Protein AF-0000000081252419 (afdb_homodimer)

Organism: NCBI:txid444605

Sequence (612 aa):
MVSAMDLFEKLEKVGEGTYGKVYRAREKATGKIVALKKTRLHEDDEGVPPTTLREVSILRMLSRDPHIVRLLDVKQGQNKEGKTVLYLVFEYMDTDLKKFIRSFRQTGENIPIKTVKSLMYQLCKGVAFCHGHGVLHRDLKPHNLLMDRKTMMLKIADLGLARAFTLPIKKYTHEILTLWYRSPEVLLGATHYSTAVDVWSVGCIFAELATKQALFPGDSELQQLLHIFRLLGTPNEEMWPGVSNLMNWHEYPQWKPQSLSSAVTNLDKDGLDLLSQMLQYDPSKRISAKKAMEHPYFDDLEKDHLMVSAMDLFEKLEKVGEGTYGKVYRAREKATGKIVALKKTRLHEDDEGVPPTTLREVSILRMLSRDPHIVRLLDVKQGQNKEGKTVLYLVFEYMDTDLKKFIRSFRQTGENIPIKTVKSLMYQLCKGVAFCHGHGVLHRDLKPHNLLMDRKTMMLKIADLGLARAFTLPIKKYTHEILTLWYRSPEVLLGATHYSTAVDVWSVGCIFAELATKQALFPGDSELQQLLHIFRLLGTPNEEMWPGVSNLMNWHEYPQWKPQSLSSAVTNLDKDGLDLLSQMLQYDPSKRISAKKAMEHPYFDDLEKDHL

InterPro domains:
  IPR000719 Protein kinase domain [PF00069] (8-298)
  IPR000719 Protein kinase domain [PS50011] (8-298)
  IPR000719 Protein kinase domain [SM00220] (8-298)
  IPR008271 Serine/threonine-protein kinase, active site [PS00108] (135-147)
  IPR011009 Protein kinase-like domain superfamily [SSF56112] (4-301)
  IPR017441 Protein kinase, ATP binding site [PS00107] (14-37)
  IPR050108 Cyclin-dependent kinase [PTHR24056] (6-298)

Structure (mmCIF, N/CA/C/O backbone):
data_AF-0000000081252419-model_v1
#
loop_
_entity.id
_entity.type
_entity.pdbx_description
1 polymer 'Cyclin-dependent kinase B2-1'
#
loop_
_atom_site.group_PDB
_atom_site.id
_atom_site.type_symbol
_atom_site.label_atom_id
_atom_site.label_alt_id
_atom_site.label_comp_id
_atom_site.label_asym_id
_atom_site.label_entity_id
_atom_site.label_seq_id
_atom_site.pdbx_PDB_ins_code
_atom_site.Cartn_x
_atom_site.Cartn_y
_atom_site.Cartn_z
_atom_site.occupancy
_atom_site.B_iso_or_equiv
_atom_site.auth_seq_id
_atom_site.auth_comp_id
_atom_site.auth_asym_id
_atom_site.auth_atom_id
_atom_site.pdbx_PDB_model_num
ATOM 1 N N . MET A 1 1 ? 10.867 -20.328 19.797 1 34 1 MET A N 1
ATOM 2 C CA . MET A 1 1 ? 10.461 -19.188 19 1 34 1 MET A CA 1
ATOM 3 C C . MET A 1 1 ? 10.57 -17.891 19.812 1 34 1 MET A C 1
ATOM 5 O O . MET A 1 1 ? 9.898 -17.734 20.828 1 34 1 MET A O 1
ATOM 9 N N . VAL A 1 2 ? 11.672 -17.359 19.875 1 44.25 2 VAL A N 1
ATOM 10 C CA . VAL A 1 2 ? 11.922 -16.188 20.703 1 44.25 2 VAL A CA 1
ATOM 11 C C . VAL A 1 2 ? 10.812 -15.164 20.484 1 44.25 2 VAL A C 1
ATOM 13 O O . VAL A 1 2 ? 10.555 -14.758 19.344 1 44.25 2 VAL A O 1
ATOM 16 N N . SER A 1 3 ? 9.859 -15.078 21.406 1 59.47 3 SER A N 1
ATOM 17 C CA . SER A 1 3 ? 8.773 -14.109 21.375 1 59.47 3 SER A CA 1
ATOM 18 C C . SER A 1 3 ? 9.305 -12.695 21.172 1 59.47 3 SER A C 1
ATOM 20 O O . SER A 1 3 ? 10.445 -12.398 21.531 1 59.47 3 SER A O 1
ATOM 22 N N . ALA A 1 4 ? 8.805 -11.984 20.172 1 62.78 4 ALA A N 1
ATOM 23 C CA . ALA A 1 4 ? 9.18 -10.586 19.984 1 62.78 4 ALA A CA 1
ATOM 24 C C . ALA A 1 4 ? 9.539 -9.93 21.312 1 62.78 4 ALA A C 1
ATOM 26 O O . ALA A 1 4 ? 10.484 -9.141 21.391 1 62.78 4 ALA A O 1
ATOM 27 N N . MET A 1 5 ? 8.93 -10.469 22.328 1 64.81 5 MET A N 1
ATOM 28 C CA . MET A 1 5 ? 9.133 -9.859 23.641 1 64.81 5 MET A CA 1
ATOM 29 C C . MET A 1 5 ? 10.492 -10.25 24.219 1 64.81 5 MET A C 1
ATOM 31 O O . MET A 1 5 ? 11.031 -9.547 25.078 1 64.81 5 MET A O 1
ATOM 35 N N . ASP A 1 6 ? 10.977 -11.281 23.609 1 75.19 6 ASP A N 1
ATOM 36 C CA . ASP A 1 6 ? 12.266 -11.711 24.125 1 75.19 6 ASP A CA 1
ATOM 37 C C . ASP A 1 6 ? 13.406 -10.906 23.5 1 75.19 6 ASP A C 1
ATOM 39 O O . ASP A 1 6 ? 14.516 -10.867 24.062 1 75.19 6 ASP A O 1
ATOM 43 N N . LEU A 1 7 ? 13.062 -10.289 22.531 1 82.94 7 LEU A N 1
ATOM 44 C CA . LEU A 1 7 ? 14.125 -9.594 21.797 1 82.94 7 LEU A CA 1
ATOM 45 C C . LEU A 1 7 ? 14.281 -8.164 22.297 1 82.94 7 LEU A C 1
ATOM 47 O O . LEU A 1 7 ? 15.305 -7.527 22.047 1 82.94 7 LEU A O 1
ATOM 51 N N . PHE A 1 8 ? 13.297 -7.703 23.047 1 85.38 8 PHE A N 1
ATOM 52 C CA . PHE A 1 8 ? 13.305 -6.312 23.484 1 85.38 8 PHE A CA 1
ATOM 53 C C . PHE A 1 8 ? 13.047 -6.211 24.984 1 85.38 8 PHE A C 1
ATOM 55 O O . PHE A 1 8 ? 12.32 -7.039 25.547 1 85.38 8 PHE A O 1
ATOM 62 N N . GLU A 1 9 ? 13.742 -5.273 25.625 1 86.19 9 GLU A N 1
ATOM 63 C CA . GLU A 1 9 ? 13.453 -4.891 27 1 86.19 9 GLU A CA 1
ATOM 64 C C . GLU A 1 9 ? 12.625 -3.611 27.062 1 86.19 9 GLU A C 1
ATOM 66 O O . GLU A 1 9 ? 13.109 -2.539 26.688 1 86.19 9 GLU A O 1
ATOM 71 N N . LYS A 1 10 ? 11.422 -3.811 27.5 1 83.12 10 LYS A N 1
ATOM 72 C CA . LYS A 1 10 ? 10.57 -2.635 27.625 1 83.12 10 LYS A CA 1
ATOM 73 C C . LYS A 1 10 ? 11.023 -1.743 28.781 1 83.12 10 LYS A C 1
ATOM 75 O O . LYS A 1 10 ? 11.219 -2.219 29.891 1 83.12 10 LYS A O 1
ATOM 80 N N . LEU A 1 11 ? 11.266 -0.521 28.484 1 81.19 11 LEU A N 1
ATOM 81 C CA . LEU A 1 11 ? 11.766 0.414 29.5 1 81.19 11 LEU A CA 1
ATOM 82 C C . LEU A 1 11 ? 10.625 1.276 30.031 1 81.19 11 LEU A C 1
ATOM 84 O O . LEU A 1 11 ? 10.445 1.374 31.25 1 81.19 11 LEU A O 1
ATOM 88 N N . GLU A 1 12 ? 9.898 2.012 29.141 1 81.75 12 GLU A N 1
ATOM 89 C CA . GLU A 1 12 ? 8.836 2.916 29.578 1 81.75 12 GLU A CA 1
ATOM 90 C C . GLU A 1 12 ? 7.746 3.037 28.516 1 81.75 12 GLU A C 1
ATOM 92 O O . GLU A 1 12 ? 8.023 2.936 27.312 1 81.75 12 GLU A O 1
ATOM 97 N N . LYS A 1 13 ? 6.582 3.189 29.062 1 80 13 LYS A N 1
ATOM 98 C CA . LYS A 1 13 ? 5.484 3.514 28.156 1 80 13 LYS A CA 1
ATOM 99 C C . LYS A 1 13 ? 5.543 4.977 27.719 1 80 13 LYS A C 1
ATOM 101 O O . LYS A 1 13 ? 5.637 5.875 28.562 1 80 13 LYS A O 1
ATOM 106 N N . VAL A 1 14 ? 5.59 5.199 26.406 1 75.88 14 VAL A N 1
ATOM 107 C CA . VAL A 1 14 ? 5.766 6.562 25.922 1 75.88 14 VAL A CA 1
ATOM 108 C C . VAL A 1 14 ? 4.434 7.098 25.391 1 75.88 14 VAL A C 1
ATOM 110 O O . VAL A 1 14 ? 4.227 8.312 25.328 1 75.88 14 VAL A O 1
ATOM 113 N N . GLY A 1 15 ? 3.52 6.305 24.953 1 69.31 15 GLY A N 1
ATOM 114 C CA . GLY A 1 15 ? 2.26 6.816 24.438 1 69.31 15 GLY A CA 1
ATOM 115 C C . GLY A 1 15 ? 1.274 5.727 24.078 1 69.31 15 GLY A C 1
ATOM 116 O O . GLY A 1 15 ? 1.593 4.539 24.172 1 69.31 15 GLY A O 1
ATOM 117 N N . GLU A 1 16 ? -0.016 6.188 24.031 1 62.28 16 GLU A N 1
ATOM 118 C CA . GLU A 1 16 ? -1.066 5.273 23.594 1 62.28 16 GLU A CA 1
ATOM 119 C C . GLU A 1 16 ? -1.853 5.855 22.422 1 62.28 16 GLU A C 1
ATOM 121 O O . GLU A 1 16 ? -2.205 7.039 22.438 1 62.28 16 GLU A O 1
ATOM 126 N N . GLY A 1 17 ? -1.638 5.293 21.312 1 55.5 17 GLY A N 1
ATOM 127 C CA . GLY A 1 17 ? -2.506 5.711 20.234 1 55.5 17 GLY A CA 1
ATOM 128 C C . GLY A 1 17 ? -3.592 4.703 19.906 1 55.5 17 GLY A C 1
ATOM 129 O O . GLY A 1 17 ? -3.812 3.758 20.672 1 55.5 17 GLY A O 1
ATOM 130 N N . THR A 1 18 ? -4.531 5.078 19.047 1 50.78 18 THR A N 1
ATOM 131 C CA . THR A 1 18 ? -5.676 4.289 18.609 1 50.78 18 THR A CA 1
ATOM 132 C C . THR A 1 18 ? -5.27 2.838 18.375 1 50.78 18 THR A C 1
ATOM 134 O O . THR A 1 18 ? -6.035 1.918 18.672 1 50.78 18 THR A O 1
ATOM 137 N N . TYR A 1 19 ? -4.094 2.711 17.906 1 53.41 19 TYR A N 1
ATOM 138 C CA . TYR A 1 19 ? -3.803 1.353 17.469 1 53.41 19 TYR A CA 1
ATOM 139 C C . TYR A 1 19 ? -2.832 0.663 18.422 1 53.41 19 TYR A C 1
ATOM 141 O O . TYR A 1 19 ? -2.336 -0.428 18.12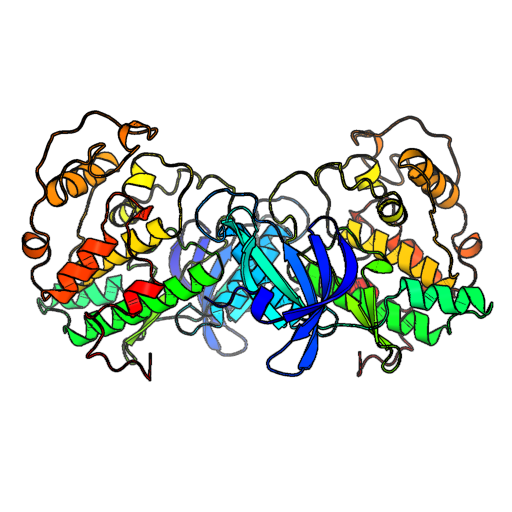5 1 53.41 19 TYR A O 1
ATOM 149 N N . GLY A 1 20 ? -2.561 1.309 19.531 1 61.44 20 GLY A N 1
ATOM 150 C CA . GLY A 1 20 ? -1.794 0.504 20.469 1 61.44 20 GLY A CA 1
ATOM 151 C C . GLY A 1 20 ? -0.854 1.326 21.344 1 61.44 20 GLY A C 1
ATOM 152 O O . GLY A 1 20 ? -0.842 2.555 21.2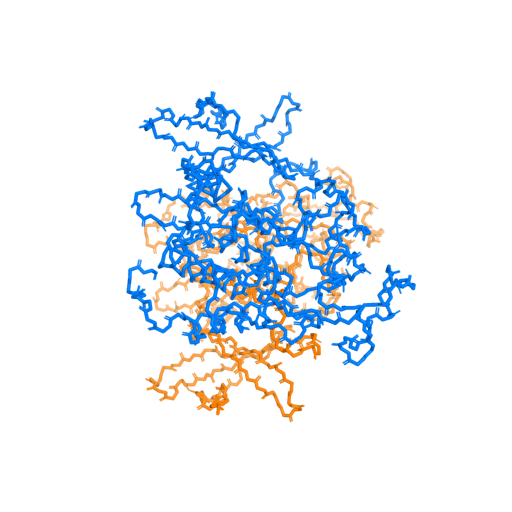5 1 61.44 20 GLY A O 1
ATOM 153 N N . LYS A 1 21 ? -0.29 0.664 22.25 1 75.44 21 LYS A N 1
ATOM 154 C CA . LYS A 1 21 ? 0.651 1.245 23.203 1 75.44 21 LYS A CA 1
ATOM 155 C C . LYS A 1 21 ? 2.057 1.32 22.609 1 75.44 21 LYS A C 1
ATOM 157 O O . LYS A 1 21 ? 2.484 0.412 21.891 1 75.44 21 LYS A O 1
ATOM 162 N N . VAL A 1 22 ? 2.648 2.463 22.797 1 84.75 22 VAL A N 1
ATOM 163 C CA . VAL A 1 22 ? 4.023 2.637 22.344 1 84.75 22 VAL A CA 1
ATOM 164 C C . VAL A 1 22 ? 4.965 2.637 23.547 1 84.75 22 VAL A C 1
ATOM 166 O O . VAL A 1 22 ? 4.715 3.322 24.531 1 84.75 22 VAL A O 1
ATOM 169 N N . TYR A 1 23 ? 6.047 1.759 23.469 1 87.69 23 TYR A N 1
ATOM 170 C CA . TYR A 1 23 ? 7.031 1.643 24.531 1 87.69 23 TYR A CA 1
ATOM 171 C C . TYR A 1 23 ? 8.414 2.051 24.047 1 87.69 23 TYR A C 1
ATOM 173 O O . TYR A 1 23 ? 8.805 1.737 22.922 1 87.69 23 TYR A O 1
ATOM 181 N N . ARG A 1 24 ? 9.062 2.799 24.938 1 91.75 24 ARG A N 1
ATOM 182 C CA . ARG A 1 24 ? 10.508 2.881 24.781 1 91.75 24 ARG A CA 1
ATOM 183 C C . ARG A 1 24 ? 11.18 1.569 25.188 1 91.75 24 ARG A C 1
ATOM 185 O O . ARG A 1 24 ? 10.914 1.03 26.25 1 91.75 24 ARG A O 1
ATOM 192 N N . ALA A 1 25 ? 11.969 1.038 24.281 1 92.25 25 ALA A N 1
ATOM 193 C CA . ALA A 1 25 ? 12.562 -0.272 24.547 1 92.25 25 ALA A CA 1
ATOM 194 C C . ALA A 1 25 ? 14.016 -0.317 24.078 1 92.25 25 ALA A C 1
ATOM 196 O O . ALA A 1 25 ? 14.461 0.553 23.312 1 92.25 25 ALA A O 1
ATOM 197 N N . ARG A 1 26 ? 14.727 -1.229 24.688 1 93.56 26 ARG A N 1
ATOM 198 C CA . ARG A 1 26 ? 16.109 -1.487 24.297 1 93.56 26 ARG A CA 1
ATOM 199 C C . ARG A 1 26 ? 16.234 -2.836 23.594 1 93.56 26 ARG A C 1
ATOM 201 O O . ARG A 1 26 ? 15.766 -3.854 24.109 1 93.56 26 ARG A O 1
ATOM 208 N N . GLU A 1 27 ? 16.734 -2.795 22.391 1 90.69 27 GLU A N 1
ATOM 209 C CA . GLU A 1 27 ? 17.031 -4.051 21.719 1 90.69 27 GLU A CA 1
ATOM 210 C C . GLU A 1 27 ? 18.172 -4.793 22.422 1 90.69 27 GLU A C 1
ATOM 212 O O . GLU A 1 27 ? 19.281 -4.281 22.516 1 90.69 27 GLU A O 1
ATOM 217 N N . LYS A 1 28 ? 17.938 -6.023 22.766 1 90.12 28 LYS A N 1
ATOM 218 C CA . LYS A 1 28 ? 18.891 -6.766 23.578 1 90.12 28 LYS A CA 1
ATOM 219 C C . LYS A 1 28 ? 20.172 -7.066 22.797 1 90.12 28 LYS A C 1
ATOM 221 O O . LYS A 1 28 ? 21.266 -6.977 23.344 1 90.12 28 LYS A O 1
ATOM 226 N N . ALA A 1 29 ? 19.984 -7.406 21.609 1 88 29 ALA A N 1
ATOM 227 C CA . ALA A 1 29 ? 21.109 -7.828 20.797 1 88 29 ALA A CA 1
ATOM 228 C C . ALA A 1 29 ? 22.062 -6.664 20.531 1 88 29 ALA A C 1
ATOM 230 O O . ALA A 1 29 ? 23.281 -6.844 20.531 1 88 29 ALA A O 1
ATOM 231 N N . THR A 1 30 ? 21.625 -5.477 20.391 1 90.31 30 THR A N 1
ATOM 232 C CA . THR A 1 30 ? 22.453 -4.359 19.938 1 90.31 30 THR A CA 1
ATOM 233 C C . THR A 1 30 ? 22.531 -3.289 21.031 1 90.31 30 THR A C 1
ATOM 235 O O . THR A 1 30 ? 23.438 -2.438 21 1 90.31 30 THR A O 1
ATOM 238 N N . GLY A 1 31 ? 21.609 -3.203 21.922 1 91.69 31 GLY A N 1
ATOM 239 C CA . GLY A 1 31 ? 21.547 -2.166 22.938 1 91.69 31 GLY A CA 1
ATOM 240 C C . GLY A 1 31 ? 20.906 -0.882 22.438 1 91.69 31 GLY A C 1
ATOM 241 O O . GLY A 1 31 ? 20.766 0.076 23.203 1 91.69 31 GLY A O 1
ATOM 242 N N . LYS A 1 32 ? 20.484 -0.896 21.297 1 93.69 32 LYS A N 1
ATOM 243 C CA . LYS A 1 32 ? 19.891 0.295 20.688 1 93.69 32 LYS A CA 1
ATOM 244 C C . LYS A 1 32 ? 18.5 0.564 21.266 1 93.69 32 LYS A C 1
ATOM 246 O O . LYS A 1 32 ? 17.719 -0.365 21.469 1 93.69 32 LYS A O 1
ATOM 251 N N . ILE A 1 33 ? 18.25 1.914 21.5 1 94.12 33 ILE A N 1
ATOM 252 C CA . ILE A 1 33 ? 16.938 2.307 22 1 94.12 33 ILE A CA 1
ATOM 253 C C . ILE A 1 33 ? 15.961 2.461 20.844 1 94.12 33 ILE A C 1
ATOM 255 O O . ILE A 1 33 ? 16.281 3.104 19.828 1 94.12 33 ILE A O 1
ATOM 259 N N . VAL A 1 34 ? 14.805 1.782 21.031 1 94.62 34 VAL A N 1
ATOM 260 C CA . VAL A 1 34 ? 13.789 1.809 19.969 1 94.62 34 VAL A CA 1
ATOM 261 C C . VAL A 1 34 ? 12.414 2.078 20.578 1 94.62 34 VAL A C 1
ATOM 263 O O . VAL A 1 34 ? 12.258 2.07 21.797 1 94.62 34 VAL A O 1
ATOM 266 N N . ALA A 1 35 ? 11.508 2.514 19.75 1 92.81 35 ALA A N 1
ATOM 267 C CA . ALA A 1 35 ? 10.102 2.609 20.125 1 92.81 35 ALA A CA 1
ATOM 268 C C . ALA A 1 35 ? 9.32 1.397 19.641 1 92.81 35 ALA A C 1
ATOM 270 O O . ALA A 1 35 ? 9.328 1.084 18.438 1 92.81 35 ALA A O 1
ATOM 271 N N . LEU A 1 36 ? 8.633 0.74 20.578 1 89.94 36 LEU A N 1
ATOM 272 C CA . LEU A 1 36 ? 7.875 -0.466 20.266 1 89.94 36 LEU A CA 1
ATOM 273 C C . LEU A 1 36 ? 6.375 -0.195 20.312 1 89.94 36 LEU A C 1
ATOM 275 O O . LEU A 1 36 ? 5.855 0.255 21.328 1 89.94 36 LEU A O 1
ATOM 279 N N . LYS A 1 37 ? 5.711 -0.401 19.141 1 87.06 37 LYS A N 1
ATOM 280 C CA . LYS A 1 37 ? 4.258 -0.275 19.078 1 87.06 37 LYS A CA 1
ATOM 281 C C . LYS A 1 37 ? 3.596 -1.64 18.906 1 87.06 37 LYS A C 1
ATOM 283 O O . LYS A 1 37 ? 3.879 -2.359 17.953 1 87.06 37 LYS A O 1
ATOM 288 N N . LYS A 1 38 ? 2.805 -1.904 19.891 1 84 38 LYS A N 1
ATOM 289 C CA . LYS A 1 38 ? 2.049 -3.152 19.828 1 84 38 LYS A CA 1
ATOM 290 C C . LYS A 1 38 ? 0.73 -2.965 19.094 1 84 38 LYS A C 1
ATOM 292 O O . LYS A 1 38 ? -0.053 -2.07 19.422 1 84 38 LYS A O 1
ATOM 297 N N . THR A 1 39 ? 0.511 -3.852 18.016 1 78.06 39 THR A N 1
ATOM 298 C CA . THR A 1 39 ? -0.705 -3.758 17.219 1 78.06 39 THR A CA 1
ATOM 299 C C . THR A 1 39 ? -1.48 -5.07 17.266 1 78.06 39 THR A C 1
ATOM 301 O O . THR A 1 39 ? -0.938 -6.129 16.938 1 78.06 39 THR A O 1
ATOM 304 N N . ARG A 1 40 ? -2.705 -4.945 17.703 1 73.75 40 ARG A N 1
ATOM 305 C CA . ARG A 1 40 ? -3.545 -6.141 17.734 1 73.75 40 ARG A CA 1
ATOM 306 C C . ARG A 1 40 ? -4.188 -6.406 16.391 1 73.75 40 ARG A C 1
ATOM 308 O O . ARG A 1 40 ? -4.605 -5.473 15.695 1 73.75 40 ARG A O 1
ATOM 315 N N . LEU A 1 41 ? -4.105 -7.688 16 1 70.62 41 LEU A N 1
ATOM 316 C CA . LEU A 1 41 ? -4.723 -8.086 14.734 1 70.62 41 LEU A CA 1
ATOM 317 C C . LEU A 1 41 ? -6.16 -8.547 14.961 1 70.62 41 LEU A C 1
ATOM 319 O O . LEU A 1 41 ? -6.465 -9.164 15.984 1 70.62 41 LEU A O 1
ATOM 323 N N . HIS A 1 42 ? -7.172 -7.867 14.398 1 60.16 42 HIS A N 1
ATOM 324 C CA . HIS A 1 42 ? -8.586 -8.164 14.609 1 60.16 42 HIS A CA 1
ATOM 325 C C . HIS A 1 42 ? -8.914 -9.594 14.195 1 60.16 42 HIS A C 1
ATOM 327 O O . HIS A 1 42 ? -9.852 -10.203 14.711 1 60.16 42 HIS A O 1
ATOM 333 N N . GLU A 1 43 ? -8.461 -9.938 12.969 1 57.09 43 GLU A N 1
ATOM 334 C CA . GLU A 1 43 ? -9.023 -11.188 12.453 1 57.09 43 GLU A CA 1
ATOM 335 C C . GLU A 1 43 ? -8.367 -12.398 13.102 1 57.09 43 GLU A C 1
ATOM 337 O O . GLU A 1 43 ? -7.164 -12.391 13.375 1 57.09 43 GLU A O 1
ATOM 342 N N . ASP A 1 44 ? -9.211 -13.148 13.805 1 51.44 44 ASP A N 1
ATOM 343 C CA . ASP A 1 44 ? -9.023 -14.391 14.555 1 51.44 44 ASP A CA 1
ATOM 344 C C . ASP A 1 44 ? -8.242 -15.414 13.727 1 51.44 44 ASP A C 1
ATOM 346 O O . ASP A 1 44 ? -8.008 -16.531 14.18 1 51.44 44 ASP A O 1
ATOM 350 N N . ASP A 1 45 ? -8.086 -15.094 12.445 1 55.56 45 ASP A N 1
ATOM 351 C CA . ASP A 1 45 ? -7.527 -16.25 11.734 1 55.56 45 ASP A CA 1
ATOM 352 C C . ASP A 1 45 ? -6.023 -16.359 11.984 1 55.56 45 ASP A C 1
ATOM 354 O O . ASP A 1 45 ? -5.383 -15.406 12.43 1 55.56 45 ASP A O 1
ATOM 358 N N . GLU A 1 46 ? -5.578 -17.562 11.867 1 58.94 46 GLU A N 1
ATOM 359 C CA . GLU A 1 46 ? -4.195 -18.016 11.992 1 58.94 46 GLU A CA 1
ATOM 360 C C . GLU A 1 46 ? -3.268 -17.188 11.094 1 58.94 46 GLU A C 1
ATOM 362 O O . GLU A 1 46 ? -3.475 -17.125 9.883 1 58.94 46 GLU A O 1
ATOM 367 N N . GLY A 1 47 ? -2.553 -16.172 11.711 1 69.94 47 GLY A N 1
ATOM 368 C CA . GLY A 1 47 ? -1.493 -15.461 11.008 1 69.94 47 GLY A CA 1
ATOM 369 C C . GLY A 1 47 ? -1.788 -13.984 10.82 1 69.94 47 GLY A C 1
ATOM 370 O O . GLY A 1 47 ? -2.676 -13.438 11.477 1 69.94 47 GLY A O 1
ATOM 371 N N . VAL A 1 48 ? -1.034 -13.344 10.078 1 75.38 48 VAL A N 1
ATOM 372 C CA . VAL A 1 48 ? -1.182 -11.922 9.812 1 75.38 48 VAL A CA 1
ATOM 373 C C . VAL A 1 48 ? -2.055 -11.711 8.57 1 75.38 48 VAL A C 1
ATOM 375 O O . VAL A 1 48 ? -1.751 -12.227 7.496 1 75.38 48 VAL A O 1
ATOM 378 N N . PRO A 1 49 ? -3.17 -11.094 8.797 1 76.25 49 PRO A N 1
ATOM 379 C CA . PRO A 1 49 ? -4.023 -10.836 7.633 1 76.25 49 PRO A CA 1
ATOM 380 C C . PRO A 1 49 ? -3.291 -10.094 6.516 1 76.25 49 PRO A C 1
ATOM 382 O O . PRO A 1 49 ? -2.459 -9.227 6.789 1 76.25 49 PRO A O 1
ATOM 385 N N . PRO A 1 50 ? -3.592 -10.391 5.238 1 75.94 50 PRO A N 1
ATOM 386 C CA . PRO A 1 50 ? -2.953 -9.719 4.105 1 75.94 50 PRO A CA 1
ATOM 387 C C . PRO A 1 50 ? -3.105 -8.203 4.152 1 75.94 50 PRO A C 1
ATOM 389 O O . PRO A 1 50 ? -2.191 -7.473 3.756 1 75.94 50 PRO A O 1
ATOM 392 N N . THR A 1 51 ? -4.262 -7.758 4.688 1 76.12 51 THR A N 1
ATOM 393 C CA . THR A 1 51 ? -4.496 -6.32 4.777 1 76.12 51 THR A CA 1
ATOM 394 C C . THR A 1 51 ? -3.488 -5.668 5.723 1 76.12 51 THR A C 1
ATOM 396 O O . THR A 1 51 ? -3.002 -4.566 5.453 1 76.12 51 THR A O 1
ATOM 399 N N . THR A 1 52 ? -3.234 -6.406 6.75 1 80.06 52 THR A N 1
ATOM 400 C CA . THR A 1 52 ? -2.248 -5.906 7.703 1 80.06 52 THR A CA 1
ATOM 401 C C . THR A 1 52 ? -0.857 -5.879 7.074 1 80.06 52 THR A C 1
ATOM 403 O O . THR A 1 52 ? -0.12 -4.902 7.227 1 80.06 52 THR A O 1
ATOM 406 N N . LEU A 1 53 ? -0.533 -6.926 6.402 1 82 53 LEU A N 1
ATOM 407 C CA . LEU A 1 53 ? 0.763 -6.996 5.738 1 82 53 LEU A CA 1
ATOM 408 C C . LEU A 1 53 ? 0.914 -5.875 4.719 1 82 53 LEU A C 1
ATOM 410 O O . LEU A 1 53 ? 1.993 -5.293 4.582 1 82 53 LEU A O 1
ATOM 414 N N . ARG A 1 54 ? -0.112 -5.617 4.086 1 82.56 54 ARG A N 1
ATOM 415 C CA . ARG A 1 54 ? -0.107 -4.547 3.096 1 82.56 54 ARG A CA 1
ATOM 416 C C . ARG A 1 54 ? 0.174 -3.199 3.75 1 82.56 54 ARG A C 1
ATOM 418 O O . ARG A 1 54 ? 0.969 -2.408 3.236 1 82.56 54 ARG A O 1
ATOM 425 N N . GLU A 1 55 ? -0.469 -2.973 4.793 1 82.44 55 GLU A N 1
ATOM 426 C CA . GLU A 1 55 ? -0.271 -1.717 5.512 1 82.44 55 GLU A CA 1
ATOM 427 C C . GLU A 1 55 ? 1.161 -1.593 6.023 1 82.44 55 GLU A C 1
ATOM 429 O O . GLU A 1 55 ? 1.748 -0.509 5.98 1 82.44 55 GLU A O 1
ATOM 434 N N . VAL A 1 56 ? 1.614 -2.674 6.504 1 85.31 56 VAL A N 1
ATOM 435 C CA . VAL A 1 56 ? 2.992 -2.689 6.984 1 85.31 56 VAL A CA 1
ATOM 436 C C . VAL A 1 56 ? 3.945 -2.373 5.836 1 85.31 56 VAL A C 1
ATOM 438 O O . VAL A 1 56 ? 4.914 -1.631 6.012 1 85.31 56 VAL A O 1
ATOM 441 N N . SER A 1 57 ? 3.654 -2.91 4.723 1 87.06 57 SER A N 1
ATOM 442 C CA . SER A 1 57 ? 4.496 -2.678 3.553 1 87.06 57 SER A CA 1
ATOM 443 C C . SER A 1 57 ? 4.484 -1.206 3.148 1 87.06 57 SER A C 1
ATOM 445 O O . SER A 1 57 ? 5.523 -0.647 2.793 1 87.06 57 SER A O 1
ATOM 447 N N . ILE A 1 58 ? 3.361 -0.648 3.188 1 87 58 ILE A N 1
ATOM 448 C CA . ILE A 1 58 ? 3.225 0.768 2.865 1 87 58 ILE A CA 1
ATOM 449 C C . ILE A 1 58 ? 4.012 1.605 3.871 1 87 58 ILE A C 1
ATOM 451 O O . ILE A 1 58 ? 4.727 2.533 3.49 1 87 58 ILE A O 1
ATOM 455 N N . LEU A 1 59 ? 3.824 1.252 5.094 1 89.5 59 LEU A N 1
ATOM 456 C CA . LEU A 1 59 ? 4.547 1.96 6.145 1 89.5 59 LEU A CA 1
ATOM 457 C C . LEU A 1 59 ? 6.051 1.855 5.934 1 89.5 59 LEU A C 1
ATOM 459 O O . LEU A 1 59 ? 6.777 2.84 6.102 1 89.5 59 LEU A O 1
ATOM 463 N N . ARG A 1 60 ? 6.508 0.712 5.582 1 89.75 60 ARG A N 1
ATOM 464 C CA . ARG A 1 60 ? 7.93 0.498 5.32 1 89.75 60 ARG A CA 1
ATOM 465 C C . ARG A 1 60 ? 8.414 1.38 4.176 1 89.75 60 ARG A C 1
ATOM 467 O O . ARG A 1 60 ? 9.5 1.961 4.25 1 89.75 60 ARG A O 1
ATOM 474 N N . MET A 1 61 ? 7.652 1.415 3.203 1 89.19 61 MET A N 1
ATOM 475 C CA . MET A 1 61 ? 8.008 2.236 2.049 1 89.19 61 MET A CA 1
ATOM 476 C C . MET A 1 61 ? 8.055 3.713 2.426 1 89.19 61 MET A C 1
ATOM 478 O O . MET A 1 61 ? 9.016 4.41 2.096 1 89.19 61 MET A O 1
ATOM 482 N N . LEU A 1 62 ? 7.078 4.195 3.121 1 92.31 62 LEU A N 1
ATOM 483 C CA . LEU A 1 62 ? 7.012 5.602 3.508 1 92.31 62 LEU A CA 1
ATOM 484 C C . LEU A 1 62 ? 8.164 5.961 4.441 1 92.31 62 LEU A C 1
ATOM 486 O O . LEU A 1 62 ? 8.695 7.074 4.379 1 92.31 62 LEU A O 1
ATOM 490 N N . SER A 1 63 ? 8.547 5.051 5.215 1 92.5 63 SER A N 1
ATOM 491 C CA . SER A 1 63 ? 9.539 5.312 6.25 1 92.5 63 SER A CA 1
ATOM 492 C C . SER A 1 63 ? 10.93 5.516 5.645 1 92.5 63 SER A C 1
ATOM 494 O O . SER A 1 63 ? 11.875 5.867 6.352 1 92.5 63 SER A O 1
ATOM 496 N N . ARG A 1 64 ? 11.039 5.348 4.406 1 90.75 64 ARG A N 1
ATOM 497 C CA . ARG A 1 64 ? 12.305 5.621 3.73 1 90.75 64 ARG A CA 1
ATOM 498 C C . ARG A 1 64 ? 12.555 7.121 3.621 1 90.75 64 ARG A C 1
ATOM 500 O O . ARG A 1 64 ? 13.695 7.555 3.441 1 90.75 64 ARG A O 1
ATOM 507 N N . ASP A 1 65 ? 11.508 7.848 3.637 1 94.62 65 ASP A N 1
ATOM 508 C CA . ASP A 1 65 ? 11.641 9.305 3.611 1 94.62 65 ASP A CA 1
ATOM 509 C C . ASP A 1 65 ? 12.156 9.828 4.953 1 94.62 65 ASP A C 1
ATOM 511 O O . ASP A 1 65 ? 11.719 9.375 6.012 1 94.62 65 ASP A O 1
ATOM 515 N N . PRO A 1 66 ? 13.078 10.766 4.887 1 95.81 66 PRO A N 1
ATOM 516 C CA . PRO A 1 66 ? 13.68 11.266 6.129 1 95.81 66 PRO A CA 1
ATOM 517 C C . PRO A 1 66 ? 12.672 11.992 7.016 1 95.81 66 PRO A C 1
ATOM 519 O O . PRO A 1 66 ? 12.938 12.227 8.195 1 95.81 66 PRO A O 1
ATOM 522 N N . HIS A 1 67 ? 11.547 12.398 6.523 1 97.31 67 HIS A N 1
ATOM 523 C CA . HIS A 1 67 ? 10.586 13.164 7.309 1 97.31 67 HIS A CA 1
ATOM 524 C C . HIS A 1 67 ? 9.516 12.258 7.898 1 97.31 67 HIS A C 1
ATOM 526 O O . HIS A 1 67 ? 8.523 12.742 8.445 1 97.31 67 HIS A O 1
ATOM 532 N N . ILE A 1 68 ? 9.656 10.992 7.727 1 96.56 68 ILE A N 1
ATOM 533 C CA . ILE A 1 68 ? 8.781 9.992 8.328 1 96.56 68 ILE A CA 1
ATOM 534 C C . ILE A 1 68 ? 9.578 9.125 9.305 1 96.56 68 ILE A C 1
ATOM 536 O O . ILE A 1 68 ? 10.703 8.719 9 1 96.56 68 ILE A O 1
ATOM 540 N N . VAL A 1 69 ? 9.023 8.914 10.477 1 95.88 69 VAL A N 1
ATOM 541 C CA . VAL A 1 69 ? 9.695 8.07 11.461 1 95.88 69 VAL A CA 1
ATOM 542 C C . VAL A 1 69 ? 10.039 6.723 10.828 1 95.88 69 VAL A C 1
ATOM 544 O O . VAL A 1 69 ? 9.203 6.121 10.148 1 95.88 69 VAL A O 1
ATOM 547 N N . ARG A 1 70 ? 11.211 6.258 11.062 1 95.75 70 ARG A N 1
ATOM 548 C CA . ARG A 1 70 ? 11.703 5.055 10.391 1 95.75 70 ARG A CA 1
ATOM 549 C C . ARG A 1 70 ? 11.156 3.797 11.062 1 95.75 70 ARG A C 1
ATOM 551 O O . ARG A 1 70 ? 11.211 3.662 12.281 1 95.75 70 ARG A O 1
ATOM 558 N N . LEU A 1 71 ? 10.555 2.941 10.297 1 93.38 71 LEU A N 1
ATOM 559 C CA . LEU A 1 71 ? 10.242 1.584 10.734 1 93.38 71 LEU A CA 1
ATOM 560 C C . LEU A 1 71 ? 11.469 0.681 10.617 1 93.38 71 LEU A C 1
ATOM 562 O O . LEU A 1 71 ? 11.898 0.363 9.508 1 93.38 71 LEU A O 1
ATOM 566 N N . LEU A 1 72 ? 11.945 0.221 11.734 1 93.56 72 LEU A N 1
ATOM 567 C CA . LEU A 1 72 ? 13.195 -0.522 11.75 1 93.56 72 LEU A CA 1
ATOM 568 C C . LEU A 1 72 ? 12.953 -2.012 11.531 1 93.56 72 LEU A C 1
ATOM 570 O O . LEU A 1 72 ? 13.75 -2.689 10.883 1 93.56 72 LEU A O 1
ATOM 574 N N . ASP A 1 73 ? 11.836 -2.453 12.094 1 91.25 73 ASP A N 1
ATOM 575 C CA . ASP A 1 73 ? 11.562 -3.885 12.023 1 91.25 73 ASP A CA 1
ATOM 576 C C . ASP A 1 73 ? 10.102 -4.176 12.359 1 91.25 73 ASP A C 1
ATOM 578 O O . ASP A 1 73 ? 9.375 -3.299 12.836 1 91.25 73 ASP A O 1
ATOM 582 N N . VAL A 1 74 ? 9.68 -5.277 11.93 1 89.06 74 VAL A N 1
ATOM 583 C CA . VAL A 1 74 ? 8.367 -5.809 12.281 1 89.06 74 VAL A CA 1
ATOM 584 C C . VAL A 1 74 ? 8.523 -7.207 12.875 1 89.06 74 VAL A C 1
ATOM 586 O O . VAL A 1 74 ? 9.18 -8.07 12.281 1 89.06 74 VAL A O 1
ATOM 589 N N . LYS A 1 75 ? 7.984 -7.41 14.023 1 87.94 75 LYS A N 1
ATOM 590 C CA . LYS A 1 75 ? 8.078 -8.703 14.695 1 87.94 75 LYS A CA 1
ATOM 591 C C . LYS A 1 75 ? 6.691 -9.258 15.016 1 87.94 75 LYS A C 1
ATOM 593 O O . LYS A 1 75 ? 5.777 -8.492 15.344 1 87.94 75 LYS A O 1
ATOM 598 N N . GLN A 1 76 ? 6.645 -10.523 14.75 1 83.62 76 GLN A N 1
ATOM 599 C CA . GLN A 1 76 ? 5.41 -11.203 15.117 1 83.62 76 GLN A CA 1
ATOM 600 C C . GLN A 1 76 ? 5.566 -11.945 16.438 1 83.62 76 GLN A C 1
ATOM 602 O O . GLN A 1 76 ? 6.625 -12.508 16.734 1 83.62 76 GLN A O 1
ATOM 607 N N . GLY A 1 77 ? 4.539 -11.859 17.281 1 80.38 77 GLY A N 1
ATOM 608 C CA . GLY A 1 77 ? 4.488 -12.594 18.531 1 80.38 77 GLY A CA 1
ATOM 609 C C . GLY A 1 77 ? 3.092 -13.047 18.906 1 80.38 77 GLY A C 1
ATOM 610 O O . GLY A 1 77 ? 2.18 -13.008 18.062 1 80.38 77 GLY A O 1
ATOM 611 N N . GLN A 1 78 ? 3.02 -13.695 20 1 80.12 78 GLN A N 1
ATOM 612 C CA . GLN A 1 78 ? 1.731 -14.109 20.547 1 80.12 78 GLN A CA 1
ATOM 613 C C . GLN A 1 78 ? 1.463 -13.43 21.891 1 80.12 78 GLN A C 1
ATOM 615 O O . GLN A 1 78 ? 2.379 -13.25 22.703 1 80.12 78 GLN A O 1
ATOM 620 N N . ASN A 1 79 ? 0.259 -12.938 21.969 1 75.5 79 ASN A N 1
ATOM 621 C CA . ASN A 1 79 ? -0.088 -12.383 23.266 1 75.5 79 ASN A CA 1
ATOM 622 C C . ASN A 1 79 ? -0.382 -13.484 24.281 1 75.5 79 ASN A C 1
ATOM 624 O O . ASN A 1 79 ? -0.185 -14.672 24 1 75.5 79 ASN A O 1
ATOM 628 N N . LYS A 1 80 ? -0.812 -13.062 25.562 1 75.44 80 LYS A N 1
ATOM 629 C CA . LYS A 1 80 ? -1.062 -13.984 26.672 1 75.44 80 LYS A CA 1
ATOM 630 C C . LYS A 1 80 ? -2.172 -14.969 26.312 1 75.44 80 LYS A C 1
ATOM 632 O O . LYS A 1 80 ? -2.182 -16.109 26.812 1 75.44 80 LYS A O 1
ATOM 637 N N . GLU A 1 81 ? -3.039 -14.602 25.422 1 77.69 81 GLU A N 1
ATOM 638 C CA . GLU A 1 81 ? -4.18 -15.422 25.031 1 77.69 81 GLU A CA 1
ATOM 639 C C . GLU A 1 81 ? -3.836 -16.312 23.844 1 77.69 81 GLU A C 1
ATOM 641 O O . GLU A 1 81 ? -4.703 -17.016 23.312 1 77.69 81 GLU A O 1
ATOM 646 N N . GLY A 1 82 ? -2.598 -16.25 23.375 1 75.56 82 GLY A N 1
ATOM 647 C CA . GLY A 1 82 ? -2.158 -17.078 22.266 1 75.56 82 GLY A CA 1
ATOM 648 C C . GLY A 1 82 ? -2.494 -16.484 20.906 1 75.56 82 GLY A C 1
ATOM 649 O O . GLY A 1 82 ? -2.379 -17.156 19.891 1 75.56 82 GLY A O 1
ATOM 650 N N . LYS A 1 83 ? -2.996 -15.266 20.938 1 77 83 LYS A N 1
ATOM 651 C CA . LYS A 1 83 ? -3.35 -14.609 19.688 1 77 83 LYS A CA 1
ATOM 652 C C . LYS A 1 83 ? -2.137 -13.922 19.062 1 77 83 LYS A C 1
ATOM 654 O O . LYS A 1 83 ? -1.268 -13.422 19.781 1 77 83 LYS A O 1
ATOM 659 N N . THR A 1 84 ? -2.137 -13.914 17.719 1 78.44 84 THR A N 1
ATOM 660 C CA . THR A 1 84 ? -1.026 -13.305 17 1 78.44 84 THR A CA 1
ATOM 661 C C . THR A 1 84 ? -1.025 -11.789 17.172 1 78.44 84 THR A C 1
ATOM 663 O O . THR A 1 84 ? -2.07 -11.148 17.078 1 78.44 84 THR A O 1
ATOM 666 N N . VAL A 1 85 ? 0.091 -11.289 17.641 1 80.5 85 VAL A N 1
ATOM 667 C CA . VAL A 1 85 ? 0.272 -9.852 17.781 1 80.5 85 VAL A CA 1
ATOM 668 C C . VAL A 1 85 ? 1.479 -9.398 16.953 1 80.5 85 VAL A C 1
ATOM 670 O O . VAL A 1 85 ? 2.453 -10.141 16.812 1 80.5 85 VAL A O 1
ATOM 673 N N . LEU A 1 86 ? 1.292 -8.211 16.422 1 83.69 86 LEU A N 1
ATOM 674 C CA . LEU A 1 86 ? 2.383 -7.617 15.656 1 83.69 86 LEU A CA 1
ATOM 675 C C . LEU A 1 86 ? 3.051 -6.492 16.438 1 83.69 86 LEU A C 1
ATOM 677 O O . LEU A 1 86 ? 2.369 -5.676 17.062 1 83.69 86 LEU A O 1
ATOM 681 N N . TYR A 1 87 ? 4.375 -6.539 16.469 1 86.25 87 TYR A N 1
ATOM 682 C CA . TYR A 1 87 ? 5.16 -5.461 17.062 1 86.25 87 TYR A CA 1
ATOM 683 C C . TYR A 1 87 ? 5.906 -4.672 15.992 1 86.25 87 TYR A C 1
ATOM 685 O O . TYR A 1 87 ? 6.719 -5.23 15.258 1 86.25 87 TYR A O 1
ATOM 693 N N . LEU A 1 88 ? 5.543 -3.42 15.945 1 89.75 88 LEU A N 1
ATOM 694 C CA . LEU A 1 88 ? 6.27 -2.52 15.062 1 89.75 88 LEU A CA 1
ATOM 695 C C . LEU A 1 88 ? 7.414 -1.835 15.797 1 89.75 88 LEU A C 1
ATOM 697 O O . LEU A 1 88 ? 7.203 -1.214 16.844 1 89.75 88 LEU A O 1
ATOM 701 N N . VAL A 1 89 ? 8.617 -1.979 15.273 1 92.19 89 VAL A N 1
ATOM 702 C CA . VAL A 1 89 ? 9.805 -1.399 15.891 1 92.19 89 VAL A CA 1
ATOM 703 C C . VAL A 1 89 ? 10.211 -0.134 15.133 1 92.19 89 VAL A C 1
ATOM 705 O O . VAL A 1 89 ? 10.664 -0.204 13.992 1 92.19 89 VAL A O 1
ATOM 708 N N . PHE A 1 90 ? 10.078 1.026 15.828 1 93.44 90 PHE A N 1
ATOM 709 C CA . PHE A 1 90 ? 10.414 2.307 15.219 1 93.44 90 PHE A CA 1
ATOM 710 C C . PHE A 1 90 ? 11.688 2.877 15.836 1 93.44 90 PHE A C 1
ATOM 712 O O . PHE A 1 90 ? 12.07 2.5 16.938 1 93.44 90 PHE A O 1
ATOM 719 N N . GLU A 1 91 ? 12.32 3.717 15.047 1 94.88 91 GLU A N 1
ATOM 720 C CA . GLU A 1 91 ? 13.375 4.52 15.664 1 94.88 91 GLU A CA 1
ATOM 721 C C . GLU A 1 91 ? 12.82 5.363 16.812 1 94.88 91 GLU A C 1
ATOM 723 O O . GLU A 1 91 ? 11.688 5.844 16.75 1 94.88 91 GLU A O 1
ATOM 728 N N . TYR A 1 92 ? 13.609 5.488 17.812 1 92.75 92 TYR A N 1
ATOM 729 C CA . TYR A 1 92 ? 13.188 6.277 18.969 1 92.75 92 TYR A CA 1
ATOM 730 C C . TYR A 1 92 ? 13.641 7.727 18.828 1 92.75 92 TYR A C 1
ATOM 732 O O . TYR A 1 92 ? 14.773 7.992 18.438 1 92.75 92 TYR A O 1
ATOM 740 N N . MET A 1 93 ? 12.711 8.633 19.062 1 91.62 93 MET A N 1
ATOM 741 C CA . MET A 1 93 ? 13.016 10.055 19.125 1 91.62 93 MET A CA 1
ATOM 742 C C . MET A 1 93 ? 12.719 10.625 20.5 1 91.62 93 MET A C 1
ATOM 744 O O . MET A 1 93 ? 11.703 10.297 21.109 1 91.62 93 MET A O 1
ATOM 748 N N . ASP A 1 94 ? 13.523 11.492 20.969 1 84.81 94 ASP A N 1
ATOM 749 C CA . ASP A 1 94 ? 13.492 11.93 22.359 1 84.81 94 ASP A CA 1
ATOM 750 C C . ASP A 1 94 ? 12.367 12.93 22.594 1 84.81 94 ASP A C 1
ATOM 752 O O . ASP A 1 94 ? 11.875 13.062 23.719 1 84.81 94 ASP A O 1
ATOM 756 N N . THR A 1 95 ? 12.031 13.695 21.594 1 92.75 95 THR A N 1
ATOM 757 C CA . THR A 1 95 ? 11.07 14.766 21.828 1 92.75 95 THR A CA 1
ATOM 758 C C . THR A 1 95 ? 10.047 14.828 20.688 1 92.75 95 THR A C 1
ATOM 760 O O . THR A 1 95 ? 10.258 14.25 19.625 1 92.75 95 THR A O 1
ATOM 763 N N . ASP A 1 96 ? 8.891 15.352 21.031 1 94.44 96 ASP A N 1
ATOM 764 C CA . ASP A 1 96 ? 7.871 15.68 20.031 1 94.44 96 ASP A CA 1
ATOM 765 C C . ASP A 1 96 ? 7.633 17.188 19.969 1 94.44 96 ASP A C 1
ATOM 767 O O . ASP A 1 96 ? 8.188 17.953 20.766 1 94.44 96 ASP A O 1
ATOM 771 N N . LEU A 1 97 ? 6.914 17.594 18.984 1 96.75 97 LEU A N 1
ATOM 772 C CA . LEU A 1 97 ? 6.699 19.016 18.734 1 96.75 97 LEU A CA 1
ATOM 773 C C . LEU A 1 97 ? 5.91 19.656 19.875 1 96.75 97 LEU A C 1
ATOM 775 O O . LEU A 1 97 ? 6.109 20.828 20.188 1 96.75 97 LEU A O 1
ATOM 779 N N . LYS A 1 98 ? 5.016 18.875 20.516 1 95.38 98 LYS A N 1
ATOM 780 C CA . LYS A 1 98 ? 4.266 19.391 21.641 1 95.38 98 LYS A CA 1
ATOM 781 C C . LYS A 1 98 ? 5.203 19.828 22.781 1 95.38 98 LYS A C 1
ATOM 783 O O . LYS A 1 98 ? 5.094 20.938 23.297 1 95.38 98 LYS A O 1
ATOM 788 N N . LYS A 1 99 ? 6.102 18.969 23.094 1 94.25 99 LYS A N 1
ATOM 789 C CA . LYS A 1 99 ? 7.082 19.281 24.125 1 94.25 99 LYS A CA 1
ATOM 790 C C . LYS A 1 99 ? 7.969 20.453 23.719 1 94.25 99 LYS A C 1
ATOM 792 O O . LYS A 1 99 ? 8.312 21.297 24.547 1 94.25 99 LYS A O 1
ATOM 797 N N . PHE A 1 100 ? 8.328 20.5 22.547 1 96.5 100 PHE A N 1
ATOM 798 C CA . PHE A 1 100 ? 9.148 21.578 22.016 1 96.5 100 PHE A CA 1
ATOM 799 C C . PHE A 1 100 ? 8.445 22.922 22.188 1 96.5 100 PHE A C 1
ATOM 801 O O . PHE A 1 100 ? 9.023 23.875 22.734 1 96.5 100 PHE A O 1
ATOM 808 N N . ILE A 1 101 ? 7.18 23 21.797 1 96.81 101 ILE A N 1
ATOM 809 C CA . ILE A 1 101 ? 6.402 24.219 21.922 1 96.81 101 ILE A CA 1
ATOM 810 C C . ILE A 1 101 ? 6.234 24.594 23.391 1 96.81 101 ILE A C 1
ATOM 812 O O . ILE A 1 101 ? 6.371 25.766 23.766 1 96.81 101 ILE A O 1
ATOM 816 N N . ARG A 1 102 ? 5.996 23.625 24.156 1 95.56 102 ARG A N 1
ATOM 817 C CA . ARG A 1 102 ? 5.797 23.828 25.594 1 95.56 102 ARG A CA 1
ATOM 818 C C . ARG A 1 102 ? 7.027 24.469 26.234 1 95.56 102 ARG A C 1
ATOM 820 O O . ARG A 1 102 ? 6.906 25.297 27.125 1 95.56 102 ARG A O 1
ATOM 827 N N . SER A 1 103 ? 8.172 24.062 25.812 1 95.44 103 SER A N 1
ATOM 828 C CA . SER A 1 103 ? 9.406 24.594 26.375 1 95.44 103 SER A CA 1
ATOM 829 C C . SER A 1 103 ? 9.5 26.094 26.172 1 95.44 103 SER A C 1
ATOM 831 O O . SER A 1 103 ? 10.008 26.812 27.031 1 95.44 103 SER A O 1
ATOM 833 N N . PHE A 1 104 ? 9.031 26.578 25.125 1 95.44 104 PHE A N 1
ATOM 834 C CA . PHE A 1 104 ? 9.039 28.016 24.859 1 95.44 104 PHE A CA 1
ATOM 835 C C . PHE A 1 104 ? 7.93 28.719 25.641 1 95.44 104 PHE A C 1
ATOM 837 O O . PHE A 1 104 ? 8.102 29.844 26.094 1 95.44 104 PHE A O 1
ATOM 844 N N . ARG A 1 105 ? 6.848 28.031 25.797 1 93.94 105 ARG A N 1
ATOM 845 C CA . ARG A 1 105 ? 5.766 28.578 26.609 1 93.94 105 ARG A CA 1
ATOM 846 C C . ARG A 1 105 ? 6.223 28.797 28.047 1 93.94 105 ARG A C 1
ATOM 848 O O . ARG A 1 105 ? 5.91 29.828 28.656 1 93.94 105 ARG A O 1
ATOM 855 N N . GLN A 1 106 ? 6.973 27.953 28.5 1 94.44 106 GLN A N 1
ATOM 856 C CA . GLN A 1 106 ? 7.441 28 29.891 1 94.44 106 GLN A CA 1
ATOM 8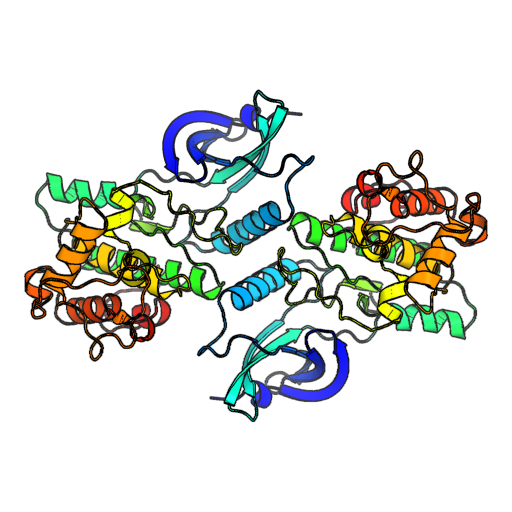57 C C . GLN A 1 106 ? 8.43 29.141 30.078 1 94.44 106 GLN A C 1
ATOM 859 O O . GLN A 1 106 ? 8.422 29.797 31.125 1 94.44 106 GLN A O 1
ATOM 864 N N . THR A 1 107 ? 9.219 29.422 29.109 1 93.88 107 THR A N 1
ATOM 865 C CA . THR A 1 107 ? 10.219 30.484 29.219 1 93.88 107 THR A CA 1
ATOM 866 C C . THR A 1 107 ? 9.625 31.828 28.797 1 93.88 107 THR A C 1
ATOM 868 O O . THR A 1 107 ? 10.203 32.875 29.094 1 93.88 107 THR A O 1
ATOM 871 N N . GLY A 1 108 ? 8.539 31.797 28.078 1 91.88 108 GLY A N 1
ATOM 872 C CA . GLY A 1 108 ? 7.91 33.031 27.609 1 91.88 108 GLY A CA 1
ATOM 873 C C . GLY A 1 108 ? 8.508 33.531 26.312 1 91.88 108 GLY A C 1
ATOM 874 O O . GLY A 1 108 ? 8.102 34.594 25.812 1 91.88 108 GLY A O 1
ATOM 875 N N . GLU A 1 109 ? 9.438 32.844 25.844 1 94.12 109 GLU A N 1
ATOM 876 C CA . GLU A 1 109 ? 10.086 33.219 24.594 1 94.12 109 GLU A CA 1
ATOM 877 C C . GLU A 1 109 ? 9.305 32.719 23.391 1 94.12 109 GLU A C 1
ATOM 879 O O . GLU A 1 109 ? 8.594 31.703 23.469 1 94.12 109 GLU A O 1
ATOM 884 N N . ASN A 1 110 ? 9.438 33.5 22.359 1 94.12 110 ASN A N 1
ATOM 885 C CA . ASN A 1 110 ? 8.852 33.031 21.094 1 94.12 110 ASN A CA 1
ATOM 886 C C . ASN A 1 110 ? 9.797 32.094 20.344 1 94.12 110 ASN A C 1
ATOM 888 O O . ASN A 1 110 ? 11.016 32.219 20.484 1 94.12 110 ASN A O 1
ATOM 892 N N . ILE A 1 111 ? 9.219 31.203 19.609 1 96.06 111 ILE A N 1
ATOM 893 C CA . ILE A 1 111 ? 10.023 30.375 18.719 1 96.06 111 ILE A CA 1
ATOM 894 C C . ILE A 1 111 ? 10.586 31.234 17.578 1 96.06 111 ILE A C 1
ATOM 896 O O . ILE A 1 111 ? 9.859 31.984 16.953 1 96.06 111 ILE A O 1
ATOM 900 N N . PRO A 1 112 ? 11.891 31.109 17.359 1 95.69 112 PRO A N 1
ATOM 901 C CA . PRO A 1 112 ? 12.477 31.922 16.281 1 95.69 112 PRO A CA 1
ATOM 902 C C . PRO A 1 112 ? 11.789 31.688 14.945 1 95.69 112 PRO A C 1
ATOM 904 O O . PRO A 1 112 ? 11.445 30.562 14.602 1 95.69 112 PRO A O 1
ATOM 907 N N . ILE A 1 113 ? 11.641 32.75 14.211 1 95.5 113 ILE A N 1
ATOM 908 C CA . ILE A 1 113 ? 10.906 32.75 12.953 1 95.5 113 ILE A CA 1
ATOM 909 C C . ILE A 1 113 ? 11.531 31.734 11.984 1 95.5 113 ILE A C 1
ATOM 911 O O . ILE A 1 113 ? 10.828 31 11.289 1 95.5 113 ILE A O 1
ATOM 915 N N . LYS A 1 114 ? 12.805 31.703 11.953 1 95.31 114 LYS A N 1
ATOM 916 C CA . LYS A 1 114 ? 13.508 30.797 11.055 1 95.31 114 LYS A CA 1
ATOM 917 C C . LYS A 1 114 ? 13.219 29.344 11.406 1 95.31 114 LYS A C 1
ATOM 919 O O . LYS A 1 114 ? 13.117 28.484 10.523 1 95.31 114 LYS A O 1
ATOM 924 N N . THR A 1 115 ? 13.125 29.094 12.688 1 96.12 115 THR A N 1
ATOM 925 C CA . THR A 1 115 ? 12.797 27.75 13.148 1 96.12 115 THR A CA 1
ATOM 926 C C . THR A 1 115 ? 11.383 27.359 12.734 1 96.12 115 THR A C 1
ATOM 928 O O . THR A 1 115 ? 11.156 26.25 12.25 1 96.12 115 THR A O 1
ATOM 931 N N . VAL A 1 116 ? 10.445 28.281 12.891 1 97.5 116 VAL A N 1
ATOM 932 C CA . VAL A 1 116 ? 9.07 28.031 12.484 1 97.5 116 VAL A CA 1
ATOM 933 C C . VAL A 1 116 ? 9.016 27.703 11 1 97.5 116 VAL A C 1
ATOM 935 O O . VAL A 1 116 ? 8.383 26.719 10.594 1 97.5 116 VAL A O 1
ATOM 938 N N . LYS A 1 117 ? 9.719 28.5 10.203 1 97.69 117 LYS A N 1
ATOM 939 C CA . LYS A 1 117 ? 9.758 28.297 8.758 1 97.69 117 LYS A CA 1
ATOM 940 C C . LYS A 1 117 ? 10.32 26.922 8.414 1 97.69 117 LYS A C 1
ATOM 942 O O . LYS A 1 117 ? 9.758 26.203 7.59 1 97.69 117 LYS A O 1
ATOM 947 N N . SER A 1 118 ? 11.383 26.594 9.039 1 97.56 118 SER A N 1
ATOM 948 C CA . SER A 1 118 ? 12.062 25.328 8.766 1 97.56 118 SER A CA 1
ATOM 949 C C . SER A 1 118 ? 11.188 24.141 9.133 1 97.56 118 SER A C 1
ATOM 951 O O . SER A 1 118 ? 11.031 23.203 8.344 1 97.56 118 SER A O 1
ATOM 953 N N . LEU A 1 119 ? 10.625 24.172 10.312 1 97.75 119 LEU A N 1
ATOM 954 C CA . LEU A 1 119 ? 9.773 23.078 10.773 1 97.75 119 LEU A CA 1
ATOM 955 C C . LEU A 1 119 ? 8.547 22.938 9.883 1 97.75 119 LEU A C 1
ATOM 957 O O . LEU A 1 119 ? 8.164 21.828 9.523 1 97.75 119 LEU A O 1
ATOM 961 N N . MET A 1 120 ? 7.984 24.078 9.5 1 98.44 120 MET A N 1
ATOM 962 C CA . MET A 1 120 ? 6.793 24.047 8.656 1 98.44 120 MET A CA 1
ATOM 963 C C . MET A 1 120 ? 7.121 23.5 7.27 1 98.44 120 MET A C 1
ATOM 965 O O . MET A 1 120 ? 6.332 22.75 6.695 1 98.44 120 MET A O 1
ATOM 969 N N . TYR A 1 121 ? 8.227 23.906 6.758 1 98.56 121 TYR A N 1
ATOM 970 C CA . TYR A 1 121 ? 8.633 23.391 5.457 1 98.56 121 TYR A CA 1
ATOM 971 C C . TYR A 1 121 ? 8.789 21.875 5.496 1 98.56 121 TYR A C 1
ATOM 973 O O . TYR A 1 121 ? 8.297 21.172 4.609 1 98.56 121 TYR A O 1
ATOM 981 N N . GLN A 1 122 ? 9.469 21.375 6.516 1 98.25 122 GLN A N 1
ATOM 982 C CA . GLN A 1 122 ? 9.672 19.938 6.68 1 98.25 122 GLN A CA 1
ATOM 983 C C . GLN A 1 122 ? 8.344 19.203 6.836 1 98.25 122 GLN A C 1
ATOM 985 O O . GLN A 1 122 ? 8.156 18.125 6.277 1 98.25 122 GLN A O 1
ATOM 990 N N . LEU A 1 123 ? 7.445 19.797 7.605 1 98.62 123 LEU A N 1
ATOM 991 C CA . LEU A 1 123 ? 6.125 19.203 7.785 1 98.62 123 LEU A CA 1
ATOM 992 C C . LEU A 1 123 ? 5.391 19.094 6.453 1 98.62 123 LEU A C 1
ATOM 994 O O . LEU A 1 123 ? 4.859 18.047 6.113 1 98.62 123 LEU A O 1
ATOM 998 N N . CYS A 1 124 ? 5.383 20.203 5.68 1 98.69 124 CYS A N 1
ATOM 999 C CA . CYS A 1 124 ? 4.746 20.188 4.367 1 98.69 124 CYS A CA 1
ATOM 1000 C C . CYS A 1 124 ? 5.387 19.141 3.463 1 98.69 124 CYS A C 1
ATOM 1002 O O . CYS A 1 124 ? 4.688 18.422 2.742 1 98.69 124 CYS A O 1
ATOM 1004 N N . LYS A 1 125 ? 6.645 19.047 3.547 1 98.25 125 LYS A N 1
ATOM 1005 C CA . LYS A 1 125 ? 7.379 18.109 2.717 1 98.25 125 LYS A CA 1
ATOM 1006 C C . LYS A 1 125 ? 7.004 16.672 3.061 1 98.25 125 LYS A C 1
ATOM 1008 O O . LYS A 1 125 ? 6.73 15.859 2.17 1 98.25 125 LYS A O 1
ATOM 1013 N N . GLY A 1 126 ? 7.012 16.328 4.324 1 97.81 126 GLY A N 1
ATOM 1014 C CA . GLY A 1 126 ? 6.594 15 4.754 1 97.81 126 GLY A CA 1
ATOM 1015 C C . GLY A 1 126 ? 5.164 14.672 4.375 1 97.81 126 GLY A C 1
ATOM 1016 O O . GLY A 1 126 ? 4.879 13.57 3.893 1 97.81 126 GLY A O 1
ATOM 1017 N N . VAL A 1 127 ? 4.262 15.625 4.586 1 97.19 127 VAL A N 1
ATOM 1018 C CA . VAL A 1 127 ? 2.852 15.43 4.273 1 97.19 127 VAL A CA 1
ATOM 1019 C C . VAL A 1 127 ? 2.678 15.258 2.766 1 97.19 127 VAL A C 1
ATOM 1021 O O . VAL A 1 127 ? 1.923 14.391 2.314 1 97.19 127 VAL A O 1
ATOM 1024 N N . ALA A 1 128 ? 3.369 16.062 1.996 1 96.88 128 ALA A N 1
ATOM 1025 C CA . ALA A 1 128 ? 3.311 15.953 0.541 1 96.88 128 ALA A CA 1
ATOM 1026 C C . ALA A 1 128 ? 3.773 14.57 0.084 1 96.88 128 ALA A C 1
ATOM 1028 O O . ALA A 1 128 ? 3.191 13.984 -0.832 1 96.88 128 ALA A O 1
ATOM 1029 N N . PHE A 1 129 ? 4.836 14.078 0.696 1 95.69 129 PHE A N 1
ATOM 1030 C CA . PHE A 1 129 ? 5.344 12.75 0.371 1 95.69 129 PHE A CA 1
ATOM 1031 C C . PHE A 1 129 ? 4.289 11.688 0.644 1 95.69 129 PHE A C 1
ATOM 1033 O O . PHE A 1 129 ? 4.039 10.82 -0.198 1 95.69 129 PHE A O 1
ATOM 1040 N N . CYS A 1 130 ? 3.672 11.742 1.796 1 93.44 130 CYS A N 1
ATOM 1041 C CA . CYS A 1 130 ? 2.607 10.797 2.127 1 93.44 130 CYS A CA 1
ATOM 1042 C C . CYS A 1 130 ? 1.47 10.883 1.116 1 93.44 130 CYS A C 1
ATOM 1044 O O . CYS A 1 130 ? 1.03 9.859 0.585 1 93.44 130 CYS A O 1
ATOM 1046 N N . HIS A 1 131 ? 1.029 12.117 0.872 1 91.5 131 HIS A N 1
ATOM 1047 C CA . HIS A 1 131 ? -0.069 12.328 -0.063 1 91.5 131 HIS A CA 1
ATOM 1048 C C . HIS A 1 131 ? 0.29 11.828 -1.46 1 91.5 131 HIS A C 1
ATOM 1050 O O . HIS A 1 131 ? -0.557 11.273 -2.162 1 91.5 131 HIS A O 1
ATOM 1056 N N . GLY A 1 132 ? 1.517 12 -1.831 1 90.31 132 GLY A N 1
ATOM 1057 C CA . GLY A 1 132 ? 1.992 11.531 -3.121 1 90.31 132 GLY A CA 1
ATOM 1058 C C . GLY A 1 132 ? 1.955 10.016 -3.252 1 90.31 132 GLY A C 1
ATOM 1059 O O . GLY A 1 132 ? 2.037 9.484 -4.359 1 90.31 132 GLY A O 1
ATOM 1060 N N . HIS A 1 133 ? 1.835 9.414 -2.15 1 88.44 133 HIS A N 1
ATOM 1061 C CA . HIS A 1 133 ? 1.755 7.957 -2.148 1 88.44 133 HIS A CA 1
ATOM 1062 C C . HIS A 1 133 ? 0.367 7.484 -1.732 1 88.44 133 HIS A C 1
ATOM 1064 O O . HIS A 1 133 ? 0.184 6.312 -1.391 1 88.44 133 HIS A O 1
ATOM 1070 N N . GLY A 1 134 ? -0.593 8.453 -1.693 1 84.12 134 GLY A N 1
ATOM 1071 C CA . GLY A 1 134 ? -1.991 8.125 -1.471 1 84.12 134 GLY A CA 1
ATOM 1072 C C . GLY A 1 134 ? -2.32 7.875 -0.01 1 84.12 134 GLY A C 1
ATOM 1073 O O . GLY A 1 134 ? -3.316 7.219 0.304 1 84.12 134 GLY A O 1
ATOM 1074 N N . VAL A 1 135 ? -1.513 8.312 0.845 1 87.31 135 VAL A N 1
ATOM 1075 C CA . VAL A 1 135 ? -1.724 8.07 2.268 1 87.31 135 VAL A CA 1
ATOM 1076 C C . VAL A 1 135 ? -2.105 9.375 2.963 1 87.31 135 VAL A C 1
ATOM 1078 O O . VAL A 1 135 ? -1.421 10.391 2.812 1 87.31 135 VAL A O 1
ATOM 1081 N N . LEU A 1 136 ? -3.215 9.336 3.654 1 87.69 136 LEU A N 1
ATOM 1082 C CA . LEU A 1 136 ? -3.639 10.422 4.523 1 87.69 136 LEU A CA 1
ATOM 1083 C C . LEU A 1 136 ? -3.283 10.125 5.98 1 87.69 136 LEU A C 1
ATOM 1085 O O . LEU A 1 136 ? -3.482 9.008 6.453 1 87.69 136 LEU A O 1
ATOM 1089 N N . HIS A 1 137 ? -2.705 11.039 6.648 1 89.12 137 HIS A N 1
ATOM 1090 C CA . HIS A 1 137 ? -2.379 10.836 8.055 1 89.12 137 HIS A CA 1
ATOM 1091 C C . HIS A 1 137 ? -3.639 10.82 8.914 1 89.12 137 HIS A C 1
ATOM 1093 O O . HIS A 1 137 ? -3.848 9.891 9.695 1 89.12 137 HIS A O 1
ATOM 1099 N N . ARG A 1 138 ? -4.465 11.836 8.828 1 85.44 138 ARG A N 1
ATOM 1100 C CA . ARG A 1 138 ? -5.801 11.977 9.398 1 85.44 138 ARG A CA 1
ATOM 1101 C C . ARG A 1 138 ? -5.727 12.328 10.883 1 85.44 138 ARG A C 1
ATOM 1103 O O . ARG A 1 138 ? -6.746 12.617 11.508 1 85.44 138 ARG A O 1
ATOM 1110 N N . ASP A 1 139 ? -4.535 12.383 11.422 1 87.62 139 ASP A N 1
ATOM 1111 C CA . ASP A 1 139 ? -4.391 12.734 12.836 1 87.62 139 ASP A CA 1
ATOM 1112 C C . ASP A 1 139 ? -3.113 13.531 13.07 1 87.62 139 ASP A C 1
ATOM 1114 O O . ASP A 1 139 ? -2.348 13.234 13.992 1 87.62 139 ASP A O 1
ATOM 1118 N N . LEU A 1 140 ? -2.885 14.438 12.242 1 94.12 140 LEU A N 1
ATOM 1119 C CA . LEU A 1 140 ? -1.729 15.312 12.422 1 94.12 140 LEU A CA 1
ATOM 1120 C C . LEU A 1 140 ? -1.936 16.25 13.602 1 94.12 140 LEU A C 1
ATOM 1122 O O . LEU A 1 140 ? -2.967 16.922 13.695 1 94.12 140 LEU A O 1
ATOM 1126 N N . LYS A 1 141 ? -1.054 16.219 14.492 1 94.5 141 LYS A N 1
ATOM 1127 C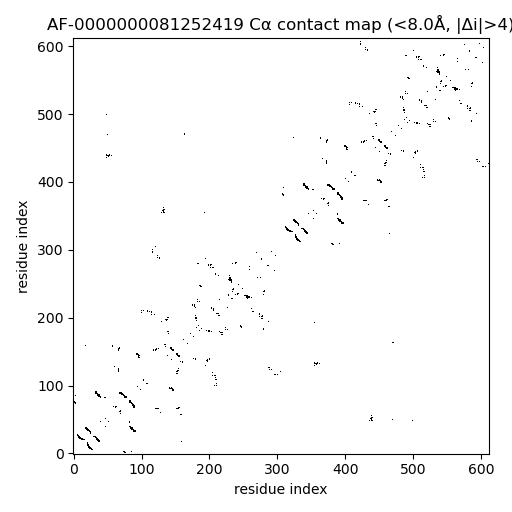 CA . LYS A 1 141 ? -0.983 17.047 15.688 1 94.5 141 LYS A CA 1
ATOM 1128 C C . LYS A 1 141 ? 0.437 17.078 16.25 1 94.5 141 LYS A C 1
ATOM 1130 O O . LYS A 1 141 ? 1.262 16.234 15.922 1 94.5 141 LYS A O 1
ATOM 1135 N N . PRO A 1 142 ? 0.767 18.094 17.031 1 96 142 PRO A N 1
ATOM 1136 C CA . PRO A 1 142 ? 2.135 18.234 17.547 1 96 142 PRO A CA 1
ATOM 1137 C C . PRO A 1 142 ? 2.629 16.969 18.25 1 96 142 PRO A C 1
ATOM 1139 O O . PRO A 1 142 ? 3.816 16.641 18.188 1 96 142 PRO A O 1
ATOM 1142 N N . HIS A 1 143 ? 1.718 16.125 18.828 1 92 143 HIS A N 1
ATOM 1143 C CA . HIS A 1 143 ? 2.084 14.914 19.562 1 92 143 HIS A CA 1
ATOM 1144 C C . HIS A 1 143 ? 2.611 13.844 18.609 1 92 143 HIS A C 1
ATOM 1146 O O . HIS A 1 143 ? 3.375 12.969 19.016 1 92 143 HIS A O 1
ATOM 1152 N N . ASN A 1 144 ? 2.188 13.961 17.391 1 91.88 144 ASN A N 1
ATOM 1153 C CA . ASN A 1 144 ? 2.557 12.945 16.406 1 91.88 144 ASN A CA 1
ATOM 1154 C C . ASN A 1 144 ? 3.689 13.422 15.508 1 91.88 144 ASN A C 1
ATOM 1156 O O . ASN A 1 144 ? 3.973 12.812 14.477 1 91.88 144 ASN A O 1
ATOM 1160 N N . LEU A 1 145 ? 4.234 14.562 15.836 1 97 145 LEU A N 1
ATOM 1161 C CA . LEU A 1 145 ? 5.406 15.102 15.148 1 97 145 LEU A CA 1
ATOM 1162 C C . LEU A 1 145 ? 6.633 15.047 16.047 1 97 145 LEU A C 1
ATOM 1164 O O . LEU A 1 145 ? 6.738 15.812 17.016 1 97 145 LEU A O 1
ATOM 1168 N N . LEU A 1 146 ? 7.504 14.109 15.711 1 96.62 146 LEU A N 1
ATOM 1169 C CA . LEU A 1 146 ? 8.711 13.922 16.5 1 96.62 146 LEU A CA 1
ATOM 1170 C C . LEU A 1 146 ? 9.852 14.781 15.961 1 96.62 146 LEU A C 1
ATOM 1172 O O . LEU A 1 146 ? 9.797 15.242 14.812 1 96.62 146 LEU A O 1
ATOM 1176 N N . MET A 1 147 ? 10.789 15.07 16.812 1 94.25 147 MET A N 1
ATOM 1177 C CA . MET A 1 147 ? 11.859 15.953 16.344 1 94.25 147 MET A CA 1
ATOM 1178 C C . MET A 1 147 ? 13.156 15.672 17.094 1 94.25 147 MET A C 1
ATOM 1180 O O . MET A 1 147 ? 13.141 15.156 18.219 1 94.25 147 MET A O 1
ATOM 1184 N N . ASP A 1 148 ? 14.211 15.906 16.453 1 92 148 ASP A N 1
ATOM 1185 C CA . ASP A 1 148 ? 15.539 15.961 17.062 1 92 148 ASP A CA 1
ATOM 1186 C C . ASP A 1 148 ? 15.914 17.391 17.422 1 92 148 ASP A C 1
ATOM 1188 O O . ASP A 1 148 ? 16.062 18.25 16.547 1 92 148 ASP A O 1
ATOM 1192 N N . ARG A 1 149 ? 16.188 17.688 18.641 1 88.19 149 ARG A N 1
ATOM 1193 C CA . ARG A 1 149 ? 16.438 19.047 19.125 1 88.19 149 ARG A CA 1
ATOM 1194 C C . ARG A 1 149 ? 17.766 19.578 18.609 1 88.19 149 ARG A C 1
ATOM 1196 O O . ARG A 1 149 ? 17.922 20.781 18.422 1 88.19 149 ARG A O 1
ATOM 1203 N N . LYS A 1 150 ? 18.625 18.672 18.375 1 89 150 LYS A N 1
ATOM 1204 C CA . LYS A 1 150 ? 19.953 19.094 17.938 1 89 150 LYS A CA 1
ATOM 1205 C C . LYS A 1 150 ? 19.969 19.438 16.453 1 89 150 LYS A C 1
ATOM 1207 O O . LYS A 1 150 ? 20.406 20.516 16.062 1 89 150 LYS A O 1
ATOM 1212 N N . THR A 1 151 ? 19.391 18.625 15.695 1 90.81 151 THR A N 1
ATOM 1213 C CA . THR A 1 151 ? 19.438 18.812 14.242 1 90.81 151 THR A CA 1
ATOM 1214 C C . THR A 1 151 ? 18.203 19.547 13.75 1 90.81 151 THR A C 1
ATOM 1216 O O . THR A 1 151 ? 18.172 20.016 12.609 1 90.81 151 THR A O 1
ATOM 1219 N N . MET A 1 152 ? 17.141 19.656 14.562 1 93.06 152 MET A N 1
ATOM 1220 C CA . MET A 1 152 ? 15.859 20.297 14.25 1 93.06 152 MET A CA 1
ATOM 1221 C C . MET A 1 152 ? 15.141 19.547 13.125 1 93.06 152 MET A C 1
ATOM 1223 O O . MET A 1 152 ? 14.312 20.125 12.422 1 93.06 152 MET A O 1
ATOM 1227 N N . MET A 1 153 ? 15.555 18.25 12.961 1 95.62 153 MET A N 1
ATOM 1228 C CA . MET A 1 153 ? 14.844 17.422 12 1 95.62 153 MET A CA 1
ATOM 1229 C C . MET A 1 153 ? 13.469 17.031 12.531 1 95.62 153 MET A C 1
ATOM 1231 O O . MET A 1 153 ? 13.336 16.594 13.672 1 95.62 153 MET A O 1
ATOM 1235 N N . LEU A 1 154 ? 12.477 17.234 11.695 1 97.62 154 LEU A N 1
ATOM 1236 C CA . LEU A 1 154 ? 11.102 16.906 12.047 1 97.62 154 LEU A CA 1
ATOM 1237 C C . LEU A 1 154 ? 10.656 15.625 11.336 1 97.62 154 LEU A C 1
ATOM 1239 O O . LEU A 1 154 ? 10.891 15.461 10.141 1 97.62 154 LEU A O 1
ATOM 1243 N N . LYS A 1 155 ? 10.039 14.672 12.078 1 97.5 155 LYS A N 1
ATOM 1244 C CA . LYS A 1 155 ? 9.547 13.43 11.5 1 97.5 155 LYS A CA 1
ATOM 1245 C C . LYS A 1 155 ? 8.094 13.172 11.891 1 97.5 155 LYS A C 1
ATOM 1247 O O . LYS A 1 155 ? 7.711 13.383 13.039 1 97.5 155 LYS A O 1
ATOM 1252 N N . ILE A 1 156 ? 7.32 12.789 10.922 1 96.81 156 ILE A N 1
ATOM 1253 C CA . ILE A 1 156 ? 5.91 12.477 11.133 1 96.81 156 ILE A CA 1
ATOM 1254 C C . ILE A 1 156 ? 5.773 11.055 11.672 1 96.81 156 ILE A C 1
ATOM 1256 O O . ILE A 1 156 ? 6.379 10.125 11.141 1 96.81 156 ILE A O 1
ATOM 1260 N N . ALA A 1 157 ? 5.109 10.875 12.695 1 93.06 157 ALA A N 1
ATOM 1261 C CA . ALA A 1 157 ? 4.883 9.57 13.312 1 93.06 157 ALA A CA 1
ATOM 1262 C C . ALA A 1 157 ? 3.412 9.18 13.242 1 93.06 157 ALA A C 1
ATOM 1264 O O . ALA A 1 157 ? 2.574 9.961 12.781 1 93.06 157 ALA A O 1
ATOM 1265 N N . ASP A 1 158 ? 3.15 7.926 13.625 1 85.06 158 ASP A N 1
ATOM 1266 C CA . ASP A 1 158 ? 1.816 7.359 13.789 1 85.06 158 ASP A CA 1
ATOM 1267 C C . ASP A 1 158 ? 1.065 7.32 12.461 1 85.06 158 ASP A C 1
ATOM 1269 O O . ASP A 1 158 ? -0.087 7.75 12.383 1 85.06 158 ASP A O 1
ATOM 1273 N N . LEU A 1 159 ? 1.833 7.082 11.359 1 82.38 159 LEU A N 1
ATOM 1274 C CA . LEU A 1 159 ? 1.189 6.828 10.078 1 82.38 159 LEU A CA 1
ATOM 1275 C C . LEU A 1 159 ? 0.434 5.504 10.102 1 82.38 159 LEU A C 1
ATOM 1277 O O . LEU A 1 159 ? -0.167 5.105 9.102 1 82.38 159 LEU A O 1
ATOM 1281 N N . GLY A 1 160 ? 0.591 4.961 11.172 1 58.69 160 GLY A N 1
ATOM 1282 C CA . GLY A 1 160 ? 0.227 3.564 11.352 1 58.69 160 GLY A CA 1
ATOM 1283 C C . GLY A 1 160 ? -0.886 3.109 10.43 1 58.69 160 GLY A C 1
ATOM 1284 O O . GLY A 1 160 ? -1.322 3.865 9.555 1 58.69 160 GLY A O 1
ATOM 1285 N N . LEU A 1 161 ? -1.166 1.874 10.734 1 54.25 161 LEU A N 1
ATOM 1286 C CA . LEU A 1 161 ? -1.963 0.884 10.016 1 54.25 161 LEU A CA 1
ATOM 1287 C C . LEU A 1 161 ? -3.252 1.503 9.492 1 54.25 161 LEU A C 1
ATOM 1289 O O . LEU A 1 161 ? -4.242 1.606 10.219 1 54.25 161 LEU A O 1
ATOM 1293 N N . ALA A 1 162 ? -2.768 2.723 8.883 1 45.88 162 ALA A N 1
ATOM 1294 C CA . ALA A 1 162 ? -3.738 3.553 8.18 1 45.88 162 ALA A CA 1
ATOM 1295 C C . ALA A 1 162 ? -4.957 2.736 7.758 1 45.88 162 ALA A C 1
ATOM 1297 O O . ALA A 1 162 ? -4.832 1.563 7.402 1 45.88 162 ALA A O 1
ATOM 1298 N N . ARG A 1 163 ? -6 3.09 8.352 1 42.41 163 ARG A N 1
ATOM 1299 C CA . ARG A 1 163 ? -7.324 2.605 7.98 1 42.41 163 ARG A CA 1
ATOM 1300 C C . ARG A 1 163 ? -7.43 2.395 6.473 1 42.41 163 ARG A C 1
ATOM 1302 O O . ARG A 1 163 ? -7.668 3.344 5.723 1 42.41 163 ARG A O 1
ATOM 1309 N N . ALA A 1 164 ? -6.301 2.291 5.906 1 39.78 164 ALA A N 1
ATOM 1310 C CA . ALA A 1 164 ? -6.566 2.117 4.48 1 39.78 164 ALA A CA 1
ATOM 1311 C C . ALA A 1 164 ? -8.055 1.895 4.227 1 39.78 164 ALA A C 1
ATOM 1313 O O . ALA A 1 164 ? -8.547 2.141 3.123 1 39.78 164 ALA A O 1
ATOM 1314 N N . PHE A 1 165 ? -8.523 0.539 4.688 1 34.34 165 PHE A N 1
ATOM 1315 C CA . PHE A 1 165 ? -9.859 0.157 4.238 1 34.34 165 PHE A CA 1
ATOM 1316 C C . PHE A 1 165 ? -10.867 1.262 4.531 1 34.34 165 PHE A C 1
ATOM 1318 O O . PHE A 1 165 ? -10.633 2.113 5.391 1 34.34 165 PHE A O 1
ATOM 1325 N N . THR A 1 166 ? -11.945 1.277 3.836 1 33.81 166 THR A N 1
ATOM 1326 C CA . THR A 1 166 ? -13.305 1.788 3.775 1 33.81 166 THR A CA 1
ATOM 1327 C C . THR A 1 166 ? -13.859 2.023 5.18 1 33.81 166 THR A C 1
ATOM 1329 O O . THR A 1 166 ? -15.07 2.178 5.355 1 33.81 166 THR A O 1
ATOM 1332 N N . LEU A 1 167 ? -13.125 1.478 6.219 1 33.88 167 LEU A N 1
ATOM 1333 C CA . LEU A 1 167 ? -14.062 1.579 7.332 1 33.88 167 LEU A CA 1
ATOM 1334 C C . LEU A 1 167 ? -14.242 3.031 7.762 1 33.88 167 LEU A C 1
ATOM 1336 O O . LEU A 1 167 ? -13.297 3.82 7.711 1 33.88 167 LEU A O 1
ATOM 1340 N N . PRO A 1 168 ? -15.383 3.375 7.625 1 38.28 168 PRO A N 1
ATOM 1341 C CA . PRO A 1 168 ? -15.719 4.641 8.273 1 38.28 168 PRO A CA 1
ATOM 1342 C C . PRO A 1 168 ? -14.883 4.906 9.531 1 38.28 168 PRO A C 1
ATOM 1344 O O . PRO A 1 168 ? -14.609 3.982 10.297 1 38.28 168 PRO A O 1
ATOM 1347 N N . ILE A 1 169 ? -13.844 5.777 9.391 1 38.16 169 ILE A N 1
ATOM 1348 C CA . ILE A 1 169 ? -13.25 6.23 10.641 1 38.16 169 ILE A CA 1
ATOM 1349 C C . ILE A 1 169 ? -14.242 6.016 11.789 1 38.16 169 ILE A C 1
ATOM 1351 O O . ILE A 1 169 ? -15.305 6.637 11.828 1 38.16 169 ILE A O 1
ATOM 1355 N N . LYS A 1 170 ? -14.219 4.93 12.305 1 40.78 170 LYS A N 1
ATOM 1356 C CA . LYS A 1 170 ? -15.078 4.793 13.477 1 40.78 170 LYS A CA 1
ATOM 1357 C C . LYS A 1 170 ? -14.945 6 14.398 1 40.78 170 LYS A C 1
ATOM 1359 O O . LYS A 1 170 ? -13.859 6.57 14.531 1 40.78 170 LYS A O 1
ATOM 1364 N N . LYS A 1 171 ? -16.016 6.551 14.742 1 39.97 171 LYS A N 1
ATOM 1365 C CA . LYS A 1 171 ? -16.391 7.664 15.602 1 39.97 171 LYS A CA 1
ATOM 1366 C C . LYS A 1 171 ? -15.422 7.797 16.781 1 39.97 171 LYS A C 1
ATOM 1368 O O . LYS A 1 171 ? -15.484 8.766 17.531 1 39.97 171 LYS A O 1
ATOM 1373 N N . TYR A 1 172 ? -14.664 6.719 17.094 1 35.31 172 TYR A N 1
ATOM 1374 C CA . TYR A 1 172 ? -14.461 6.676 18.547 1 35.31 172 TYR A CA 1
ATOM 1375 C C . TYR A 1 172 ? -13.188 7.422 18.938 1 35.31 172 TYR A C 1
ATOM 1377 O O . TYR A 1 172 ? -12.617 7.18 20 1 35.31 172 TYR A O 1
ATOM 1385 N N . THR A 1 173 ? -12.367 7.891 18 1 41.22 173 THR A N 1
ATOM 1386 C CA . THR A 1 173 ? -11.289 8.367 18.859 1 41.22 173 THR A CA 1
ATOM 1387 C C . THR A 1 173 ? -11.758 9.539 19.719 1 41.22 173 THR A C 1
ATOM 1389 O O . THR A 1 173 ? -12.172 10.57 19.188 1 41.22 173 THR A O 1
ATOM 1392 N N . HIS A 1 174 ? -12.266 9.242 20.797 1 39.84 174 HIS A N 1
ATOM 1393 C CA . HIS A 1 174 ? -12.719 10.148 21.844 1 39.84 174 HIS A CA 1
ATOM 1394 C C . HIS A 1 174 ? -11.602 11.086 22.281 1 39.84 174 HIS A C 1
ATOM 1396 O O . HIS A 1 174 ? -11.75 11.828 23.25 1 39.84 174 HIS A O 1
ATOM 1402 N N . GLU A 1 175 ? -10.438 10.984 21.75 1 47.25 175 GLU A N 1
ATOM 1403 C CA . GLU A 1 175 ? -9.562 11.883 22.484 1 47.25 175 GLU A CA 1
ATOM 1404 C C . GLU A 1 175 ? -9.75 13.328 22.047 1 47.25 175 GLU A C 1
ATOM 1406 O O . GLU A 1 175 ? -9.594 13.648 20.859 1 47.25 175 GLU A O 1
ATOM 1411 N N . ILE A 1 176 ? -10.32 14.172 22.969 1 43.94 176 ILE A N 1
ATOM 1412 C CA . ILE A 1 176 ? -10.594 15.602 22.859 1 43.94 176 ILE A CA 1
ATOM 1413 C C . ILE A 1 176 ? -9.453 16.297 22.109 1 43.94 176 ILE A C 1
ATOM 1415 O O . ILE A 1 176 ? -9.695 17.156 21.266 1 43.94 176 ILE A O 1
ATOM 1419 N N . LEU A 1 177 ? -8.125 15.961 22.422 1 50.12 177 LEU A N 1
ATOM 1420 C CA . LEU A 1 177 ? -6.973 16.656 21.875 1 50.12 177 LEU A CA 1
ATOM 1421 C C . LEU A 1 177 ? -6.863 16.438 20.359 1 50.12 177 LEU A C 1
ATOM 1423 O O . LEU A 1 177 ? -6.379 17.297 19.641 1 50.12 177 LEU A O 1
ATOM 1427 N N . THR A 1 178 ? -7.461 15.43 19.875 1 73.81 178 THR A N 1
ATOM 1428 C CA . THR A 1 178 ? -7.465 15.148 18.453 1 73.81 178 THR A CA 1
ATOM 1429 C C . THR A 1 178 ? -8.453 16.062 17.719 1 73.81 178 THR A C 1
ATOM 1431 O O . THR A 1 178 ? -8.273 16.359 16.547 1 73.81 178 THR A O 1
ATOM 1434 N N . LEU A 1 179 ? -9.156 16.875 18.578 1 84.88 179 LEU A N 1
ATOM 1435 C CA . LEU A 1 179 ? -10.219 17.703 18.016 1 84.88 179 LEU A CA 1
ATOM 1436 C C . LEU A 1 179 ? -9.656 19.016 17.469 1 84.88 179 LEU A C 1
ATOM 1438 O O . LEU A 1 179 ? -10.133 19.531 16.469 1 84.88 179 LEU A O 1
ATOM 1442 N N . TRP A 1 180 ? -8.594 19.5 18.109 1 94.5 180 TRP A N 1
ATOM 1443 C CA . TRP A 1 180 ? -8.078 20.859 17.859 1 94.5 180 TRP A CA 1
ATOM 1444 C C . TRP A 1 180 ? -7.566 21 16.438 1 94.5 180 TRP A C 1
ATOM 1446 O O . TRP A 1 180 ? -7.41 22.109 15.93 1 94.5 180 TRP A O 1
ATOM 1456 N N . TYR A 1 181 ? -7.363 19.875 15.844 1 96 181 TYR A N 1
ATOM 1457 C CA . TYR A 1 181 ? -6.723 19.922 14.531 1 96 181 TYR A CA 1
ATOM 1458 C C . TYR A 1 181 ? -7.617 19.297 13.469 1 96 181 TYR A C 1
ATOM 1460 O O . TYR A 1 181 ? -7.207 19.156 12.312 1 96 181 TYR A O 1
ATOM 1468 N N . ARG A 1 182 ? -8.812 18.953 13.883 1 93.44 182 ARG A N 1
ATOM 1469 C CA . ARG A 1 182 ? -9.75 18.328 12.961 1 93.44 182 ARG A CA 1
ATOM 1470 C C . ARG A 1 182 ? -10.406 19.359 12.055 1 93.44 182 ARG A C 1
ATOM 1472 O O . ARG A 1 182 ? -10.781 20.438 12.508 1 93.44 182 ARG A O 1
ATOM 1479 N N . SER A 1 183 ? -10.555 19.016 10.852 1 95.25 183 SER A N 1
ATOM 1480 C CA . SER A 1 183 ? -11.109 19.953 9.875 1 95.25 183 SER A CA 1
ATOM 1481 C C . SER A 1 183 ? -12.633 20.031 10 1 95.25 183 SER A C 1
ATOM 1483 O O . SER A 1 183 ? -13.281 19.094 10.438 1 95.25 183 SER A O 1
ATOM 1485 N N . PRO A 1 184 ? -13.188 21.188 9.617 1 95.75 184 PRO A N 1
ATOM 1486 C CA . PRO A 1 184 ? -14.633 21.375 9.766 1 95.75 184 PRO A CA 1
ATOM 1487 C C . PRO A 1 184 ? -15.453 20.359 8.984 1 95.75 184 PRO A C 1
ATOM 1489 O O . PRO A 1 184 ? -16.531 19.938 9.43 1 95.75 184 PRO A O 1
ATOM 1492 N N . GLU A 1 185 ? -15.055 19.906 7.777 1 94 185 GLU A N 1
ATOM 1493 C CA . GLU A 1 185 ? -15.844 18.922 7.023 1 94 185 GLU A CA 1
ATOM 1494 C C . GLU A 1 185 ? -15.953 17.609 7.781 1 94 185 GLU A C 1
ATOM 1496 O O . GLU A 1 185 ? -16.984 16.938 7.719 1 94 185 GLU A O 1
ATOM 1501 N N . VAL A 1 186 ? -14.867 17.25 8.438 1 90.75 186 VAL A N 1
ATOM 1502 C CA . VAL A 1 186 ? -14.906 16.031 9.234 1 90.75 186 VAL A CA 1
ATOM 1503 C C . VAL A 1 186 ? -15.852 16.219 10.422 1 90.75 186 VAL A C 1
ATOM 1505 O O . VAL A 1 186 ? -16.672 15.344 10.719 1 90.75 186 VAL A O 1
ATOM 1508 N N . LEU A 1 187 ? -15.75 17.359 11.078 1 92.12 187 LEU A N 1
ATOM 1509 C CA . LEU A 1 187 ? -16.594 17.656 12.227 1 92.12 187 LEU A CA 1
ATOM 1510 C C . LEU A 1 187 ? -18.062 17.719 11.828 1 92.12 187 LEU A C 1
ATOM 1512 O O . LEU A 1 187 ? -18.938 17.375 12.625 1 92.12 187 LEU A O 1
ATOM 1516 N N . LEU A 1 188 ? -18.281 18.172 10.648 1 94.06 188 LEU A N 1
ATOM 1517 C CA . LEU A 1 188 ? -19.656 18.344 10.18 1 94.06 188 LEU A CA 1
ATOM 1518 C C . LEU A 1 188 ? -20.156 17.047 9.531 1 94.06 188 LEU A C 1
ATOM 1520 O O . LEU A 1 188 ? -21.25 17.031 8.953 1 94.06 188 LEU A O 1
ATOM 1524 N N . GLY A 1 189 ? -19.344 15.992 9.461 1 87.94 189 GLY A N 1
ATOM 1525 C CA . GLY A 1 189 ? -19.844 14.672 9.141 1 87.94 189 GLY A CA 1
ATOM 1526 C C . GLY A 1 189 ? -19.578 14.258 7.703 1 87.94 189 GLY A C 1
ATOM 1527 O O . GLY A 1 189 ? -20.297 13.406 7.16 1 87.94 189 GLY A O 1
ATOM 1528 N N . ALA A 1 190 ? -18.672 14.898 7.121 1 85.5 190 ALA A N 1
ATOM 1529 C CA . ALA A 1 190 ? -18.328 14.453 5.773 1 85.5 190 ALA A CA 1
ATOM 1530 C C . ALA A 1 190 ? -17.891 12.992 5.781 1 85.5 190 ALA A C 1
ATOM 1532 O O . ALA A 1 190 ? -17.172 12.555 6.691 1 85.5 190 ALA A O 1
ATOM 1533 N N . THR A 1 191 ? -18.266 12.227 4.777 1 76.69 191 THR A N 1
ATOM 1534 C CA . THR A 1 191 ? -17.938 10.805 4.707 1 76.69 191 THR A CA 1
ATOM 1535 C C . THR A 1 191 ? -16.766 10.555 3.779 1 76.69 191 THR A C 1
ATOM 1537 O O . THR A 1 191 ? -16.141 9.484 3.812 1 76.69 191 THR A O 1
ATOM 1540 N N . HIS A 1 192 ? -16.594 11.508 2.959 1 74.75 192 HIS A N 1
ATOM 1541 C CA . HIS A 1 192 ? -15.453 11.422 2.051 1 74.75 192 HIS A CA 1
ATOM 1542 C C . HIS A 1 192 ? -14.523 12.617 2.215 1 74.75 192 HIS A C 1
ATOM 1544 O O . HIS A 1 192 ? -14.984 13.758 2.314 1 74.75 192 HIS A O 1
ATOM 1550 N N . TYR A 1 193 ? -13.445 12.328 2.479 1 75.25 193 TYR A N 1
ATOM 1551 C CA . TYR A 1 193 ? -12.523 13.453 2.594 1 75.25 193 TYR A CA 1
ATOM 1552 C C . TYR A 1 193 ? -11.234 13.18 1.827 1 75.25 193 TYR A C 1
ATOM 1554 O O . TYR A 1 193 ? -10.977 12.047 1.415 1 75.25 193 TYR A O 1
ATOM 1562 N N . SER A 1 194 ? -10.539 14.219 1.594 1 83.5 194 SER A N 1
ATOM 1563 C CA . SER A 1 194 ? -9.336 14.242 0.763 1 83.5 194 SER A CA 1
ATOM 1564 C C . SER A 1 194 ? -8.117 14.648 1.573 1 83.5 194 SER A C 1
ATOM 1566 O O . SER A 1 194 ? -8.172 14.734 2.801 1 83.5 194 SER A O 1
ATOM 1568 N N . THR A 1 195 ? -7.043 14.852 0.872 1 89.62 195 THR A N 1
ATOM 1569 C CA . THR A 1 195 ? -5.777 15.242 1.482 1 89.62 195 THR A CA 1
ATOM 1570 C C . THR A 1 195 ? -5.922 16.578 2.215 1 89.62 195 THR A C 1
ATOM 1572 O O . THR A 1 195 ? -5.113 16.891 3.088 1 89.62 195 THR A O 1
ATOM 1575 N N . ALA A 1 196 ? -6.973 17.266 1.916 1 93.69 196 ALA A N 1
ATOM 1576 C CA . ALA A 1 196 ? -7.195 18.594 2.473 1 93.69 196 ALA A CA 1
ATOM 1577 C C . ALA A 1 196 ? -7.379 18.531 3.986 1 93.69 196 ALA A C 1
ATOM 1579 O O . ALA A 1 196 ? -7.121 19.516 4.691 1 93.69 196 ALA A O 1
ATOM 1580 N N . VAL A 1 197 ? -7.848 17.422 4.496 1 93 197 VAL A N 1
ATOM 1581 C CA . VAL A 1 197 ? -8.047 17.297 5.934 1 93 197 VAL A CA 1
ATOM 1582 C C . VAL A 1 197 ? -6.711 17.406 6.656 1 93 197 VAL A C 1
ATOM 1584 O O . VAL A 1 197 ? -6.625 18.016 7.727 1 93 197 VAL A O 1
ATOM 1587 N N . ASP A 1 198 ? -5.684 16.844 6.059 1 94.69 198 ASP A N 1
ATOM 1588 C CA . ASP A 1 198 ? -4.348 16.922 6.637 1 94.69 198 ASP A CA 1
ATOM 1589 C C . ASP A 1 198 ? -3.826 18.359 6.586 1 94.69 198 ASP A C 1
ATOM 1591 O O . ASP A 1 198 ? -3.162 18.828 7.52 1 94.69 198 ASP A O 1
ATOM 1595 N N . VAL A 1 199 ? -4.141 19.047 5.539 1 98 199 VAL A N 1
ATOM 1596 C CA . VAL A 1 199 ? -3.629 20.406 5.352 1 98 199 VAL A CA 1
ATOM 1597 C C . VAL A 1 199 ? -4.254 21.344 6.379 1 98 199 VAL A C 1
ATOM 1599 O O . VAL A 1 199 ? -3.592 22.25 6.891 1 98 199 VAL A O 1
ATOM 1602 N N . TRP A 1 200 ? -5.504 21.109 6.656 1 98 200 TRP A N 1
ATOM 1603 C CA . TRP A 1 200 ? -6.125 21.859 7.738 1 98 200 TRP A CA 1
ATOM 1604 C C . TRP A 1 200 ? -5.344 21.688 9.039 1 98 200 TRP A C 1
ATOM 1606 O O . TRP A 1 200 ? -5.02 22.672 9.711 1 98 200 TRP A O 1
ATOM 1616 N N . SER A 1 201 ? -5.059 20.453 9.312 1 97.31 201 SER A N 1
ATOM 1617 C CA . SER A 1 201 ? -4.289 20.172 10.516 1 97.31 201 SER A CA 1
ATOM 1618 C C . SER A 1 201 ? -2.93 20.859 10.484 1 97.31 201 SER A C 1
ATOM 1620 O O . SER A 1 201 ? -2.473 21.406 11.492 1 97.31 201 SER A O 1
ATOM 1622 N N . VAL A 1 202 ? -2.316 20.859 9.352 1 98.69 202 VAL A N 1
ATOM 1623 C CA . VAL A 1 202 ? -1.029 21.531 9.18 1 98.69 202 VAL A CA 1
ATOM 1624 C C . VAL A 1 202 ? -1.171 23.016 9.477 1 98.69 202 VAL A C 1
ATOM 1626 O O . VAL A 1 202 ? -0.317 23.609 10.141 1 98.69 202 VAL A O 1
ATOM 1629 N N . GLY A 1 203 ? -2.238 23.609 8.977 1 98.81 203 GLY A N 1
ATOM 1630 C CA . GLY A 1 203 ? -2.506 25.016 9.273 1 98.81 203 GLY A CA 1
ATOM 1631 C C . GLY A 1 203 ? -2.637 25.297 10.758 1 98.81 203 GLY A C 1
ATOM 1632 O O . GLY A 1 203 ? -2.074 26.266 11.266 1 98.81 203 GLY A O 1
ATOM 1633 N N . CYS A 1 204 ? -3.367 24.469 11.422 1 98.5 204 CYS A N 1
ATOM 1634 C CA . CYS A 1 204 ? -3.527 24.625 12.859 1 98.5 204 CYS A CA 1
ATOM 1635 C C . CYS A 1 204 ? -2.186 24.516 13.578 1 98.5 204 CYS A C 1
ATOM 1637 O O . CYS A 1 204 ? -1.896 25.297 14.484 1 98.5 204 CYS A O 1
ATOM 1639 N N . ILE A 1 205 ? -1.407 23.594 13.172 1 98.56 205 ILE A N 1
ATOM 1640 C CA . ILE A 1 205 ? -0.085 23.406 13.758 1 98.56 205 ILE A CA 1
ATOM 1641 C C . ILE A 1 205 ? 0.789 24.609 13.461 1 98.56 205 ILE A C 1
ATOM 1643 O O . ILE A 1 205 ? 1.539 25.078 14.328 1 98.56 205 ILE A O 1
ATOM 1647 N N . PHE A 1 206 ? 0.686 25.141 12.281 1 98.75 206 PHE A N 1
ATOM 1648 C CA . PHE A 1 206 ? 1.409 26.344 11.875 1 98.75 206 PHE A CA 1
ATOM 1649 C C . PHE A 1 206 ? 1.109 27.5 12.812 1 98.75 206 PHE A C 1
ATOM 1651 O O . PHE A 1 206 ? 2.027 28.141 13.336 1 98.75 206 PHE A O 1
ATOM 1658 N N . ALA A 1 207 ? -0.144 27.719 13.055 1 98.38 207 ALA A N 1
ATOM 1659 C CA . ALA A 1 207 ? -0.563 28.781 13.969 1 98.38 207 ALA A CA 1
ATOM 1660 C C . ALA A 1 207 ? -0.019 28.547 15.375 1 98.38 207 ALA A C 1
ATOM 1662 O O . ALA A 1 207 ? 0.431 29.484 16.031 1 98.38 207 ALA A O 1
ATOM 1663 N N . GLU A 1 208 ? -0.078 27.328 15.75 1 97.44 208 GLU A N 1
ATOM 1664 C CA . GLU A 1 208 ? 0.394 26.984 17.094 1 97.44 208 GLU A CA 1
ATOM 1665 C C . GLU A 1 208 ? 1.901 27.188 17.203 1 97.44 208 GLU A C 1
ATOM 1667 O O . GLU A 1 208 ? 2.389 27.656 18.25 1 97.44 208 GLU A O 1
ATOM 1672 N N . LEU A 1 209 ? 2.625 26.844 16.203 1 97.75 209 LEU A N 1
ATOM 1673 C CA . LEU A 1 209 ? 4.062 27.094 16.188 1 97.75 209 LEU A CA 1
ATOM 1674 C C . LEU A 1 209 ? 4.363 28.578 16.297 1 97.75 209 LEU A C 1
ATOM 1676 O O . LEU A 1 209 ? 5.305 28.984 16.984 1 97.75 209 LEU A O 1
ATOM 1680 N N . ALA A 1 210 ? 3.574 29.344 15.672 1 97 210 ALA A N 1
ATOM 1681 C CA . ALA A 1 210 ? 3.801 30.797 15.617 1 97 210 ALA A CA 1
ATOM 1682 C C . ALA A 1 210 ? 3.412 31.453 16.938 1 97 210 ALA A C 1
ATOM 1684 O O . ALA A 1 210 ? 4.039 32.438 17.344 1 97 210 ALA A O 1
ATOM 1685 N N . THR A 1 211 ? 2.424 30.953 17.625 1 96.69 211 THR A N 1
ATOM 1686 C CA . THR A 1 211 ? 1.87 31.672 18.766 1 96.69 211 THR A CA 1
ATOM 1687 C C . THR A 1 211 ? 2.119 30.906 20.062 1 96.69 211 THR A C 1
ATOM 1689 O O . THR A 1 211 ? 1.941 31.453 21.156 1 96.69 211 THR A O 1
ATOM 1692 N N . LYS A 1 212 ? 2.465 29.578 19.953 1 96.31 212 LYS A N 1
ATOM 1693 C CA . LYS A 1 212 ? 2.684 28.656 21.062 1 96.31 212 LYS A CA 1
ATOM 1694 C C . LYS A 1 212 ? 1.361 28.25 21.719 1 96.31 212 LYS A C 1
ATOM 1696 O O . LYS A 1 212 ? 1.348 27.703 22.812 1 96.31 212 LYS A O 1
ATOM 1701 N N . GLN A 1 213 ? 0.254 28.578 21.047 1 94.56 213 GLN A N 1
ATOM 1702 C CA . GLN A 1 213 ? -1.083 28.219 21.516 1 94.56 213 GLN A CA 1
ATOM 1703 C C . GLN A 1 213 ? -1.915 27.625 20.391 1 94.56 213 GLN A C 1
ATOM 1705 O O . GLN A 1 213 ? -1.834 28.062 19.234 1 94.56 213 GLN A O 1
ATOM 1710 N N . ALA A 1 214 ? -2.742 26.688 20.797 1 95.81 214 ALA A N 1
ATOM 1711 C CA . ALA A 1 214 ? -3.631 26.078 19.812 1 95.81 214 ALA A CA 1
ATOM 1712 C C . ALA A 1 214 ? -4.598 27.109 19.234 1 95.81 214 ALA A C 1
ATOM 1714 O O . ALA A 1 214 ? -5.117 27.969 19.969 1 95.81 214 ALA A O 1
ATOM 1715 N N . LEU A 1 215 ? -4.875 27.047 18 1 97 215 LEU A N 1
ATOM 1716 C CA . LEU A 1 215 ? -5.715 28.016 17.312 1 97 215 LEU A CA 1
ATOM 1717 C C . LEU A 1 215 ? -7.184 27.828 17.672 1 97 215 LEU A C 1
ATOM 1719 O O . LEU A 1 215 ? -7.906 28.797 17.906 1 97 215 LEU A O 1
ATOM 1723 N N . PHE A 1 216 ? -7.605 26.562 17.672 1 96.88 216 PHE A N 1
ATOM 1724 C CA . PHE A 1 216 ? -9 26.234 17.953 1 96.88 216 PHE A CA 1
ATOM 1725 C C . PHE A 1 216 ? -9.102 25.219 19.078 1 96.88 216 PHE A C 1
ATOM 1727 O O . PHE A 1 216 ? -9.398 24.047 18.844 1 96.88 216 PHE A O 1
ATOM 1734 N N . PRO A 1 217 ? -8.977 25.672 20.297 1 94.5 217 PRO A N 1
ATOM 1735 C CA . PRO A 1 217 ? -9.031 24.719 21.422 1 94.5 217 PRO A CA 1
ATOM 1736 C C . PRO A 1 217 ? -10.453 24.484 21.922 1 94.5 217 PRO A C 1
ATOM 1738 O O . PRO A 1 217 ? -10.828 24.984 22.984 1 94.5 217 PRO A O 1
ATOM 1741 N N . GLY A 1 218 ? -11.164 23.672 21.203 1 93.75 218 GLY A N 1
ATOM 1742 C CA . GLY A 1 218 ? -12.516 23.312 21.625 1 93.75 218 GLY A CA 1
ATOM 1743 C C . GLY A 1 218 ? -12.555 22.141 22.578 1 93.75 218 GLY A C 1
ATOM 1744 O O . GLY A 1 218 ? -11.727 21.234 22.484 1 93.75 218 GLY A O 1
ATOM 1745 N N . ASP A 1 219 ? -13.531 22.109 23.422 1 90.88 219 ASP A N 1
ATOM 1746 C CA . ASP A 1 219 ? -13.68 21.031 24.391 1 90.88 219 ASP A CA 1
ATOM 1747 C C . ASP A 1 219 ? -14.68 19.984 23.891 1 90.88 219 ASP A C 1
ATOM 1749 O O . ASP A 1 219 ? -14.891 18.969 24.547 1 90.88 219 ASP A O 1
ATOM 1753 N N . SER A 1 220 ? -15.328 20.25 22.891 1 90 220 SER A N 1
ATOM 1754 C CA . SER A 1 220 ? -16.266 19.375 22.203 1 90 220 SER A CA 1
ATOM 1755 C C . SER A 1 220 ? -16.281 19.656 20.703 1 90 220 SER A C 1
ATOM 1757 O O . SER A 1 220 ? -15.758 20.672 20.234 1 90 220 SER A O 1
ATOM 1759 N N . GLU A 1 221 ? -16.906 18.734 19.984 1 90.5 221 GLU A N 1
ATOM 1760 C CA . GLU A 1 221 ? -17 18.938 18.547 1 90.5 221 GLU A CA 1
ATOM 1761 C C . GLU A 1 221 ? -17.75 20.219 18.219 1 90.5 221 GLU A C 1
ATOM 1763 O O . GLU A 1 221 ? -17.328 20.969 17.328 1 90.5 221 GLU A O 1
ATOM 1768 N N . LEU A 1 222 ? -18.859 20.453 18.953 1 92.31 222 LEU A N 1
ATOM 1769 C CA . LEU A 1 222 ? -19.625 21.672 18.719 1 92.31 222 LEU A CA 1
ATOM 1770 C C . LEU A 1 222 ? -18.812 22.922 19.062 1 92.31 222 LEU A C 1
ATOM 1772 O O . LEU A 1 222 ? -18.75 23.859 18.281 1 92.31 222 LEU A O 1
ATOM 1776 N N . GLN A 1 223 ? -18.156 22.953 20.203 1 94.31 223 GLN A N 1
ATOM 1777 C CA . GLN A 1 223 ? -17.344 24.094 20.609 1 94.31 223 GLN A CA 1
ATOM 1778 C C . GLN A 1 223 ? -16.203 24.344 19.625 1 94.31 223 GLN A C 1
ATOM 1780 O O . GLN A 1 223 ? -15.836 25.484 19.359 1 94.31 223 GLN A O 1
ATOM 1785 N N . GLN A 1 224 ? -15.641 23.203 19.188 1 95.69 224 GLN A N 1
ATOM 1786 C CA . GLN A 1 224 ? -14.594 23.312 18.172 1 95.69 224 GLN A CA 1
ATOM 1787 C C . GLN A 1 224 ? -15.086 24.062 16.938 1 95.69 224 GLN A C 1
ATOM 1789 O O . GLN A 1 224 ? -14.414 24.984 16.453 1 95.69 224 GLN A O 1
ATOM 1794 N N . LEU A 1 225 ? -16.234 23.688 16.469 1 96.31 225 LEU A N 1
ATOM 1795 C CA . LEU A 1 225 ? -16.828 24.344 15.312 1 96.31 225 LEU A CA 1
ATOM 1796 C C . LEU A 1 225 ? -17.094 25.828 15.602 1 96.31 225 LEU A C 1
ATOM 1798 O O . LEU A 1 225 ? -16.812 26.688 14.766 1 96.31 225 LEU A O 1
ATOM 1802 N N . LEU A 1 226 ? -17.594 26.125 16.766 1 96.94 226 LEU A N 1
ATOM 1803 C CA . LEU A 1 226 ? -17.906 27.5 17.125 1 96.94 226 LEU A CA 1
ATOM 1804 C C . LEU A 1 226 ? -16.656 28.359 17.172 1 96.94 226 LEU A C 1
ATOM 1806 O O . LEU A 1 226 ? -16.672 29.531 16.75 1 96.94 226 LEU A O 1
ATOM 1810 N N . HIS A 1 227 ? -15.539 27.781 17.734 1 97.12 227 HIS A N 1
ATOM 1811 C CA . HIS A 1 227 ? -14.273 28.5 17.703 1 97.12 227 HIS A CA 1
ATOM 1812 C C . HIS A 1 227 ? -13.844 28.812 16.281 1 97.12 227 HIS A C 1
ATOM 1814 O O . HIS A 1 227 ? -13.398 29.922 15.992 1 97.12 227 HIS A O 1
ATOM 1820 N N . ILE A 1 228 ? -14 27.828 15.414 1 98.12 228 ILE A N 1
ATOM 1821 C CA . ILE A 1 228 ? -13.617 28 14.016 1 98.12 228 ILE A CA 1
ATOM 1822 C C . ILE A 1 228 ? -14.492 29.078 13.375 1 98.12 228 ILE A C 1
ATOM 1824 O O . ILE A 1 228 ? -13.977 30 12.734 1 98.12 228 ILE A O 1
ATOM 1828 N N . PHE A 1 229 ? -15.766 29.031 13.602 1 97.88 229 PHE A N 1
ATOM 1829 C CA . PHE A 1 229 ? -16.719 29.953 12.984 1 97.88 229 PHE A CA 1
ATOM 1830 C C . PHE A 1 229 ? -16.516 31.375 13.516 1 97.88 229 PHE A C 1
ATOM 1832 O O . PHE A 1 229 ? -16.672 32.344 12.766 1 97.88 229 PHE A O 1
ATOM 1839 N N . ARG A 1 230 ? -16.234 31.484 14.727 1 97.5 230 ARG A N 1
ATOM 1840 C CA . ARG A 1 230 ? -16 32.781 15.312 1 97.5 230 ARG A CA 1
ATOM 1841 C C . ARG A 1 230 ? -14.828 33.5 14.648 1 97.5 230 ARG A C 1
ATOM 1843 O O . ARG A 1 230 ? -14.883 34.719 14.398 1 97.5 230 ARG A O 1
ATOM 1850 N N . LEU A 1 231 ? -13.812 32.75 14.406 1 97.88 231 LEU A N 1
ATOM 1851 C CA . LEU A 1 231 ? -12.602 33.344 13.844 1 97.88 231 LEU A CA 1
ATOM 1852 C C . LEU A 1 231 ? -12.727 33.5 12.328 1 97.88 231 LEU A C 1
ATOM 1854 O O . LEU A 1 231 ? -12.43 34.562 11.773 1 97.88 231 LEU A O 1
ATOM 1858 N N . LEU A 1 232 ? -13.203 32.438 11.633 1 98 232 LEU A N 1
ATOM 1859 C CA . LEU A 1 232 ? -13.133 32.406 10.18 1 98 232 LEU A CA 1
ATOM 1860 C C . LEU A 1 232 ? -14.469 32.781 9.562 1 98 232 LEU A C 1
ATOM 1862 O O . LEU A 1 232 ? -14.594 32.875 8.336 1 98 232 LEU A O 1
ATOM 1866 N N . GLY A 1 233 ? -15.414 33.094 10.391 1 97.81 233 GLY A N 1
ATOM 1867 C CA . GLY A 1 233 ? -16.75 33.375 9.922 1 97.81 233 GLY A CA 1
ATOM 1868 C C . GLY A 1 233 ? -17.594 32.125 9.75 1 97.81 233 GLY A C 1
ATOM 1869 O O . GLY A 1 233 ? -17.094 31.078 9.359 1 97.81 233 GLY A O 1
ATOM 1870 N N . THR A 1 234 ? -18.875 32.25 10.039 1 97.88 234 THR A N 1
ATOM 1871 C CA . THR A 1 234 ? -19.781 31.125 9.836 1 97.88 234 THR A CA 1
ATOM 1872 C C . THR A 1 234 ? -19.922 30.812 8.352 1 97.88 234 THR A C 1
ATOM 1874 O O . THR A 1 234 ? -20.234 31.688 7.547 1 97.88 234 THR A O 1
ATOM 1877 N N . PRO A 1 235 ? -19.641 29.562 8.023 1 97.12 235 PRO A N 1
ATOM 1878 C CA . PRO A 1 235 ? -19.688 29.234 6.598 1 97.12 235 PRO A CA 1
ATOM 1879 C C . PRO A 1 235 ? -21.109 29.312 6.02 1 97.12 235 PRO A C 1
ATOM 1881 O O . PRO A 1 235 ? -22.078 29.156 6.754 1 97.12 235 PRO A O 1
ATOM 1884 N N . ASN A 1 236 ? -21.234 29.641 4.801 1 95.62 236 ASN A N 1
ATOM 1885 C CA . ASN A 1 236 ? -22.469 29.609 4.012 1 95.62 236 ASN A CA 1
ATOM 1886 C C . ASN A 1 236 ? -22.219 29.047 2.617 1 95.62 236 ASN A C 1
ATOM 1888 O O . ASN A 1 236 ? -21.109 28.641 2.291 1 95.62 236 ASN A O 1
ATOM 1892 N N . GLU A 1 237 ? -23.203 29.031 1.824 1 95.81 237 GLU A N 1
ATOM 1893 C CA . GLU A 1 237 ? -23.141 28.344 0.533 1 95.81 237 GLU A CA 1
ATOM 1894 C C . GLU A 1 237 ? -22.234 29.094 -0.439 1 95.81 237 GLU A C 1
ATOM 1896 O O . GLU A 1 237 ? -21.734 28.516 -1.407 1 95.81 237 GLU A O 1
ATOM 1901 N N . GLU A 1 238 ? -22.031 30.312 -0.163 1 94.56 238 GLU A N 1
ATOM 1902 C CA . GLU A 1 238 ? -21.125 31.094 -1.006 1 94.56 238 GLU A CA 1
ATOM 1903 C C . GLU A 1 238 ? -19.672 30.75 -0.699 1 94.56 238 GLU A C 1
ATOM 1905 O O . GLU A 1 238 ? -18.875 30.531 -1.612 1 94.56 238 GLU A O 1
ATOM 1910 N N . MET A 1 239 ? -19.359 30.672 0.603 1 93.31 239 MET A N 1
ATOM 1911 C CA . MET A 1 239 ? -18.016 30.391 1.079 1 93.31 239 MET A CA 1
ATOM 1912 C C . MET A 1 239 ? -17.672 28.906 0.888 1 93.31 239 MET A C 1
ATOM 1914 O O . MET A 1 239 ? -16.531 28.578 0.59 1 93.31 239 MET A O 1
ATOM 1918 N N . TRP A 1 240 ? -18.641 28.078 1.054 1 96.62 240 TRP A N 1
ATOM 1919 C CA . TRP A 1 240 ? -18.484 26.625 1.067 1 96.62 240 TRP A CA 1
ATOM 1920 C C . TRP A 1 240 ? -19.688 25.922 0.463 1 96.62 240 TRP A C 1
ATOM 1922 O O . TRP A 1 240 ? -20.562 25.438 1.189 1 96.62 240 TRP A O 1
ATOM 1932 N N . PRO A 1 241 ? -19.641 25.906 -0.896 1 96 241 PRO A N 1
ATOM 1933 C CA . PRO A 1 241 ? -20.781 25.266 -1.56 1 96 241 PRO A CA 1
ATOM 1934 C C . PRO A 1 241 ? -21.031 23.844 -1.073 1 96 241 PRO A C 1
ATOM 1936 O O . PRO A 1 241 ? -20.109 23.016 -1.092 1 96 241 PRO A O 1
ATOM 1939 N N . GLY A 1 242 ? -22.266 23.562 -0.625 1 94.62 242 GLY A N 1
ATOM 1940 C CA . GLY A 1 242 ? -22.641 22.234 -0.195 1 94.62 242 GLY A CA 1
ATOM 1941 C C . GLY A 1 242 ? -22.547 22.031 1.307 1 94.62 242 GLY A C 1
ATOM 1942 O O . GLY A 1 242 ? -22.859 20.953 1.819 1 94.62 242 GLY A O 1
ATOM 1943 N N . VAL A 1 243 ? -22.141 23.047 2.012 1 95.69 243 VAL A N 1
ATOM 1944 C CA . VAL A 1 243 ? -21.938 22.922 3.451 1 95.69 243 VAL A CA 1
ATOM 1945 C C . VAL A 1 243 ? -23.25 22.531 4.129 1 95.69 243 VAL A C 1
ATOM 1947 O O . VAL A 1 243 ? -23.25 21.734 5.074 1 95.69 243 VAL A O 1
ATOM 1950 N N . SER A 1 244 ? -24.375 23 3.648 1 95.06 244 SER A N 1
ATOM 1951 C CA . SER A 1 244 ? -25.672 22.766 4.266 1 95.06 244 SER A CA 1
ATOM 1952 C C . SER A 1 244 ? -26.125 21.328 4.055 1 95.06 244 SER A C 1
ATOM 1954 O O . SER A 1 244 ? -27.062 20.859 4.699 1 95.06 244 SER A O 1
ATOM 1956 N N . ASN A 1 245 ? -25.469 20.578 3.197 1 94.19 245 ASN A N 1
ATOM 1957 C CA . ASN A 1 245 ? -25.812 19.188 2.906 1 94.19 245 ASN A CA 1
ATOM 1958 C C . ASN A 1 245 ? -25.062 18.219 3.812 1 94.19 245 ASN A C 1
ATOM 1960 O O . ASN A 1 245 ? -25.328 17.016 3.803 1 94.19 245 ASN A O 1
ATOM 1964 N N . LEU A 1 246 ? -24.125 18.719 4.578 1 92.94 246 LEU A N 1
ATOM 1965 C CA . LEU A 1 246 ? -23.344 17.844 5.457 1 92.94 246 LEU A CA 1
ATOM 1966 C C . LEU A 1 246 ? -24.219 17.328 6.605 1 92.94 246 LEU A C 1
ATOM 1968 O O . LEU A 1 246 ? -25.078 18.047 7.109 1 92.94 246 LEU A O 1
ATOM 1972 N N . MET A 1 247 ? -23.953 16.125 6.965 1 90.62 247 MET A N 1
ATOM 1973 C CA . MET A 1 247 ? -24.797 15.359 7.875 1 90.62 247 MET A CA 1
ATOM 1974 C C . MET A 1 247 ? -25.016 16.109 9.18 1 90.62 247 MET A C 1
ATOM 1976 O O . MET A 1 247 ? -26.109 16.094 9.734 1 90.62 247 MET A O 1
ATOM 1980 N N . ASN A 1 248 ? -24 16.781 9.734 1 90.94 248 ASN A N 1
ATOM 1981 C CA . ASN A 1 248 ? -24.078 17.406 11.047 1 90.94 248 ASN A CA 1
ATOM 1982 C C . ASN A 1 248 ? -24.25 18.906 10.938 1 90.94 248 ASN A C 1
ATOM 1984 O O . ASN A 1 248 ? -23.922 19.656 11.867 1 90.94 248 ASN A O 1
ATOM 1988 N N . TRP A 1 249 ? -24.703 19.375 9.758 1 94.12 249 TRP A N 1
ATOM 1989 C CA . TRP A 1 249 ? -24.969 20.797 9.602 1 94.12 249 TRP A CA 1
ATOM 1990 C C . TRP A 1 249 ? -26.219 21.203 10.375 1 94.12 249 TRP A C 1
ATOM 1992 O O . TRP A 1 249 ? -27.219 20.484 10.367 1 94.12 249 TRP A O 1
ATOM 2002 N N . HIS A 1 250 ? -26.094 22.266 11.125 1 92.31 250 HIS A N 1
ATOM 2003 C CA . HIS A 1 250 ? -27.219 22.891 11.805 1 92.31 250 HIS A CA 1
ATOM 2004 C C . HIS A 1 250 ? -27.078 24.422 11.766 1 92.31 250 HIS A C 1
ATOM 2006 O O . HIS A 1 250 ? -26.094 24.953 11.258 1 92.31 250 HIS A O 1
ATOM 2012 N N . GLU A 1 251 ? -28.188 25.031 12.18 1 91.56 251 GLU A N 1
ATOM 2013 C CA . GLU A 1 251 ? -28.109 26.484 12.25 1 91.56 251 GLU A CA 1
ATOM 2014 C C . GLU A 1 251 ? -27.125 26.938 13.328 1 91.56 251 GLU A C 1
ATOM 2016 O O . GLU A 1 251 ? -27.172 26.422 14.461 1 91.56 251 GLU A O 1
ATOM 2021 N N . TYR A 1 252 ? -26.234 27.797 12.922 1 95.31 252 TYR A N 1
ATOM 2022 C CA . TYR A 1 252 ? -25.219 28.297 13.828 1 95.31 252 TYR A CA 1
ATOM 2023 C C . TYR A 1 252 ? -25.312 29.812 13.977 1 95.31 252 TYR A C 1
ATOM 2025 O O . TYR A 1 252 ? -25.891 30.484 13.117 1 95.31 252 TYR A O 1
ATOM 2033 N N . PRO A 1 253 ? -24.812 30.234 15.172 1 96 253 PRO A N 1
ATOM 2034 C CA . PRO A 1 253 ? -24.656 31.703 15.242 1 96 253 PRO A CA 1
ATOM 2035 C C . PRO A 1 253 ? -23.875 32.281 14.062 1 96 253 PRO A C 1
ATOM 2037 O O . PRO A 1 253 ? -22.938 31.641 13.586 1 96 253 PRO A O 1
ATOM 2040 N N . GLN A 1 254 ? -24.266 33.406 13.602 1 96.75 254 GLN A N 1
ATOM 2041 C CA . GLN A 1 254 ? -23.656 34 12.422 1 96.75 254 GLN A CA 1
ATOM 2042 C C . GLN A 1 254 ? -22.547 34.969 12.812 1 96.75 254 GLN A C 1
ATOM 2044 O O . GLN A 1 254 ? -22.766 35.938 13.555 1 96.75 254 GLN A O 1
ATOM 2049 N N . TRP A 1 255 ? -21.359 34.719 12.406 1 97.44 255 TRP A N 1
ATOM 2050 C CA . TRP A 1 255 ? -20.203 35.594 12.625 1 97.44 255 TRP A CA 1
ATOM 2051 C C . TRP A 1 255 ? -19.547 35.969 11.305 1 97.44 255 TRP A C 1
ATOM 2053 O O . TRP A 1 255 ? -19.531 35.188 10.359 1 97.44 255 TRP A O 1
ATOM 2063 N N . LYS A 1 256 ? -19 37.219 11.203 1 96.5 256 LYS A N 1
ATOM 2064 C CA . LYS A 1 256 ? -18.156 37.656 10.086 1 96.5 256 LYS A CA 1
ATOM 2065 C C . LYS A 1 256 ? -16.703 37.219 10.312 1 96.5 256 LYS A C 1
ATOM 2067 O O . LYS A 1 256 ? -16.219 37.219 11.453 1 96.5 256 LYS A O 1
ATOM 2072 N N . PRO A 1 257 ? -16.078 36.875 9.258 1 96.31 257 PRO A N 1
ATOM 2073 C CA . PRO A 1 257 ? -14.68 36.469 9.414 1 96.31 257 PRO A CA 1
ATOM 2074 C C . PRO A 1 257 ? -13.82 37.562 10.039 1 96.31 257 PRO A C 1
ATOM 2076 O O . PRO A 1 257 ? -14.008 38.75 9.742 1 96.31 257 PRO A O 1
ATOM 2079 N N . GLN A 1 258 ? -12.977 37.219 10.961 1 95.81 258 GLN A N 1
ATOM 2080 C CA . GLN A 1 258 ? -11.953 38.094 11.516 1 95.81 258 GLN A CA 1
ATOM 2081 C C . GLN A 1 258 ? -10.625 37.938 10.789 1 95.81 258 GLN A C 1
ATOM 2083 O O . GLN A 1 258 ? -10.398 36.938 10.109 1 95.81 258 GLN A O 1
ATOM 2088 N N . SER A 1 259 ? -9.82 38.969 10.961 1 94.69 259 SER A N 1
ATOM 2089 C CA . SER A 1 259 ? -8.477 38.844 10.406 1 94.69 259 SER A CA 1
ATOM 2090 C C . SER A 1 259 ? -7.66 37.781 11.148 1 94.69 259 SER A C 1
ATOM 2092 O O . SER A 1 259 ? -7.652 37.75 12.383 1 94.69 259 SER A O 1
ATOM 2094 N N . LEU A 1 260 ? -6.98 36.938 10.406 1 96.25 260 LEU A N 1
ATOM 2095 C CA . LEU A 1 260 ? -6.137 35.938 11.016 1 96.25 260 LEU A CA 1
ATOM 2096 C C . LEU A 1 260 ? -5.023 36.562 11.844 1 96.25 260 LEU A C 1
ATOM 2098 O O . LEU A 1 260 ? -4.539 35.969 12.805 1 96.25 260 LEU A O 1
ATOM 2102 N N . SER A 1 261 ? -4.629 37.781 11.453 1 95.44 261 SER A N 1
ATOM 2103 C CA . SER A 1 261 ? -3.559 38.469 12.148 1 95.44 261 SER A CA 1
ATOM 2104 C C . SER A 1 261 ? -3.953 38.812 13.586 1 95.44 261 SER A C 1
ATOM 2106 O O . SER A 1 261 ? -3.088 39.031 14.43 1 95.44 261 SER A O 1
ATOM 2108 N N . SER A 1 262 ? -5.25 38.875 13.844 1 94.25 262 SER A N 1
ATOM 2109 C CA . SER A 1 262 ? -5.719 39.125 15.203 1 94.25 262 SER A CA 1
ATOM 2110 C C . SER A 1 262 ? -5.496 37.938 16.109 1 94.25 262 SER A C 1
ATOM 2112 O O . SER A 1 262 ? -5.297 38.094 17.312 1 94.25 262 SER A O 1
ATOM 2114 N N . ALA A 1 263 ? -5.543 36.75 15.484 1 94.81 263 ALA A N 1
ATOM 2115 C CA . ALA A 1 263 ? -5.395 35.531 16.234 1 94.81 263 ALA A CA 1
ATOM 2116 C C . ALA A 1 263 ? -3.951 35.031 16.203 1 94.81 263 ALA A C 1
ATOM 2118 O O . ALA A 1 263 ? -3.486 34.375 17.156 1 94.81 263 ALA A O 1
ATOM 2119 N N . VAL A 1 264 ? -3.301 35.25 15.109 1 96.19 264 VAL A N 1
ATOM 2120 C CA . VAL A 1 264 ? -1.925 34.812 14.922 1 96.19 264 VAL A CA 1
ATOM 2121 C C . VAL A 1 264 ? -1.019 36.031 14.688 1 96.19 264 VAL A C 1
ATOM 2123 O O . VAL A 1 264 ? -0.821 36.438 13.539 1 96.19 264 VAL A O 1
ATOM 2126 N N . THR A 1 265 ? -0.35 36.531 15.688 1 90.38 265 THR A N 1
ATOM 2127 C CA . THR A 1 265 ? 0.309 37.844 15.664 1 90.38 265 THR A CA 1
ATOM 2128 C C . THR A 1 265 ? 1.779 37.688 15.289 1 90.38 265 THR A C 1
ATOM 2130 O O . THR A 1 265 ? 2.443 38.688 14.961 1 90.38 265 THR A O 1
ATOM 2133 N N . ASN A 1 266 ? 2.369 36.594 15.25 1 92.25 266 ASN A N 1
ATOM 2134 C CA . ASN A 1 266 ? 3.805 36.406 15.062 1 92.25 266 ASN A CA 1
ATOM 2135 C C . ASN A 1 266 ? 4.129 35.875 13.664 1 92.25 266 ASN A C 1
ATOM 2137 O O . ASN A 1 266 ? 5.156 35.25 13.461 1 92.25 266 ASN A O 1
ATOM 2141 N N . LEU A 1 267 ? 3.248 36.094 12.727 1 96.38 267 LEU A N 1
ATOM 2142 C CA . LEU A 1 267 ? 3.486 35.75 11.336 1 96.38 267 LEU A CA 1
ATOM 2143 C C . LEU A 1 267 ? 3.533 36.969 10.445 1 96.38 267 LEU A C 1
ATOM 2145 O O . LEU A 1 267 ? 2.785 37.938 10.672 1 96.38 267 LEU A O 1
ATOM 2149 N N . ASP A 1 268 ? 4.395 37.062 9.484 1 96.19 268 ASP A N 1
ATOM 2150 C CA . ASP A 1 268 ? 4.43 38.125 8.508 1 96.19 268 ASP A CA 1
ATOM 2151 C C . ASP A 1 268 ? 3.32 38 7.473 1 96.19 268 ASP A C 1
ATOM 2153 O O . ASP A 1 268 ? 2.494 37.062 7.57 1 96.19 268 ASP A O 1
ATOM 2157 N N . LYS A 1 269 ? 3.271 38.844 6.531 1 97.12 269 LYS A N 1
ATOM 2158 C CA . LYS A 1 269 ? 2.203 38.875 5.539 1 97.12 269 LYS A CA 1
ATOM 2159 C C . LYS A 1 269 ? 2.137 37.594 4.742 1 97.12 269 LYS A C 1
ATOM 2161 O O . LYS A 1 269 ? 1.054 37.031 4.52 1 97.12 269 LYS A O 1
ATOM 2166 N N . ASP A 1 270 ? 3.295 37.062 4.359 1 98.31 270 ASP A N 1
ATOM 2167 C CA . ASP A 1 270 ? 3.338 35.844 3.598 1 98.31 270 ASP A CA 1
ATOM 2168 C C . ASP A 1 270 ? 2.896 34.656 4.457 1 98.31 270 ASP A C 1
ATOM 2170 O O . ASP A 1 270 ? 2.215 33.75 3.971 1 98.31 270 ASP A O 1
ATOM 2174 N N . GLY A 1 271 ? 3.352 34.656 5.676 1 98.44 271 GLY A N 1
ATOM 2175 C CA . GLY A 1 271 ? 2.916 33.594 6.586 1 98.44 271 GLY A CA 1
ATOM 2176 C C . GLY A 1 271 ? 1.412 33.562 6.777 1 98.44 271 GLY A C 1
ATOM 2177 O O . GLY A 1 271 ? 0.803 32.5 6.762 1 98.44 271 GLY A O 1
ATOM 2178 N N . LEU A 1 272 ? 0.855 34.75 6.949 1 98.44 272 LEU A N 1
ATOM 2179 C CA . LEU A 1 272 ? -0.59 34.875 7.117 1 98.44 272 LEU A CA 1
ATOM 2180 C C . LEU A 1 272 ? -1.318 34.438 5.852 1 98.44 272 LEU A C 1
ATOM 2182 O O . LEU A 1 272 ? -2.385 33.812 5.926 1 98.44 272 LEU A O 1
ATOM 2186 N N . ASP A 1 273 ? -0.763 34.719 4.773 1 98.62 273 ASP A N 1
ATOM 2187 C CA . ASP A 1 273 ? -1.356 34.312 3.506 1 98.62 273 ASP A CA 1
ATOM 2188 C C . ASP A 1 273 ? -1.358 32.781 3.373 1 98.62 273 ASP A C 1
ATOM 2190 O O . ASP A 1 273 ? -2.379 32.188 3.027 1 98.62 273 ASP A O 1
ATOM 2194 N N . LEU A 1 274 ? -0.2 32.188 3.629 1 98.81 274 LEU A N 1
ATOM 2195 C CA . LEU A 1 274 ? -0.104 30.734 3.578 1 98.81 274 LEU A CA 1
ATOM 2196 C C . LEU A 1 274 ? -1.097 30.078 4.539 1 98.81 274 LEU A C 1
ATOM 2198 O O . LEU A 1 274 ? -1.814 29.156 4.168 1 98.81 274 LEU A O 1
ATOM 2202 N N . LEU A 1 275 ? -1.155 30.594 5.711 1 98.75 275 LEU A N 1
ATOM 2203 C CA . LEU A 1 275 ? -2.078 30.094 6.719 1 98.75 275 LEU A CA 1
ATOM 2204 C C . LEU A 1 275 ? -3.521 30.188 6.23 1 98.75 275 LEU A C 1
ATOM 2206 O O . LEU A 1 275 ? -4.297 29.234 6.387 1 98.75 275 LEU A O 1
ATOM 2210 N N . SER A 1 276 ? -3.859 31.297 5.684 1 98.62 276 SER A N 1
ATOM 2211 C CA . SER A 1 276 ? -5.215 31.516 5.184 1 98.62 276 SER A CA 1
ATOM 2212 C C . SER A 1 276 ? -5.562 30.5 4.098 1 98.62 276 SER A C 1
ATOM 2214 O O . SER A 1 276 ? -6.703 30.031 4.02 1 98.62 276 SER A O 1
ATOM 2216 N N . GLN A 1 277 ? -4.617 30.156 3.301 1 98.75 277 GLN A N 1
ATOM 2217 C CA . GLN A 1 277 ? -4.844 29.188 2.234 1 98.75 277 GLN A CA 1
ATOM 2218 C C . GLN A 1 277 ? -5.031 27.781 2.801 1 98.75 277 GLN A C 1
ATOM 2220 O O . GLN A 1 277 ? -5.75 26.969 2.219 1 98.75 277 GLN A O 1
ATOM 2225 N N . MET A 1 278 ? -4.398 27.5 3.887 1 98.81 278 MET A N 1
ATOM 2226 C CA . MET A 1 278 ? -4.492 26.188 4.523 1 98.81 278 MET A CA 1
ATOM 2227 C C . MET A 1 278 ? -5.82 26.031 5.258 1 98.81 278 MET A C 1
ATOM 2229 O O . MET A 1 278 ? -6.32 24.922 5.422 1 98.81 278 MET A O 1
ATOM 2233 N N . LEU A 1 279 ? -6.406 27.141 5.652 1 98.56 279 LEU A N 1
ATOM 2234 C CA . LEU A 1 279 ? -7.582 27.109 6.516 1 98.56 279 LEU A CA 1
ATOM 2235 C C . LEU A 1 279 ? -8.836 27.484 5.738 1 98.56 279 LEU A C 1
ATOM 2237 O O . LEU A 1 279 ? -9.805 28 6.316 1 98.56 279 LEU A O 1
ATOM 2241 N N . GLN A 1 280 ? -8.797 27.25 4.488 1 98.19 280 GLN A N 1
ATOM 2242 C CA . GLN A 1 280 ? -10.016 27.438 3.703 1 98.19 280 GLN A CA 1
ATOM 2243 C C . GLN A 1 280 ? -11.094 26.438 4.117 1 98.19 280 GLN A C 1
ATOM 2245 O O . GLN A 1 280 ? -10.805 25.266 4.367 1 98.19 280 GLN A O 1
ATOM 2250 N N . TYR A 1 281 ? -12.344 26.906 4.184 1 97.62 281 TYR A N 1
ATOM 2251 C CA . TYR A 1 281 ? -13.461 26.031 4.531 1 97.62 281 TYR A CA 1
ATOM 2252 C C . TYR A 1 281 ? -13.648 24.953 3.48 1 97.62 281 TYR A C 1
ATOM 2254 O O . TYR A 1 281 ? -13.711 23.766 3.811 1 97.62 281 TYR A O 1
ATOM 2262 N N . ASP A 1 282 ? -13.75 25.438 2.246 1 96.12 282 ASP A N 1
ATOM 2263 C CA . ASP A 1 282 ? -13.906 24.516 1.136 1 96.12 282 ASP A CA 1
ATOM 2264 C C . ASP A 1 282 ? -12.625 23.703 0.919 1 96.12 282 ASP A C 1
ATOM 2266 O O . ASP A 1 282 ? -11.602 24.25 0.505 1 96.12 282 ASP A O 1
ATOM 2270 N N . PRO A 1 283 ? -12.719 22.422 1.16 1 94.75 283 PRO A N 1
ATOM 2271 C CA . PRO A 1 283 ? -11.508 21.609 1.038 1 94.75 283 PRO A CA 1
ATOM 2272 C C . PRO A 1 283 ? -10.883 21.688 -0.355 1 94.75 283 PRO A C 1
ATOM 2274 O O . PRO A 1 283 ? -9.656 21.594 -0.494 1 94.75 283 PRO A O 1
ATOM 2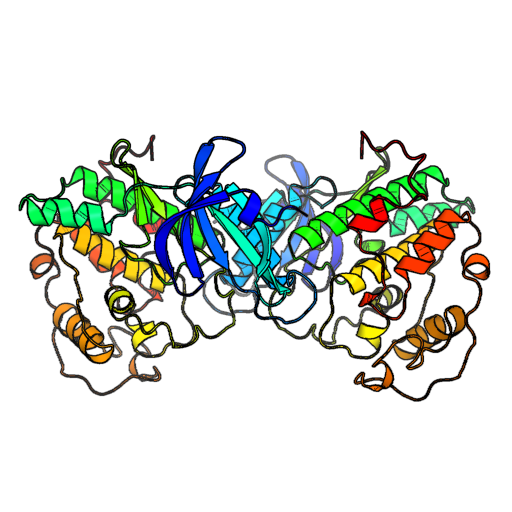277 N N . SER A 1 284 ? -11.656 21.891 -1.34 1 92.06 284 SER A N 1
ATOM 2278 C CA . SER A 1 284 ? -11.156 21.922 -2.711 1 92.06 284 SER A CA 1
ATOM 2279 C C . SER A 1 284 ? -10.344 23.188 -2.979 1 92.06 284 SER A C 1
ATOM 2281 O O . SER A 1 284 ? -9.586 23.25 -3.951 1 92.06 284 SER A O 1
ATOM 2283 N N . LYS A 1 285 ? -10.492 24.141 -2.113 1 96.5 285 LYS A N 1
ATOM 2284 C CA . LYS A 1 285 ? -9.805 25.406 -2.301 1 96.5 285 LYS A CA 1
ATOM 2285 C C . LYS A 1 285 ? -8.555 25.5 -1.429 1 96.5 285 LYS A C 1
ATOM 2287 O O . LYS A 1 285 ? -7.77 26.438 -1.541 1 96.5 285 LYS A O 1
ATOM 2292 N N . ARG A 1 286 ? -8.375 24.516 -0.585 1 97.19 286 ARG A N 1
ATOM 2293 C CA . ARG A 1 286 ? -7.207 24.531 0.29 1 97.19 286 ARG A CA 1
ATOM 2294 C C . ARG A 1 286 ? -5.934 24.234 -0.493 1 97.19 286 ARG A C 1
ATOM 2296 O O . ARG A 1 286 ? -5.93 23.391 -1.387 1 97.19 286 ARG A O 1
ATOM 2303 N N . ILE A 1 287 ? -4.945 24.938 -0.166 1 98.38 287 ILE A N 1
ATOM 2304 C CA . ILE A 1 287 ? -3.648 24.719 -0.795 1 98.38 287 ILE A CA 1
ATOM 2305 C C . ILE A 1 287 ? -3.164 23.297 -0.485 1 98.38 287 ILE A C 1
ATOM 2307 O O . ILE A 1 287 ? -3.408 22.781 0.604 1 98.38 287 ILE A O 1
ATOM 2311 N N . SER A 1 288 ? -2.535 22.625 -1.445 1 97.12 288 SER A N 1
ATOM 2312 C CA . SER A 1 288 ? -1.947 21.312 -1.189 1 97.12 288 SER A CA 1
ATOM 2313 C C . SER A 1 288 ? -0.616 21.438 -0.457 1 97.12 288 SER A C 1
ATOM 2315 O O . SER A 1 288 ? 0.024 22.484 -0.495 1 97.12 288 SER A O 1
ATOM 2317 N N . ALA A 1 289 ? -0.233 20.344 0.167 1 98 289 ALA A N 1
ATOM 2318 C CA . ALA A 1 289 ? 1.067 20.359 0.832 1 98 289 ALA A CA 1
ATOM 2319 C C . ALA A 1 289 ? 2.191 20.609 -0.167 1 98 289 ALA A C 1
ATOM 2321 O O . ALA A 1 289 ? 3.137 21.344 0.131 1 98 289 ALA A O 1
ATOM 2322 N N . LYS A 1 290 ? 2.111 20.047 -1.298 1 96.88 290 LYS A N 1
ATOM 2323 C CA . LYS A 1 290 ? 3.111 20.219 -2.346 1 96.88 290 LYS A CA 1
ATOM 2324 C C . LYS A 1 290 ? 3.207 21.688 -2.762 1 96.88 290 LYS A C 1
ATOM 2326 O O . LYS A 1 290 ? 4.305 22.25 -2.83 1 96.88 290 LYS A O 1
ATOM 2331 N N . LYS A 1 291 ? 2.105 22.297 -3.033 1 98.19 291 LYS A N 1
ATOM 2332 C CA . LYS A 1 291 ? 2.082 23.688 -3.439 1 98.19 291 LYS A CA 1
ATOM 2333 C C . LYS A 1 291 ? 2.531 24.609 -2.301 1 98.19 291 LYS A C 1
ATOM 2335 O O . LYS A 1 291 ? 3.158 25.641 -2.537 1 98.19 291 LYS A O 1
ATOM 2340 N N . ALA A 1 292 ? 2.16 24.219 -1.087 1 98.75 292 ALA A N 1
ATOM 2341 C CA . ALA A 1 292 ? 2.557 25 0.079 1 98.75 292 ALA A CA 1
ATOM 2342 C C . ALA A 1 292 ? 4.074 25.172 0.14 1 98.75 292 ALA A C 1
ATOM 2344 O O . ALA A 1 292 ? 4.574 26.234 0.508 1 98.75 292 ALA A O 1
ATOM 2345 N N . MET A 1 293 ? 4.82 24.172 -0.265 1 97.88 293 MET A N 1
ATOM 2346 C CA . MET A 1 293 ? 6.277 24.203 -0.215 1 97.88 293 MET A CA 1
ATOM 2347 C C . MET A 1 293 ? 6.832 25.266 -1.152 1 97.88 293 MET A C 1
ATOM 2349 O O . MET A 1 293 ? 7.934 25.781 -0.938 1 97.88 293 MET A O 1
ATOM 2353 N N . GLU A 1 294 ? 6.035 25.594 -2.15 1 97.94 294 GLU A N 1
ATOM 2354 C CA . GLU A 1 294 ? 6.469 26.562 -3.15 1 97.94 294 GLU A CA 1
ATOM 2355 C C . GLU A 1 294 ? 5.988 27.969 -2.801 1 97.94 294 GLU A C 1
ATOM 2357 O O . GLU A 1 294 ? 6.254 28.922 -3.533 1 97.94 294 GLU A O 1
ATOM 2362 N N . HIS A 1 295 ? 5.312 28.141 -1.799 1 98.5 295 HIS A N 1
ATOM 2363 C CA . HIS A 1 295 ? 4.766 29.422 -1.385 1 98.5 295 HIS A CA 1
ATOM 2364 C C . HIS A 1 295 ? 5.879 30.406 -1.053 1 98.5 295 HIS A C 1
ATOM 2366 O O . HIS A 1 295 ? 6.906 30.031 -0.49 1 98.5 295 HIS A O 1
ATOM 2372 N N . PRO A 1 296 ? 5.645 31.703 -1.228 1 98.38 296 PRO A N 1
ATOM 2373 C CA . PRO A 1 296 ? 6.656 32.75 -0.976 1 98.38 296 PRO A CA 1
ATOM 2374 C C . PRO A 1 296 ? 7.109 32.781 0.482 1 98.38 296 PRO A C 1
ATOM 2376 O O . PRO A 1 296 ? 8.203 33.25 0.78 1 98.38 296 PRO A O 1
ATOM 2379 N N . TYR A 1 297 ? 6.359 32.312 1.346 1 98.31 297 TYR A N 1
ATOM 2380 C CA . TYR A 1 297 ? 6.719 32.25 2.758 1 98.31 297 TYR A CA 1
ATOM 2381 C C . TYR A 1 297 ? 8.055 31.547 2.957 1 98.31 297 TYR A C 1
ATOM 2383 O O . TYR A 1 297 ? 8.812 31.891 3.867 1 98.31 297 TYR A O 1
ATOM 2391 N N . PHE A 1 298 ? 8.398 30.625 2.051 1 98.06 298 PHE A N 1
ATOM 2392 C CA . PHE A 1 298 ? 9.586 29.797 2.246 1 98.06 298 PHE A CA 1
ATOM 2393 C C . PHE A 1 298 ? 10.719 30.25 1.34 1 98.06 298 PHE A C 1
ATOM 2395 O O . PHE A 1 298 ? 11.742 29.578 1.229 1 98.06 298 PHE A O 1
ATOM 2402 N N . ASP A 1 299 ? 10.641 31.359 0.717 1 96.38 299 ASP A N 1
ATOM 2403 C CA . ASP A 1 299 ? 11.602 31.797 -0.293 1 96.38 299 ASP A CA 1
ATOM 2404 C C . ASP A 1 299 ? 12.969 32.062 0.327 1 96.38 299 ASP A C 1
ATOM 2406 O O . ASP A 1 299 ? 14 31.781 -0.3 1 96.38 299 ASP A O 1
ATOM 2410 N N . ASP A 1 300 ? 13.055 32.531 1.513 1 94.12 300 ASP A N 1
ATOM 2411 C CA . ASP A 1 300 ? 14.32 32.906 2.135 1 94.12 300 ASP A CA 1
ATOM 2412 C C . ASP A 1 300 ? 14.891 31.75 2.959 1 94.12 300 ASP A C 1
ATOM 2414 O O . ASP A 1 300 ? 15.898 31.906 3.648 1 94.12 300 ASP A O 1
ATOM 2418 N N . LEU A 1 301 ? 14.219 30.625 2.908 1 94 301 LEU A N 1
ATOM 2419 C CA . LEU A 1 301 ? 14.664 29.453 3.66 1 94 301 LEU A CA 1
ATOM 2420 C C . LEU A 1 301 ? 15.695 28.672 2.871 1 94 301 LEU A C 1
ATOM 2422 O O . LEU A 1 301 ? 15.531 28.438 1.673 1 94 301 LEU A O 1
ATOM 2426 N N . GLU A 1 302 ? 16.812 28.359 3.443 1 87.88 302 GLU A N 1
ATOM 2427 C CA . GLU A 1 302 ? 17.781 27.438 2.84 1 87.88 302 GLU A CA 1
ATOM 2428 C C . GLU A 1 302 ? 17.266 26 2.883 1 87.88 302 GLU A C 1
ATOM 2430 O O . GLU A 1 302 ? 17.156 25.406 3.955 1 87.88 302 GLU A O 1
ATOM 2435 N N . LYS A 1 303 ? 16.969 25.438 1.786 1 85.25 303 LYS A N 1
ATOM 2436 C CA . LYS A 1 303 ? 16.234 24.188 1.718 1 85.25 303 LYS A CA 1
ATOM 2437 C C . LYS A 1 303 ? 17.156 23 1.444 1 85.25 303 LYS A C 1
ATOM 2439 O O . LYS A 1 303 ? 16.734 21.844 1.524 1 85.25 303 LYS A O 1
ATOM 2444 N N . ASP A 1 304 ? 18.422 23.125 1.153 1 82.94 304 ASP A N 1
ATOM 2445 C CA . ASP A 1 304 ? 19.328 22.078 0.694 1 82.94 304 ASP A CA 1
ATOM 2446 C C . ASP A 1 304 ? 19.453 20.969 1.735 1 82.94 304 ASP A C 1
ATOM 2448 O O . ASP A 1 304 ? 19.625 19.797 1.386 1 82.94 304 ASP A O 1
ATOM 2452 N N . HIS A 1 305 ? 19.391 21.344 2.996 1 79.12 305 HIS A N 1
ATOM 2453 C CA . HIS A 1 305 ? 19.609 20.328 4.027 1 79.12 305 HIS A CA 1
ATOM 2454 C C . HIS A 1 305 ? 18.281 19.781 4.555 1 79.12 305 HIS A C 1
ATOM 2456 O O . HIS A 1 305 ? 18.266 18.969 5.488 1 79.12 305 HIS A O 1
ATOM 2462 N N . LEU A 1 306 ? 17.234 20.25 3.855 1 81.12 306 LEU A N 1
ATOM 2463 C CA . LEU A 1 306 ? 15.922 19.859 4.344 1 81.12 306 LEU A CA 1
ATOM 2464 C C . LEU A 1 306 ? 15.297 18.797 3.428 1 81.12 306 LEU A C 1
ATOM 2466 O O . LEU A 1 306 ? 15.414 18.891 2.205 1 81.12 306 LEU A O 1
ATOM 2470 N N . MET B 1 1 ? 1.262 21.141 -21.547 1 33.66 1 MET B N 1
ATOM 2471 C CA . MET B 1 1 ? 1.318 19.953 -20.703 1 33.66 1 MET B CA 1
ATOM 2472 C C . MET B 1 1 ? 1.475 18.688 -21.547 1 33.66 1 MET B C 1
ATOM 2474 O O . MET B 1 1 ? 0.612 18.375 -22.375 1 33.66 1 MET B O 1
ATOM 2478 N N . VAL B 1 2 ? 2.586 18.391 -21.891 1 44.19 2 VAL B N 1
ATOM 2479 C CA . VAL B 1 2 ? 2.848 17.266 -22.781 1 44.19 2 VAL B CA 1
ATOM 2480 C C . VAL B 1 2 ? 2.066 16.031 -22.312 1 44.19 2 VAL B C 1
ATOM 2482 O O . VAL B 1 2 ? 2.189 15.617 -21.172 1 44.19 2 VAL B O 1
ATOM 2485 N N . SER B 1 3 ? 0.928 15.758 -22.969 1 60.12 3 SER B N 1
ATOM 2486 C CA . SER B 1 3 ? 0.106 14.586 -22.703 1 60.12 3 SER B CA 1
ATOM 2487 C C . SER B 1 3 ? 0.947 13.312 -22.688 1 60.12 3 SER B C 1
ATOM 2489 O O . SER B 1 3 ? 1.994 13.242 -23.328 1 60.12 3 SER B O 1
ATOM 2491 N N . ALA B 1 4 ? 0.886 12.531 -21.609 1 62.88 4 ALA B N 1
ATOM 2492 C CA . ALA B 1 4 ? 1.565 11.242 -21.562 1 62.88 4 ALA B CA 1
ATOM 2493 C C . ALA B 1 4 ? 1.698 10.648 -22.969 1 62.88 4 ALA B C 1
ATOM 2495 O O . ALA B 1 4 ? 2.727 10.055 -23.297 1 62.88 4 ALA B O 1
ATOM 2496 N N . MET B 1 5 ? 0.748 11.047 -23.797 1 64.94 5 MET B N 1
ATOM 2497 C CA . MET B 1 5 ? 0.734 10.469 -25.125 1 64.94 5 MET B CA 1
ATOM 2498 C C . MET B 1 5 ? 1.799 11.109 -26.016 1 64.94 5 MET B C 1
ATOM 2500 O O . MET B 1 5 ? 2.236 10.516 -27 1 64.94 5 MET B O 1
ATOM 2504 N N . ASP B 1 6 ? 2.211 12.219 -25.516 1 75.38 6 ASP B N 1
ATOM 2505 C CA . ASP B 1 6 ? 3.223 12.891 -26.312 1 75.38 6 ASP B CA 1
ATOM 2506 C C . ASP B 1 6 ? 4.617 12.344 -26.031 1 75.38 6 ASP B C 1
ATOM 2508 O O . ASP B 1 6 ? 5.535 12.508 -26.828 1 75.38 6 ASP B O 1
ATOM 2512 N N . LEU B 1 7 ? 4.66 11.68 -25.016 1 83.38 7 LEU B N 1
ATOM 2513 C CA . LEU B 1 7 ? 5.98 11.234 -24.594 1 83.38 7 LEU B CA 1
ATOM 2514 C C . LEU B 1 7 ? 6.285 9.844 -25.156 1 83.38 7 LEU B C 1
ATOM 2516 O O . LEU B 1 7 ? 7.441 9.422 -25.188 1 83.38 7 LEU B O 1
ATOM 2520 N N . PHE B 1 8 ? 5.246 9.18 -25.625 1 85.56 8 PHE B N 1
ATOM 2521 C CA . PHE B 1 8 ? 5.414 7.809 -26.094 1 85.56 8 PHE B CA 1
ATOM 2522 C C . PHE B 1 8 ? 4.801 7.625 -27.469 1 85.56 8 PHE B C 1
ATOM 2524 O O . PHE B 1 8 ? 3.814 8.281 -27.812 1 85.56 8 PHE B O 1
ATOM 2531 N N . GLU B 1 9 ? 5.488 6.824 -28.297 1 86.12 9 GLU B N 1
ATOM 2532 C CA . GLU B 1 9 ? 4.938 6.367 -29.578 1 86.12 9 GLU B CA 1
ATOM 2533 C C . GLU B 1 9 ? 4.395 4.945 -29.453 1 86.12 9 GLU B C 1
ATOM 2535 O O . GLU B 1 9 ? 5.156 3.998 -29.25 1 86.12 9 GLU B O 1
ATOM 2540 N N . LYS B 1 10 ? 3.098 4.883 -29.578 1 83.06 10 LYS B N 1
ATOM 2541 C CA . LYS B 1 10 ? 2.49 3.557 -29.516 1 83.06 10 LYS B CA 1
ATOM 2542 C C . LYS B 1 10 ? 2.809 2.746 -30.766 1 83.06 10 LYS B C 1
ATOM 2544 O O . LYS B 1 10 ? 2.621 3.225 -31.875 1 83.06 10 LYS B O 1
ATOM 2549 N N . LEU B 1 11 ? 3.352 1.603 -30.578 1 81.88 11 LEU B N 1
ATOM 2550 C CA . LEU B 1 11 ? 3.744 0.758 -31.688 1 81.88 11 LEU B CA 1
ATOM 2551 C C . LEU B 1 11 ? 2.699 -0.321 -31.953 1 81.88 11 LEU B C 1
ATOM 2553 O O . LEU B 1 11 ? 2.223 -0.469 -33.094 1 81.88 11 LEU B O 1
ATOM 2557 N N . GLU B 1 12 ? 2.393 -1.176 -30.922 1 81.69 12 GLU B N 1
ATOM 2558 C CA . GLU B 1 12 ? 1.45 -2.277 -31.094 1 81.69 12 GLU B CA 1
ATOM 2559 C C . GLU B 1 12 ? 0.718 -2.582 -29.797 1 81.69 12 GLU B C 1
ATOM 2561 O O . GLU B 1 12 ? 1.271 -2.398 -28.703 1 81.69 12 GLU B O 1
ATOM 2566 N N . LYS B 1 13 ? -0.493 -2.975 -30.031 1 79.94 13 LYS B N 1
ATOM 2567 C CA . LYS B 1 13 ? -1.236 -3.482 -28.891 1 79.94 13 LYS B CA 1
ATOM 2568 C C . LYS B 1 13 ? -0.784 -4.895 -28.516 1 79.94 13 LYS B C 1
ATOM 2570 O O . LYS B 1 13 ? -0.732 -5.777 -29.375 1 79.94 13 LYS B O 1
ATOM 2575 N N . VAL B 1 14 ? -0.366 -5.066 -27.266 1 75.75 14 VAL B N 1
ATOM 2576 C CA . VAL B 1 14 ? 0.192 -6.359 -26.875 1 75.75 14 VAL B CA 1
ATOM 2577 C C . VAL B 1 14 ? -0.825 -7.133 -26.047 1 75.75 14 VAL B C 1
ATOM 2579 O O . VAL B 1 14 ? -0.767 -8.359 -25.969 1 75.75 14 VAL B O 1
ATOM 2582 N N . GLY B 1 15 ? -1.735 -6.523 -25.359 1 69.31 15 GLY B N 1
ATOM 2583 C CA . GLY B 1 15 ? -2.697 -7.258 -24.547 1 69.31 15 GLY B CA 1
ATOM 2584 C C . GLY B 1 15 ? -3.752 -6.371 -23.922 1 69.31 15 GLY B C 1
ATOM 2585 O O . GLY B 1 15 ? -3.711 -5.148 -24.062 1 69.31 15 GLY B O 1
ATOM 2586 N N . GLU B 1 16 ? -4.887 -7.082 -23.578 1 62.44 16 GLU B N 1
ATOM 2587 C CA . GLU B 1 16 ? -5.949 -6.383 -22.875 1 62.44 16 GLU B CA 1
ATOM 2588 C C . GLU B 1 16 ? -6.285 -7.074 -21.547 1 62.44 16 GLU B C 1
ATOM 2590 O O . GLU B 1 16 ? -6.387 -8.305 -21.5 1 62.44 16 GLU B O 1
ATOM 2595 N N . GLY B 1 17 ? -5.918 -6.449 -20.531 1 55.56 17 GLY B N 1
ATOM 2596 C CA . GLY B 1 17 ? -6.383 -7.004 -19.266 1 55.56 17 GLY B CA 1
ATOM 2597 C C . GLY B 1 17 ? -7.527 -6.219 -18.656 1 55.56 17 GLY B C 1
ATOM 2598 O O . GLY B 1 17 ? -8.117 -5.355 -19.312 1 55.56 17 GLY B O 1
ATOM 2599 N N . THR B 1 18 ? -8.109 -6.734 -17.578 1 50.78 18 THR B N 1
ATOM 2600 C CA . THR B 1 18 ? -9.234 -6.176 -16.844 1 50.78 18 THR B CA 1
ATOM 2601 C C . THR B 1 18 ? -9.078 -4.668 -16.672 1 50.78 18 THR B C 1
ATOM 2603 O O . THR B 1 18 ? -10.055 -3.924 -16.75 1 50.78 18 THR B O 1
ATOM 2606 N N . TYR B 1 19 ? -7.879 -4.293 -16.531 1 53.44 19 TYR B N 1
ATOM 2607 C CA . TYR B 1 19 ? -7.75 -2.895 -16.141 1 53.44 19 TYR B CA 1
ATOM 2608 C C . TYR B 1 19 ? -7.211 -2.055 -17.281 1 53.44 19 TYR B C 1
ATOM 2610 O O . TYR B 1 19 ? -6.871 -0.883 -17.109 1 53.44 19 TYR B O 1
ATOM 2618 N N . GLY B 1 20 ? -7.113 -2.66 -18.453 1 61.41 20 GLY B N 1
ATOM 2619 C CA . GLY B 1 20 ? -6.785 -1.748 -19.547 1 61.41 20 GLY B CA 1
ATOM 2620 C C . GLY B 1 20 ? -5.957 -2.395 -20.641 1 61.41 20 GLY B C 1
ATOM 2621 O O . GLY B 1 20 ? -5.684 -3.596 -20.578 1 61.41 20 GLY B O 1
ATOM 2622 N N . LYS B 1 21 ? -5.773 -1.662 -21.641 1 75.38 21 LYS B N 1
ATOM 2623 C CA . LYS B 1 21 ? -5.008 -2.078 -22.812 1 75.38 21 LYS B CA 1
ATOM 2624 C C . LYS B 1 21 ? -3.514 -1.861 -22.594 1 75.38 21 LYS B C 1
ATOM 2626 O O . LYS B 1 21 ? -3.104 -0.867 -22 1 75.38 21 LYS B O 1
ATOM 2631 N N . VAL B 1 22 ? -2.768 -2.873 -22.953 1 84.69 22 VAL B N 1
ATOM 2632 C CA . VAL B 1 22 ? -1.315 -2.76 -22.875 1 84.69 22 VAL B CA 1
ATOM 2633 C C . VAL B 1 22 ? -0.73 -2.605 -24.281 1 84.69 22 VAL B C 1
ATOM 2635 O O . VAL B 1 22 ? -1.085 -3.354 -25.188 1 84.69 22 VAL B O 1
ATOM 2638 N N . TYR B 1 23 ? 0.139 -1.511 -24.453 1 87.56 23 TYR B N 1
ATOM 2639 C CA . TYR B 1 23 ? 0.775 -1.229 -25.734 1 87.56 23 TYR B CA 1
ATOM 2640 C C . TYR B 1 23 ? 2.291 -1.345 -25.625 1 87.56 23 TYR B C 1
ATOM 2642 O O . TYR B 1 23 ? 2.883 -0.934 -24.625 1 87.56 23 TYR B O 1
ATOM 2650 N N . ARG B 1 24 ? 2.814 -1.986 -26.672 1 91.69 24 ARG B N 1
ATOM 2651 C CA . ARG B 1 24 ? 4.242 -1.777 -26.891 1 91.69 24 ARG B CA 1
ATOM 2652 C C . ARG B 1 24 ? 4.516 -0.368 -27.391 1 91.69 24 ARG B C 1
ATOM 2654 O O . ARG B 1 24 ? 3.885 0.084 -28.359 1 91.69 24 ARG B O 1
ATOM 2661 N N . ALA B 1 25 ? 5.387 0.334 -26.703 1 92.25 25 ALA B N 1
ATOM 2662 C CA . ALA B 1 25 ? 5.629 1.729 -27.062 1 92.25 25 ALA B CA 1
ATOM 2663 C C . ALA B 1 25 ? 7.113 2.068 -26.984 1 92.25 25 ALA B C 1
ATOM 2665 O O . ALA B 1 25 ? 7.895 1.331 -26.391 1 92.25 25 ALA B O 1
ATOM 2666 N N . ARG B 1 26 ? 7.445 3.086 -27.75 1 93.5 26 ARG B N 1
ATOM 2667 C CA . ARG B 1 26 ? 8.805 3.621 -27.703 1 93.5 26 ARG B CA 1
ATOM 2668 C C . ARG B 1 26 ? 8.836 4.984 -27.031 1 93.5 26 ARG B C 1
ATOM 2670 O O . ARG B 1 26 ? 8.062 5.879 -27.375 1 93.5 26 ARG B O 1
ATOM 2677 N N . GLU B 1 27 ? 9.609 5.055 -26 1 90.75 27 GLU B N 1
ATOM 2678 C CA . GLU B 1 27 ? 9.828 6.363 -25.391 1 90.75 27 GLU B CA 1
ATOM 2679 C C . GLU B 1 27 ? 10.578 7.297 -26.328 1 90.75 27 GLU B C 1
ATOM 2681 O O . GLU B 1 27 ? 11.711 7.008 -26.734 1 90.75 27 GLU B O 1
ATOM 2686 N N . LYS B 1 28 ? 10.031 8.469 -26.578 1 90.06 28 LYS B N 1
ATOM 2687 C CA . LYS B 1 28 ? 10.578 9.359 -27.594 1 90.06 28 LYS B CA 1
ATOM 2688 C C . LYS B 1 28 ? 11.93 9.93 -27.156 1 90.06 28 LYS B C 1
ATOM 2690 O O . LYS B 1 28 ? 12.852 10.039 -27.953 1 90.06 28 LYS B O 1
ATOM 2695 N N . ALA B 1 29 ? 11.984 10.25 -25.953 1 88.12 29 ALA B N 1
ATOM 2696 C CA . ALA B 1 29 ? 13.188 10.906 -25.438 1 88.12 29 ALA B CA 1
ATOM 2697 C C . ALA B 1 29 ? 14.383 9.961 -25.469 1 88.12 29 ALA B C 1
ATOM 2699 O O . ALA B 1 29 ? 15.5 10.375 -25.766 1 88.12 29 ALA B O 1
ATOM 2700 N N . THR B 1 30 ? 14.234 8.711 -25.234 1 90.38 30 THR B N 1
ATOM 2701 C CA . THR B 1 30 ? 15.352 7.785 -25.047 1 90.38 30 THR B CA 1
ATOM 2702 C C . THR B 1 30 ? 15.359 6.727 -26.141 1 90.38 30 THR B C 1
ATOM 2704 O O . THR B 1 30 ? 16.375 6.066 -26.375 1 90.38 30 THR B O 1
ATOM 2707 N N . GLY B 1 31 ? 14.273 6.449 -26.766 1 91.69 31 GLY B N 1
ATOM 2708 C CA . GLY B 1 31 ? 14.164 5.395 -27.766 1 91.69 31 GLY B CA 1
ATOM 2709 C C . GLY B 1 31 ? 13.938 4.02 -27.156 1 91.69 31 GLY B C 1
ATOM 2710 O O . GLY B 1 31 ? 13.789 3.033 -27.875 1 91.69 31 GLY B O 1
ATOM 2711 N N . LYS B 1 32 ? 13.82 3.973 -25.938 1 93.56 32 LYS B N 1
ATOM 2712 C CA . LYS B 1 32 ? 13.648 2.701 -25.234 1 93.56 32 LYS B CA 1
ATOM 2713 C C . LYS B 1 32 ? 12.242 2.148 -25.453 1 93.56 32 LYS B C 1
ATOM 2715 O O . LYS B 1 32 ? 11.266 2.9 -25.422 1 93.56 32 LYS B O 1
ATOM 2720 N N . ILE B 1 33 ? 12.203 0.771 -25.656 1 94.06 33 ILE B N 1
ATOM 2721 C CA . ILE B 1 33 ? 10.914 0.114 -25.812 1 94.06 33 ILE B CA 1
ATOM 2722 C C . ILE B 1 33 ? 10.32 -0.199 -24.438 1 94.06 33 ILE B C 1
ATOM 2724 O O . ILE B 1 33 ? 11.008 -0.739 -23.562 1 94.06 33 ILE B O 1
ATOM 2728 N N . VAL B 1 34 ? 9.047 0.233 -24.297 1 94.56 34 VAL B N 1
ATOM 2729 C CA . VAL B 1 34 ? 8.359 0.036 -23.031 1 94.56 34 VAL B CA 1
ATOM 2730 C C . VAL B 1 34 ? 6.957 -0.513 -23.266 1 94.56 34 VAL B C 1
ATOM 2732 O O . VAL B 1 34 ? 6.492 -0.565 -24.406 1 94.56 34 VAL B O 1
ATOM 2735 N N . ALA B 1 35 ? 6.398 -1.097 -22.25 1 92.81 35 ALA B N 1
ATOM 2736 C CA . ALA B 1 35 ? 4.988 -1.477 -22.266 1 92.81 35 ALA B CA 1
ATOM 2737 C C . ALA B 1 35 ? 4.129 -0.432 -21.562 1 92.81 35 ALA B C 1
ATOM 2739 O O . ALA B 1 35 ? 4.379 -0.096 -20.391 1 92.81 35 ALA B O 1
ATOM 2740 N N . LEU B 1 36 ? 3.109 0.052 -22.281 1 90 36 LEU B N 1
ATOM 2741 C CA . LEU B 1 36 ? 2.238 1.094 -21.75 1 90 36 LEU B CA 1
ATOM 2742 C C . LEU B 1 36 ? 0.858 0.533 -21.422 1 90 36 LEU B C 1
ATOM 2744 O O . LEU B 1 36 ? 0.191 -0.033 -22.297 1 90 36 LEU B O 1
ATOM 2748 N N . LYS B 1 37 ? 0.481 0.639 -20.109 1 87.06 37 LYS B N 1
ATOM 2749 C CA . LYS B 1 37 ? -0.854 0.231 -19.688 1 87.06 37 LYS B CA 1
ATOM 2750 C C . LYS B 1 37 ? -1.707 1.442 -19.312 1 87.06 37 LYS B C 1
ATOM 2752 O O . LYS B 1 37 ? -1.335 2.227 -18.438 1 87.06 37 LYS B O 1
ATOM 2757 N N . LYS B 1 38 ? -2.758 1.52 -20.062 1 84 38 LYS B N 1
ATOM 2758 C CA . LYS B 1 38 ? -3.705 2.596 -19.781 1 84 38 LYS B CA 1
ATOM 2759 C C . LYS B 1 38 ? -4.723 2.172 -18.734 1 84 38 LYS B C 1
ATOM 2761 O O . LYS B 1 38 ? -5.371 1.131 -18.875 1 84 38 LYS B O 1
ATOM 2766 N N . THR B 1 39 ? -4.828 3.018 -17.609 1 78.19 39 THR B N 1
ATOM 2767 C CA . THR B 1 39 ? -5.754 2.709 -16.531 1 78.19 39 THR B CA 1
ATOM 2768 C C . THR B 1 39 ? -6.762 3.838 -16.344 1 78.19 39 THR B C 1
ATOM 2770 O O . THR B 1 39 ? -6.383 4.992 -16.156 1 78.19 39 THR B O 1
ATOM 2773 N N . ARG B 1 40 ? -8.016 3.473 -16.453 1 73.5 40 ARG B N 1
ATOM 2774 C CA . ARG B 1 40 ? -9.062 4.469 -16.25 1 73.5 40 ARG B CA 1
ATOM 2775 C C . ARG B 1 40 ? -9.375 4.645 -14.773 1 73.5 40 ARG B C 1
ATOM 2777 O O . ARG B 1 40 ? -9.406 3.672 -14.016 1 73.5 40 ARG B O 1
ATOM 2784 N N . LEU B 1 41 ? -9.445 5.926 -14.383 1 70.88 41 LEU B N 1
ATOM 2785 C CA . LEU B 1 41 ? -9.781 6.234 -13 1 70.88 41 LEU B CA 1
ATOM 2786 C C . LEU B 1 41 ? -11.289 6.398 -12.828 1 70.88 41 LEU B C 1
ATOM 2788 O O . LEU B 1 41 ? -11.969 6.906 -13.727 1 70.88 41 LEU B O 1
ATOM 2792 N N . HIS B 1 42 ? -11.969 5.543 -12.039 1 60.16 42 HIS B N 1
ATOM 2793 C CA . HIS B 1 42 ? -13.422 5.555 -11.875 1 60.16 42 HIS B CA 1
ATOM 2794 C C . HIS B 1 42 ? -13.906 6.902 -11.352 1 60.16 42 HIS B C 1
ATOM 2796 O O . HIS B 1 42 ? -15.047 7.293 -11.594 1 60.16 42 HIS B O 1
ATOM 2802 N N . GLU B 1 43 ? -13.234 7.371 -10.289 1 57.06 43 GLU B N 1
ATOM 2803 C CA . GLU B 1 43 ? -13.875 8.5 -9.617 1 57.06 43 GLU B CA 1
ATOM 2804 C C . GLU B 1 43 ? -13.648 9.797 -10.383 1 57.06 43 GLU B C 1
ATOM 2806 O O . GLU B 1 43 ? -12.578 10.016 -10.945 1 57.06 43 GLU B O 1
ATOM 2811 N N . ASP B 1 44 ? -14.781 10.352 -10.812 1 51.44 44 ASP B N 1
ATOM 2812 C CA . ASP B 1 44 ? -15.039 11.586 -11.547 1 51.44 44 ASP B CA 1
ATOM 2813 C C . ASP B 1 44 ? -14.281 12.758 -10.922 1 51.44 44 ASP B C 1
ATOM 2815 O O . ASP B 1 44 ? -14.398 13.891 -11.383 1 51.44 44 ASP B O 1
ATOM 2819 N N . ASP B 1 45 ? -13.734 12.508 -9.742 1 55.59 45 ASP B N 1
ATOM 2820 C CA . ASP B 1 45 ? -13.242 13.758 -9.164 1 55.59 45 ASP B CA 1
ATOM 2821 C C . ASP B 1 45 ? -11.914 14.172 -9.789 1 55.59 45 ASP B C 1
ATOM 2823 O O . ASP B 1 45 ? -11.242 13.359 -10.422 1 55.59 45 ASP B O 1
ATOM 2827 N N . GLU B 1 46 ? -11.703 15.43 -9.742 1 59.25 46 GLU B N 1
ATOM 2828 C CA . GLU B 1 46 ? -10.516 16.141 -10.203 1 59.25 46 GLU B CA 1
ATOM 2829 C C . GLU B 1 46 ? -9.25 15.539 -9.602 1 59.25 46 GLU B C 1
ATOM 2831 O O . GLU B 1 46 ? -9.117 15.445 -8.383 1 59.25 46 GLU B O 1
ATOM 2836 N N . GLY B 1 47 ? -8.523 14.672 -10.422 1 70 47 GLY B N 1
ATOM 2837 C CA . GLY B 1 47 ? -7.203 14.195 -10.039 1 70 47 GLY B CA 1
ATOM 2838 C C . GLY B 1 47 ? -7.148 12.695 -9.82 1 70 47 GLY B C 1
ATOM 2839 O O . GLY B 1 47 ? -8.047 11.969 -10.242 1 70 47 GLY B O 1
ATOM 2840 N N . VAL B 1 48 ? -6.129 12.234 -9.297 1 75.5 48 VAL B N 1
ATOM 2841 C CA . VAL B 1 48 ? -5.922 10.812 -9.039 1 75.5 48 VAL B CA 1
ATOM 2842 C C . VAL B 1 48 ? -6.398 10.469 -7.633 1 75.5 48 VAL B C 1
ATOM 2844 O O . VAL B 1 48 ? -5.938 11.055 -6.652 1 75.5 48 VAL B O 1
ATOM 2847 N N . PRO B 1 49 ? -7.391 9.641 -7.582 1 76.5 49 PRO B N 1
ATOM 2848 C CA . PRO B 1 49 ? -7.855 9.25 -6.25 1 76.5 49 PRO B CA 1
ATOM 2849 C C . PRO B 1 49 ? -6.734 8.695 -5.375 1 76.5 49 PRO B C 1
ATOM 2851 O O . PRO B 1 49 ? -5.848 7.992 -5.871 1 76.5 49 PRO B O 1
ATOM 2854 N N . PRO B 1 50 ? -6.75 8.945 -4.055 1 76.06 50 PRO B N 1
ATOM 2855 C CA . PRO B 1 50 ? -5.727 8.445 -3.133 1 76.06 50 PRO B CA 1
ATOM 2856 C C . PRO B 1 50 ? -5.586 6.926 -3.178 1 76.06 50 PRO B C 1
ATOM 2858 O O . PRO B 1 50 ? -4.477 6.402 -3.049 1 76.06 50 PRO B O 1
ATOM 2861 N N . THR B 1 51 ? -6.73 6.246 -3.412 1 76.12 51 THR B N 1
ATOM 2862 C CA . THR B 1 51 ? -6.691 4.793 -3.477 1 76.12 51 THR B CA 1
ATOM 2863 C C . THR B 1 51 ? -5.852 4.324 -4.66 1 76.12 51 THR B C 1
ATOM 2865 O O . THR B 1 51 ? -5.102 3.35 -4.555 1 76.12 51 THR B O 1
ATOM 2868 N N . THR B 1 52 ? -6.02 5.074 -5.699 1 80.12 52 THR B N 1
ATOM 2869 C CA . THR B 1 52 ? -5.227 4.754 -6.879 1 80.12 52 THR B CA 1
ATOM 2870 C C . THR B 1 52 ? -3.746 5.02 -6.629 1 80.12 52 THR B C 1
ATOM 2872 O O . THR B 1 52 ? -2.895 4.203 -6.988 1 80.12 52 THR B O 1
ATOM 2875 N N . LEU B 1 53 ? -3.461 6.125 -6.039 1 82.25 53 LEU B N 1
ATOM 2876 C CA . LEU B 1 53 ? -2.078 6.465 -5.723 1 82.25 53 LEU B CA 1
ATOM 2877 C C . LEU B 1 53 ? -1.457 5.418 -4.805 1 82.25 53 LEU B C 1
ATOM 2879 O O . LEU B 1 53 ? -0.287 5.062 -4.961 1 82.25 53 LEU B O 1
ATOM 2883 N N . ARG B 1 54 ? -2.232 4.988 -3.939 1 82.62 54 ARG B N 1
ATOM 2884 C CA . ARG B 1 54 ? -1.767 3.961 -3.01 1 82.62 54 ARG B CA 1
ATOM 2885 C C . ARG B 1 54 ? -1.403 2.678 -3.75 1 82.62 54 ARG B C 1
ATOM 2887 O O . ARG B 1 54 ? -0.367 2.07 -3.475 1 82.62 54 ARG B O 1
ATOM 2894 N N . GLU B 1 55 ? -2.234 2.303 -4.605 1 82.25 55 GLU B N 1
ATOM 2895 C CA . GLU B 1 55 ? -1.984 1.092 -5.383 1 82.25 55 GLU B CA 1
ATOM 2896 C C . GLU B 1 55 ? -0.733 1.237 -6.242 1 82.25 55 GLU B C 1
ATOM 2898 O O . GLU B 1 55 ? 0.045 0.291 -6.379 1 82.25 55 GLU B O 1
ATOM 2903 N N . VAL B 1 56 ? -0.629 2.377 -6.793 1 85.44 56 VAL B N 1
ATOM 2904 C CA . VAL B 1 56 ? 0.55 2.648 -7.605 1 85.44 56 VAL B CA 1
ATOM 2905 C C . VAL B 1 56 ? 1.807 2.551 -6.746 1 85.44 56 VAL B C 1
ATOM 2907 O O . VAL B 1 56 ? 2.826 2.01 -7.18 1 85.44 56 VAL B O 1
ATOM 2910 N N . SER B 1 57 ? 1.711 3.049 -5.578 1 87.25 57 SER B N 1
ATOM 2911 C CA . SER B 1 57 ? 2.85 3.012 -4.664 1 87.25 57 SER B CA 1
ATOM 2912 C C . SER B 1 57 ? 3.229 1.576 -4.312 1 87.25 57 SER B C 1
ATOM 2914 O O . SER B 1 57 ? 4.414 1.239 -4.246 1 87.25 57 SER B O 1
ATOM 2916 N N . ILE B 1 58 ? 2.262 0.808 -4.082 1 86.94 58 ILE B N 1
ATOM 2917 C CA . ILE B 1 58 ? 2.492 -0.599 -3.775 1 86.94 58 ILE B CA 1
ATOM 2918 C C . ILE B 1 58 ? 3.145 -1.288 -4.969 1 86.94 58 ILE B C 1
ATOM 2920 O O . ILE B 1 58 ? 4.105 -2.047 -4.812 1 86.94 58 ILE B O 1
ATOM 2924 N N . LEU B 1 59 ? 2.592 -1.007 -6.094 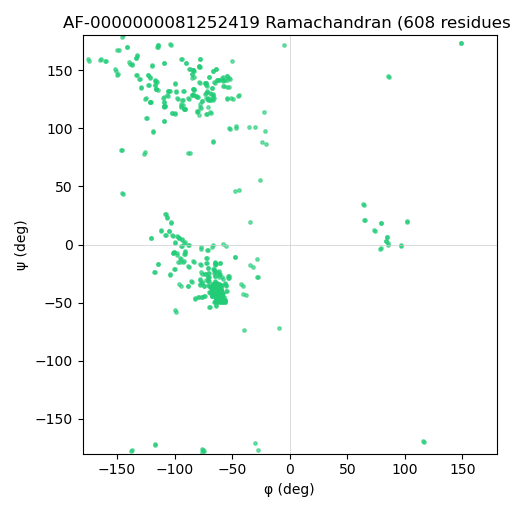1 89.5 59 LEU B N 1
ATOM 2925 C CA . LEU B 1 59 ? 3.146 -1.585 -7.312 1 89.5 59 LEU B CA 1
ATOM 2926 C C . LEU B 1 59 ? 4.609 -1.183 -7.488 1 89.5 59 LEU B C 1
ATOM 2928 O O . LEU B 1 59 ? 5.441 -2.01 -7.859 1 89.5 59 LEU B O 1
ATOM 2932 N N . ARG B 1 60 ? 4.902 0.042 -7.234 1 89.81 60 ARG B N 1
ATOM 2933 C CA . ARG B 1 60 ? 6.273 0.535 -7.336 1 89.81 60 ARG B CA 1
ATOM 2934 C C . ARG B 1 60 ? 7.195 -0.208 -6.371 1 89.81 60 ARG B C 1
ATOM 2936 O O . ARG B 1 60 ? 8.312 -0.571 -6.734 1 89.81 60 ARG B O 1
ATOM 2943 N N . MET B 1 61 ? 6.727 -0.374 -5.234 1 89.19 61 MET B N 1
ATOM 2944 C CA . MET B 1 61 ? 7.516 -1.082 -4.23 1 89.19 61 MET B CA 1
ATOM 2945 C C . MET B 1 61 ? 7.754 -2.529 -4.648 1 89.19 61 MET B C 1
ATOM 2947 O O . MET B 1 61 ? 8.883 -3.018 -4.59 1 89.19 61 MET B O 1
ATOM 2951 N N . LEU B 1 62 ? 6.75 -3.209 -5.086 1 92.19 62 LEU B N 1
ATOM 2952 C CA . LEU B 1 62 ? 6.867 -4.609 -5.477 1 92.19 62 LEU B CA 1
ATOM 2953 C C . LEU B 1 62 ? 7.789 -4.762 -6.684 1 92.19 62 LEU B C 1
ATOM 2955 O O . LEU B 1 62 ? 8.523 -5.742 -6.785 1 92.19 62 LEU B O 1
ATOM 2959 N N . SER B 1 63 ? 7.77 -3.814 -7.516 1 92.44 63 SER B N 1
ATOM 2960 C CA . SER B 1 63 ? 8.5 -3.9 -8.781 1 92.44 63 SER B CA 1
ATOM 2961 C C . SER B 1 63 ? 10.008 -3.812 -8.555 1 92.44 63 SER B C 1
ATOM 2963 O O . SER B 1 63 ? 10.789 -3.99 -9.484 1 92.44 63 SER B O 1
ATOM 2965 N N . ARG B 1 64 ? 10.398 -3.588 -7.371 1 90.69 64 ARG B N 1
ATOM 2966 C CA . ARG B 1 64 ? 11.82 -3.592 -7.051 1 90.69 64 ARG B CA 1
ATOM 2967 C C . ARG B 1 64 ? 12.375 -5.012 -7.047 1 90.69 64 ARG B C 1
ATOM 2969 O O . ARG B 1 64 ? 13.586 -5.207 -7.18 1 90.69 64 ARG B O 1
ATOM 2976 N N . ASP B 1 65 ? 11.539 -5.938 -6.812 1 94.62 65 ASP B N 1
ATOM 2977 C CA . ASP B 1 65 ? 11.953 -7.336 -6.863 1 94.62 65 ASP B CA 1
ATOM 2978 C C . ASP B 1 65 ? 12.203 -7.785 -8.305 1 94.62 65 ASP B C 1
ATOM 2980 O O . ASP B 1 65 ? 11.43 -7.453 -9.203 1 94.62 65 ASP B O 1
ATOM 2984 N N . PRO B 1 66 ? 13.281 -8.516 -8.5 1 95.75 66 PRO B N 1
ATOM 2985 C CA . PRO B 1 66 ? 13.625 -8.914 -9.867 1 95.75 66 PRO B CA 1
ATOM 2986 C C . PRO B 1 66 ? 12.594 -9.852 -10.484 1 95.75 66 PRO B C 1
ATOM 2988 O O . PRO B 1 66 ? 12.594 -10.062 -11.703 1 95.75 66 PRO B O 1
ATOM 2991 N N . HIS B 1 67 ? 11.734 -10.461 -9.742 1 97.31 67 HIS B N 1
ATOM 2992 C CA . HIS B 1 67 ? 10.773 -11.422 -10.273 1 97.31 67 HIS B CA 1
ATOM 2993 C C . HIS B 1 67 ? 9.43 -10.758 -10.547 1 97.31 67 HIS B C 1
ATOM 2995 O O . HIS B 1 67 ? 8.445 -11.445 -10.828 1 97.31 67 HIS B O 1
ATOM 3001 N N . ILE B 1 68 ? 9.359 -9.484 -10.391 1 96.56 68 ILE B N 1
ATOM 3002 C CA . ILE B 1 68 ? 8.18 -8.688 -10.719 1 96.56 68 ILE B CA 1
ATOM 3003 C C . ILE B 1 68 ? 8.523 -7.707 -11.844 1 96.56 68 ILE B C 1
ATOM 3005 O O . ILE B 1 68 ? 9.578 -7.078 -11.82 1 96.56 68 ILE B O 1
ATOM 3009 N N . VAL B 1 69 ? 7.648 -7.629 -12.836 1 95.88 69 VAL B N 1
ATOM 3010 C CA . VAL B 1 69 ? 7.879 -6.695 -13.93 1 95.88 69 VAL B CA 1
ATOM 3011 C C . VAL B 1 69 ? 8.094 -5.289 -13.375 1 95.88 69 VAL B C 1
ATOM 3013 O O . VAL B 1 69 ? 7.352 -4.84 -12.5 1 95.88 69 VAL B O 1
ATOM 3016 N N . ARG B 1 70 ? 9.055 -4.609 -13.875 1 95.75 70 ARG B N 1
ATOM 3017 C CA . ARG B 1 70 ? 9.453 -3.322 -13.32 1 95.75 70 ARG B CA 1
ATOM 3018 C C . ARG B 1 70 ? 8.523 -2.209 -13.789 1 95.75 70 ARG B C 1
ATOM 3020 O O . ARG B 1 70 ? 8.234 -2.098 -14.984 1 95.75 70 ARG B O 1
ATOM 3027 N N . LEU B 1 71 ? 7.984 -1.471 -12.875 1 93.44 71 LEU B N 1
ATOM 3028 C CA . LEU B 1 71 ? 7.309 -0.214 -13.18 1 93.44 71 LEU B CA 1
ATOM 3029 C C . LEU B 1 71 ? 8.32 0.917 -13.352 1 93.44 71 LEU B C 1
ATOM 3031 O O . LEU B 1 71 ? 8.953 1.344 -12.383 1 93.44 71 LEU B O 1
ATOM 3035 N N . LEU B 1 72 ? 8.406 1.437 -14.547 1 93.56 72 LEU B N 1
ATOM 3036 C CA . LEU B 1 72 ? 9.445 2.412 -14.867 1 93.56 72 LEU B CA 1
ATOM 3037 C C . LEU B 1 72 ? 8.969 3.828 -14.555 1 93.56 72 LEU B C 1
ATOM 3039 O O . LEU B 1 72 ? 9.758 4.668 -14.109 1 93.56 72 LEU B O 1
ATOM 3043 N N . ASP B 1 73 ? 7.684 4.02 -14.805 1 91.25 73 ASP B N 1
ATOM 3044 C CA . ASP B 1 73 ? 7.156 5.371 -14.625 1 91.25 73 ASP B CA 1
ATOM 3045 C C . ASP B 1 73 ? 5.629 5.359 -14.57 1 91.25 73 ASP B C 1
ATOM 3047 O O . ASP B 1 73 ? 5 4.34 -14.867 1 91.25 73 ASP B O 1
ATOM 3051 N N . VAL B 1 74 ? 5.125 6.375 -14.031 1 89.06 74 VAL B N 1
ATOM 3052 C CA . VAL B 1 74 ? 3.689 6.629 -14.023 1 89.06 74 VAL B CA 1
ATOM 3053 C C . VAL B 1 74 ? 3.408 8.016 -14.602 1 89.06 74 VAL B C 1
ATOM 3055 O O . VAL B 1 74 ? 4.008 9.008 -14.172 1 89.06 74 VAL B O 1
ATOM 3058 N N . LYS B 1 75 ? 2.578 8.078 -15.578 1 87.94 75 LYS B N 1
ATOM 3059 C CA . LYS B 1 75 ? 2.24 9.344 -16.219 1 87.94 75 LYS B CA 1
ATOM 3060 C C . LYS B 1 75 ? 0.738 9.609 -16.156 1 87.94 75 LYS B C 1
ATOM 3062 O O . LYS B 1 75 ? -0.062 8.672 -16.266 1 87.94 75 LYS B O 1
ATOM 3067 N N . GLN B 1 76 ? 0.51 10.844 -15.852 1 83.81 76 GLN B N 1
ATOM 3068 C CA . GLN B 1 76 ? -0.888 11.258 -15.875 1 83.81 76 GLN B CA 1
ATOM 3069 C C . GLN B 1 76 ? -1.223 11.984 -17.172 1 83.81 76 GLN B C 1
ATOM 3071 O O . GLN B 1 76 ? -0.4 12.742 -17.703 1 83.81 76 GLN B O 1
ATOM 3076 N N . GLY B 1 77 ? -2.383 11.688 -17.719 1 80.31 77 GLY B N 1
ATOM 3077 C CA . GLY B 1 77 ? -2.891 12.367 -18.906 1 80.31 77 GLY B CA 1
ATOM 3078 C C . GLY B 1 77 ? -4.398 12.523 -18.906 1 80.31 77 GLY B C 1
ATOM 3079 O O . GLY B 1 77 ? -5.047 12.328 -17.875 1 80.31 77 GLY B O 1
ATOM 3080 N N . GLN B 1 78 ? -4.883 13.133 -19.922 1 79.94 78 GLN B N 1
ATOM 3081 C CA . GLN B 1 78 ? -6.324 13.266 -20.125 1 79.94 78 GLN B CA 1
ATOM 3082 C C . GLN B 1 78 ? -6.785 12.516 -21.359 1 79.94 78 GLN B C 1
ATOM 3084 O O . GLN B 1 78 ? -6.09 12.5 -22.375 1 79.94 78 GLN B O 1
ATOM 3089 N N . ASN B 1 79 ? -7.844 11.789 -21.125 1 75.19 79 ASN B N 1
ATOM 3090 C CA . ASN B 1 79 ? -8.391 11.148 -22.312 1 75.19 79 ASN B CA 1
ATOM 3091 C C . ASN B 1 79 ? -9.148 12.141 -23.188 1 75.19 79 ASN B C 1
ATOM 3093 O O . ASN B 1 79 ? -9.133 13.344 -22.938 1 75.19 79 ASN B O 1
ATOM 3097 N N . LYS B 1 80 ? -9.789 11.625 -24.328 1 75.12 80 LYS B N 1
ATOM 3098 C CA . LYS B 1 80 ? -10.492 12.453 -25.312 1 75.12 80 LYS B CA 1
ATOM 3099 C C . LYS B 1 80 ? -11.648 13.203 -24.672 1 75.12 80 LYS B C 1
ATOM 3101 O O . LYS B 1 80 ? -12.008 14.297 -25.109 1 75.12 80 LYS B O 1
ATOM 3106 N N . GLU B 1 81 ? -12.18 12.68 -23.594 1 77.56 81 GLU B N 1
ATOM 3107 C CA . GLU B 1 81 ? -13.32 13.266 -22.906 1 77.56 81 GLU B CA 1
ATOM 3108 C C . GLU B 1 81 ? -12.867 14.234 -21.812 1 77.56 81 GLU B C 1
ATOM 3110 O O . GLU B 1 81 ? -13.695 14.766 -21.062 1 77.56 81 GLU B O 1
ATOM 3115 N N . GLY B 1 82 ? -11.57 14.43 -21.688 1 75.5 82 GLY B N 1
ATOM 3116 C CA . GLY B 1 82 ? -11.039 15.359 -20.703 1 75.5 82 GLY B CA 1
ATOM 3117 C C . GLY B 1 82 ? -10.891 14.742 -19.328 1 75.5 82 GLY B C 1
ATOM 3118 O O . GLY B 1 82 ? -10.656 15.453 -18.344 1 75.5 82 GLY B O 1
ATOM 3119 N N . LYS B 1 83 ? -11.133 13.453 -19.25 1 77 83 LYS B N 1
ATOM 3120 C CA . LYS B 1 83 ? -11.016 12.766 -17.969 1 77 83 LYS B CA 1
ATOM 3121 C C . LYS B 1 83 ? -9.578 12.352 -17.703 1 77 83 LYS B C 1
ATOM 3123 O O . LYS B 1 83 ? -8.836 12.008 -18.625 1 77 83 LYS B O 1
ATOM 3128 N N . THR B 1 84 ? -9.234 12.383 -16.422 1 78.62 84 THR B N 1
ATOM 3129 C CA . THR B 1 84 ? -7.879 12.023 -16.016 1 78.62 84 THR B CA 1
ATOM 3130 C C . THR B 1 84 ? -7.625 10.539 -16.219 1 78.62 84 THR B C 1
ATOM 3132 O O . THR B 1 84 ? -8.461 9.703 -15.867 1 78.62 84 THR B O 1
ATOM 3135 N N . VAL B 1 85 ? -6.586 10.25 -16.969 1 80.44 85 VAL B N 1
ATOM 3136 C CA . VAL B 1 85 ? -6.168 8.875 -17.188 1 80.44 85 VAL B CA 1
ATOM 3137 C C . VAL B 1 85 ? -4.727 8.688 -16.703 1 80.44 85 VAL B C 1
ATOM 3139 O O . VAL B 1 85 ? -3.912 9.609 -16.797 1 80.44 85 VAL B O 1
ATOM 3142 N N . LEU B 1 86 ? -4.539 7.504 -16.156 1 83.81 86 LEU B N 1
ATOM 3143 C CA . LEU B 1 86 ? -3.197 7.156 -15.711 1 83.81 86 LEU B CA 1
ATOM 3144 C C . LEU B 1 86 ? -2.545 6.156 -16.656 1 83.81 86 LEU B C 1
ATOM 3146 O O . LEU B 1 86 ? -3.191 5.207 -17.109 1 83.81 86 LEU B O 1
ATOM 3150 N N . TYR B 1 87 ? -1.309 6.461 -17.031 1 86.31 87 TYR B N 1
ATOM 3151 C CA . TYR B 1 87 ? -0.508 5.539 -17.828 1 86.31 87 TYR B CA 1
ATOM 3152 C C . TYR B 1 87 ? 0.624 4.941 -17 1 86.31 87 TYR B C 1
ATOM 3154 O O . TYR B 1 87 ? 1.474 5.668 -16.484 1 86.31 87 TYR B O 1
ATOM 3162 N N . LEU B 1 88 ? 0.546 3.637 -16.906 1 89.88 88 LEU B N 1
ATOM 3163 C CA . LEU B 1 88 ? 1.637 2.918 -16.25 1 89.88 88 LEU B CA 1
ATOM 3164 C C . LEU B 1 88 ? 2.668 2.453 -17.281 1 89.88 88 LEU B C 1
ATOM 3166 O O . LEU B 1 88 ? 2.322 1.776 -18.25 1 89.88 88 LEU B O 1
ATOM 3170 N N . VAL B 1 89 ? 3.908 2.85 -17.062 1 92.19 89 VAL B N 1
ATOM 3171 C CA . VAL B 1 89 ? 4.992 2.498 -17.984 1 92.19 89 VAL B CA 1
ATOM 3172 C C . VAL B 1 89 ? 5.816 1.356 -17.391 1 92.19 89 VAL B C 1
ATOM 3174 O O . VAL B 1 89 ? 6.527 1.544 -16.391 1 92.19 89 VAL B O 1
ATOM 3177 N N . PHE B 1 90 ? 5.738 0.171 -18.062 1 93.44 90 PHE B N 1
ATOM 3178 C CA . PHE B 1 90 ? 6.469 -1 -17.578 1 93.44 90 PHE B CA 1
ATOM 3179 C C . PHE B 1 90 ? 7.625 -1.328 -18.516 1 93.44 90 PHE B C 1
ATOM 3181 O O . PHE B 1 90 ? 7.633 -0.913 -19.672 1 93.44 90 PHE B O 1
ATOM 3188 N N . GLU B 1 91 ? 8.594 -2.002 -17.938 1 94.88 91 GLU B N 1
ATOM 3189 C CA . GLU B 1 91 ? 9.586 -2.598 -18.828 1 94.88 91 GLU B CA 1
ATOM 3190 C C . GLU B 1 91 ? 8.938 -3.561 -19.828 1 94.88 91 GLU B C 1
ATOM 3192 O O . GLU B 1 91 ? 7.977 -4.25 -19.484 1 94.88 91 GLU B O 1
ATOM 3197 N N . TYR B 1 92 ? 9.469 -3.562 -21 1 92.69 92 TYR B N 1
ATOM 3198 C CA . TYR B 1 92 ? 8.93 -4.449 -22.031 1 92.69 92 TYR B CA 1
ATOM 3199 C C . TYR B 1 92 ? 9.68 -5.777 -22.047 1 92.69 92 TYR B C 1
ATOM 3201 O O . TYR B 1 92 ? 10.906 -5.805 -21.953 1 92.69 92 TYR B O 1
ATOM 3209 N N . MET B 1 93 ? 8.906 -6.844 -22.062 1 91.69 93 MET B N 1
ATOM 3210 C CA . MET B 1 93 ? 9.461 -8.188 -22.219 1 91.69 93 MET B CA 1
ATOM 3211 C C . MET B 1 93 ? 8.945 -8.836 -23.5 1 91.69 93 MET B C 1
ATOM 3213 O O . MET B 1 93 ? 7.762 -8.727 -23.828 1 91.69 93 MET B O 1
ATOM 3217 N N . ASP B 1 94 ? 9.766 -9.547 -24.188 1 84.75 94 ASP B N 1
ATOM 3218 C CA . ASP B 1 94 ? 9.469 -10.016 -25.531 1 84.75 94 ASP B CA 1
ATOM 3219 C C . ASP B 1 94 ? 8.539 -11.219 -25.516 1 84.75 94 ASP B C 1
ATOM 3221 O O . ASP B 1 94 ? 7.809 -11.469 -26.469 1 84.75 94 ASP B O 1
ATOM 3225 N N . THR B 1 95 ? 8.625 -12.008 -24.469 1 92.69 95 THR B N 1
ATOM 3226 C CA . THR B 1 95 ? 7.859 -13.25 -24.484 1 92.69 95 THR B CA 1
ATOM 3227 C C . THR B 1 95 ? 7.191 -13.484 -23.125 1 92.69 95 THR B C 1
ATOM 3229 O O . THR B 1 95 ? 7.551 -12.852 -22.125 1 92.69 95 THR B O 1
ATOM 3232 N N . ASP B 1 96 ? 6.113 -14.25 -23.172 1 94.44 96 ASP B N 1
ATOM 3233 C CA . ASP B 1 96 ? 5.469 -14.742 -21.953 1 94.44 96 ASP B CA 1
ATOM 3234 C C . ASP B 1 96 ? 5.562 -16.266 -21.875 1 94.44 96 ASP B C 1
ATOM 3236 O O . ASP B 1 96 ? 6.035 -16.922 -22.797 1 94.44 96 ASP B O 1
ATOM 3240 N N . LEU B 1 97 ? 5.207 -16.781 -20.75 1 96.69 97 LEU B N 1
ATOM 3241 C CA . LEU B 1 97 ? 5.352 -18.203 -20.484 1 96.69 97 LEU B CA 1
ATOM 3242 C C . LEU B 1 97 ? 4.445 -19.016 -21.406 1 96.69 97 LEU B C 1
ATOM 3244 O O . LEU B 1 97 ? 4.785 -20.141 -21.781 1 96.69 97 LEU B O 1
ATOM 3248 N N . LYS B 1 98 ? 3.275 -18.453 -21.781 1 95.31 98 LYS B N 1
ATOM 3249 C CA . LYS B 1 98 ? 2.381 -19.141 -22.703 1 95.31 98 LYS B CA 1
ATOM 3250 C C . LYS B 1 98 ? 3.068 -19.406 -24.031 1 95.31 98 LYS B C 1
ATOM 3252 O O . LYS B 1 98 ? 3.053 -20.531 -24.547 1 95.31 98 LYS B O 1
ATOM 3257 N N . LYS B 1 99 ? 3.664 -18.391 -24.547 1 94.19 99 LYS B N 1
ATOM 3258 C CA . LYS B 1 99 ? 4.391 -18.516 -25.812 1 94.19 99 LYS B CA 1
ATOM 3259 C C . LYS B 1 99 ? 5.566 -19.484 -25.672 1 94.19 99 LYS B C 1
ATOM 3261 O O . LYS B 1 99 ? 5.852 -20.266 -26.578 1 94.19 99 LYS B O 1
ATOM 3266 N N . PHE B 1 100 ? 6.223 -19.422 -24.625 1 96.44 100 PHE B N 1
ATOM 3267 C CA . PHE B 1 100 ? 7.348 -20.312 -24.359 1 96.44 100 PHE B CA 1
ATOM 3268 C C . PHE B 1 100 ? 6.902 -21.781 -24.375 1 96.44 100 PHE B C 1
ATOM 3270 O O . PHE B 1 100 ? 7.496 -22.594 -25.062 1 96.44 100 PHE B O 1
ATOM 3277 N N . ILE B 1 101 ? 5.809 -22.094 -23.672 1 96.75 101 ILE B N 1
ATOM 3278 C CA . ILE B 1 101 ? 5.285 -23.453 -23.625 1 96.75 101 ILE B CA 1
ATOM 3279 C C . ILE B 1 101 ? 4.824 -23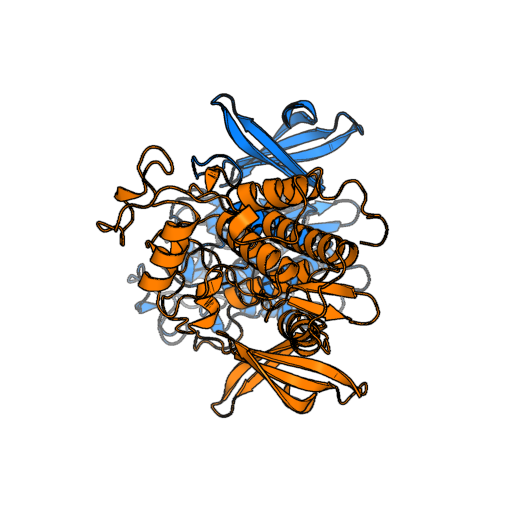.891 -25.016 1 96.75 101 ILE B C 1
ATOM 3281 O O . ILE B 1 101 ? 5.094 -25.016 -25.438 1 96.75 101 ILE B O 1
ATOM 3285 N N . ARG B 1 102 ? 4.215 -23 -25.688 1 95.5 102 ARG B N 1
ATOM 3286 C CA . ARG B 1 102 ? 3.705 -23.281 -27.016 1 95.5 102 ARG B CA 1
ATOM 3287 C C . ARG B 1 102 ? 4.836 -23.672 -27.969 1 95.5 102 ARG B C 1
ATOM 3289 O O . ARG B 1 102 ? 4.66 -24.547 -28.828 1 95.5 102 ARG B O 1
ATOM 3296 N N . SER B 1 103 ? 5.945 -23.031 -27.844 1 95.31 103 SER B N 1
ATOM 3297 C CA . SER B 1 103 ? 7.078 -23.328 -28.719 1 95.31 103 SER B CA 1
ATOM 3298 C C . SER B 1 103 ? 7.52 -24.781 -28.578 1 95.31 103 SER B C 1
ATOM 3300 O O . SER B 1 103 ? 7.922 -25.422 -29.562 1 95.31 103 SER B O 1
ATOM 3302 N N . PHE B 1 104 ? 7.434 -25.328 -27.453 1 95.31 104 PHE B N 1
ATOM 3303 C CA . PHE B 1 104 ? 7.785 -26.719 -27.234 1 95.31 104 PHE B CA 1
ATOM 3304 C C . PHE B 1 104 ? 6.672 -27.641 -27.734 1 95.31 104 PHE B C 1
ATOM 3306 O O . PHE B 1 104 ? 6.941 -28.734 -28.234 1 95.31 104 PHE B O 1
ATOM 3313 N N . ARG B 1 105 ? 5.477 -27.188 -27.594 1 93.75 105 ARG B N 1
ATOM 3314 C CA . ARG B 1 105 ? 4.355 -27.953 -28.125 1 93.75 105 ARG B CA 1
ATOM 3315 C C . ARG B 1 105 ? 4.465 -28.125 -29.641 1 93.75 105 ARG B C 1
ATOM 3317 O O . ARG B 1 105 ? 4.223 -29.203 -30.172 1 93.75 105 ARG B O 1
ATOM 3324 N N . GLN B 1 106 ? 4.887 -27.172 -30.234 1 94.25 106 GLN B N 1
ATOM 3325 C CA . GLN B 1 106 ? 4.992 -27.156 -31.688 1 94.25 106 GLN B CA 1
ATOM 3326 C C . GLN B 1 106 ? 6.105 -28.094 -32.156 1 94.25 106 GLN B C 1
ATOM 3328 O O . GLN B 1 106 ? 5.961 -28.766 -33.188 1 94.25 106 GLN B O 1
ATOM 3333 N N . THR B 1 107 ? 7.148 -28.172 -31.422 1 93.75 107 THR B N 1
ATOM 3334 C CA . THR B 1 107 ? 8.273 -29.016 -31.812 1 93.75 107 THR B CA 1
ATOM 3335 C C . THR B 1 107 ? 8.078 -30.453 -31.297 1 93.75 107 THR B C 1
ATOM 3337 O O . THR B 1 107 ? 8.758 -31.375 -31.75 1 93.75 107 THR B O 1
ATOM 3340 N N . GLY B 1 108 ? 7.23 -30.609 -30.312 1 91.75 108 GLY B N 1
ATOM 3341 C CA . GLY B 1 108 ? 6.996 -31.922 -29.719 1 91.75 108 GLY B CA 1
ATOM 3342 C C . GLY B 1 108 ? 7.996 -32.281 -28.641 1 91.75 108 GLY B C 1
ATOM 3343 O O . GLY B 1 108 ? 7.938 -33.375 -28.062 1 91.75 108 GLY B O 1
ATOM 3344 N N . GLU B 1 109 ? 8.859 -31.375 -28.406 1 94.06 109 GLU B N 1
ATOM 3345 C CA . GLU B 1 109 ? 9.867 -31.594 -27.375 1 94.06 109 GLU B CA 1
ATOM 3346 C C . GLU B 1 109 ? 9.336 -31.234 -26 1 94.06 109 GLU B C 1
ATOM 3348 O O . GLU B 1 109 ? 8.438 -30.391 -25.875 1 94.06 109 GLU B O 1
ATOM 3353 N N . ASN B 1 110 ? 9.875 -31.938 -25.047 1 94.19 110 ASN B N 1
ATOM 3354 C CA . ASN B 1 110 ? 9.547 -31.578 -23.672 1 94.19 110 ASN B CA 1
ATOM 3355 C C . ASN B 1 110 ? 10.445 -30.453 -23.172 1 94.19 110 ASN B C 1
ATOM 3357 O O . ASN B 1 110 ? 11.594 -30.328 -23.609 1 94.19 110 ASN B O 1
ATOM 3361 N N . ILE B 1 111 ? 9.914 -29.656 -22.281 1 96 111 ILE B N 1
ATOM 3362 C CA . ILE B 1 111 ? 10.742 -28.672 -21.609 1 96 111 ILE B CA 1
ATOM 3363 C C . ILE B 1 111 ? 11.734 -29.359 -20.672 1 96 111 ILE B C 1
ATOM 3365 O O . ILE B 1 111 ? 11.352 -30.234 -19.891 1 96 111 ILE B O 1
ATOM 3369 N N . PRO B 1 112 ? 12.992 -28.984 -20.797 1 95.69 112 PRO B N 1
ATOM 3370 C CA . PRO B 1 112 ? 13.984 -29.625 -19.922 1 95.69 112 PRO B CA 1
ATOM 3371 C C . PRO B 1 112 ? 13.625 -29.516 -18.453 1 95.69 112 PRO B C 1
ATOM 3373 O O . PRO B 1 112 ? 13.164 -28.469 -18 1 95.69 112 PRO B O 1
ATOM 3376 N N . ILE B 1 113 ? 13.883 -30.562 -17.719 1 95.5 113 ILE B N 1
ATOM 3377 C CA . ILE B 1 113 ? 13.5 -30.672 -16.312 1 95.5 113 ILE B CA 1
ATOM 3378 C C . ILE B 1 113 ? 14.148 -29.531 -15.523 1 95.5 113 ILE B C 1
ATOM 3380 O O . ILE B 1 113 ? 13.508 -28.938 -14.648 1 95.5 113 ILE B O 1
ATOM 3384 N N . LYS B 1 114 ? 15.359 -29.25 -15.812 1 95.25 114 LYS B N 1
ATOM 3385 C CA . LYS B 1 114 ? 16.078 -28.203 -15.102 1 95.25 114 LYS B CA 1
ATOM 3386 C C . LYS B 1 114 ? 15.422 -26.844 -15.336 1 95.25 114 LYS B C 1
ATOM 3388 O O . LYS B 1 114 ? 15.383 -26 -14.43 1 95.25 114 LYS B O 1
ATOM 3393 N N . THR B 1 115 ? 14.953 -26.641 -16.531 1 96.12 115 THR B N 1
ATOM 3394 C CA . THR B 1 115 ? 14.258 -25.406 -16.859 1 96.12 115 THR B CA 1
ATOM 3395 C C . THR B 1 115 ? 12.953 -25.281 -16.094 1 96.12 115 THR B C 1
ATOM 3397 O O . THR B 1 115 ? 12.641 -24.234 -15.539 1 96.12 115 THR B O 1
ATOM 3400 N N . VAL B 1 116 ? 12.219 -26.391 -16.031 1 97.44 116 VAL B N 1
ATOM 3401 C CA . VAL B 1 116 ? 10.961 -26.406 -15.281 1 97.44 116 VAL B CA 1
ATOM 3402 C C . VAL B 1 116 ? 11.227 -26.062 -13.812 1 97.44 116 VAL B C 1
ATOM 3404 O O . VAL B 1 116 ? 10.539 -25.219 -13.234 1 97.44 116 VAL B O 1
ATOM 3407 N N . LYS B 1 117 ? 12.258 -26.688 -13.25 1 97.69 117 LYS B N 1
ATOM 3408 C CA . LYS B 1 117 ? 12.609 -26.438 -11.859 1 97.69 117 LYS B CA 1
ATOM 3409 C C . LYS B 1 117 ? 12.969 -24.969 -11.633 1 97.69 117 LYS B C 1
ATOM 3411 O O . LYS B 1 117 ? 12.492 -24.359 -10.68 1 97.69 117 LYS B O 1
ATOM 3416 N N . SER B 1 118 ? 13.75 -24.453 -12.5 1 97.56 118 SER B N 1
ATOM 3417 C CA . SER B 1 118 ? 14.211 -23.078 -12.375 1 97.56 118 SER B CA 1
ATOM 3418 C C . SER B 1 118 ? 13.047 -22.094 -12.477 1 97.56 118 SER B C 1
ATOM 3420 O O . SER B 1 118 ? 12.922 -21.188 -11.648 1 97.56 118 SER B O 1
ATOM 3422 N N . LEU B 1 119 ? 12.227 -22.266 -13.477 1 97.69 119 LEU B N 1
ATOM 3423 C CA . LEU B 1 119 ? 11.086 -21.375 -13.68 1 97.69 119 LEU B CA 1
ATOM 3424 C C . LEU B 1 119 ? 10.125 -21.453 -12.508 1 97.69 119 LEU B C 1
ATOM 3426 O O . LEU B 1 119 ? 9.625 -20.422 -12.031 1 97.69 119 LEU B O 1
ATOM 3430 N N . MET B 1 120 ? 9.914 -22.672 -12.016 1 98.44 120 MET B N 1
ATOM 3431 C CA . MET B 1 120 ? 9 -22.859 -10.898 1 98.44 120 MET B CA 1
ATOM 3432 C C . MET B 1 120 ? 9.555 -22.234 -9.625 1 98.44 120 MET B C 1
ATOM 3434 O O . MET B 1 120 ? 8.805 -21.625 -8.852 1 98.44 120 MET B O 1
ATOM 3438 N N . TYR B 1 121 ? 10.805 -22.375 -9.43 1 98.56 121 TYR B N 1
ATOM 3439 C CA . TYR B 1 121 ? 11.422 -21.766 -8.258 1 98.56 121 TYR B CA 1
ATOM 3440 C C . TYR B 1 121 ? 11.266 -20.25 -8.297 1 98.56 121 TYR B C 1
ATOM 3442 O O . TYR B 1 121 ? 10.883 -19.625 -7.301 1 98.56 121 TYR B O 1
ATOM 3450 N N . GLN B 1 122 ? 11.547 -19.656 -9.445 1 98.25 122 GLN B N 1
ATOM 3451 C CA . GLN B 1 122 ? 11.414 -18.203 -9.625 1 98.25 122 GLN B CA 1
ATOM 3452 C C . GLN B 1 122 ? 9.969 -17.75 -9.414 1 98.25 122 GLN B C 1
ATOM 3454 O O . GLN B 1 122 ? 9.719 -16.719 -8.797 1 98.25 122 GLN B O 1
ATOM 3459 N N . LEU B 1 123 ? 9.039 -18.547 -9.938 1 98.62 123 LEU B N 1
ATOM 3460 C CA . LEU B 1 123 ? 7.629 -18.219 -9.758 1 98.62 123 LEU B CA 1
ATOM 3461 C C . LEU B 1 123 ? 7.254 -18.234 -8.281 1 98.62 123 LEU B C 1
ATOM 3463 O O . LEU B 1 123 ? 6.629 -17.281 -7.793 1 98.62 123 LEU B O 1
ATOM 3467 N N . CYS B 1 124 ? 7.66 -19.297 -7.559 1 98.62 124 CYS B N 1
ATOM 3468 C CA . CYS B 1 124 ? 7.387 -19.375 -6.129 1 98.62 124 CYS B CA 1
ATOM 3469 C C . CYS B 1 124 ? 8.016 -18.188 -5.391 1 98.62 124 CYS B C 1
ATOM 3471 O O . CYS B 1 124 ? 7.395 -17.609 -4.496 1 98.62 124 CYS B O 1
ATOM 3473 N N . LYS B 1 125 ? 9.164 -17.875 -5.785 1 98.25 125 LYS B N 1
ATOM 3474 C CA . LYS B 1 125 ? 9.891 -16.766 -5.145 1 98.25 125 LYS B CA 1
ATOM 3475 C C . LYS B 1 125 ? 9.164 -15.445 -5.348 1 98.25 125 LYS B C 1
ATOM 3477 O O . LYS B 1 125 ? 8.969 -14.688 -4.395 1 98.25 125 LYS B O 1
ATOM 3482 N N . GLY B 1 126 ? 8.781 -15.141 -6.562 1 97.81 126 GLY B N 1
ATOM 3483 C CA . GLY B 1 126 ? 8.016 -13.93 -6.84 1 97.81 126 GLY B CA 1
ATOM 3484 C C . GLY B 1 126 ? 6.691 -13.883 -6.098 1 97.81 126 GLY B C 1
ATOM 3485 O O . GLY B 1 126 ? 6.328 -12.852 -5.535 1 97.81 126 GLY B O 1
ATOM 3486 N N . VAL B 1 127 ? 5.977 -15 -6.098 1 97.12 127 VAL B N 1
ATOM 3487 C CA . VAL B 1 127 ? 4.68 -15.086 -5.434 1 97.12 127 VAL B CA 1
ATOM 3488 C C . VAL B 1 127 ? 4.863 -14.914 -3.926 1 97.12 127 VAL B C 1
ATOM 3490 O O . VAL B 1 127 ? 4.094 -14.203 -3.275 1 97.12 127 VAL B O 1
ATOM 3493 N N . ALA B 1 128 ? 5.871 -15.539 -3.377 1 96.81 128 ALA B N 1
ATOM 3494 C CA . ALA B 1 128 ? 6.164 -15.398 -1.953 1 96.81 128 ALA B CA 1
ATOM 3495 C C . ALA B 1 128 ? 6.449 -13.945 -1.592 1 96.81 128 ALA B C 1
ATOM 3497 O O . ALA B 1 128 ? 6.016 -13.461 -0.543 1 96.81 128 ALA B O 1
ATOM 3498 N N . PHE B 1 129 ? 7.188 -13.273 -2.443 1 95.62 129 PHE B N 1
ATOM 3499 C CA . PHE B 1 129 ? 7.492 -11.859 -2.225 1 95.62 129 PHE B CA 1
ATOM 3500 C C . PHE B 1 129 ? 6.215 -11.031 -2.191 1 95.62 129 PHE B C 1
ATOM 3502 O O . PHE B 1 129 ? 6.023 -10.211 -1.29 1 95.62 129 PHE B O 1
ATOM 3509 N N . CYS B 1 130 ? 5.348 -11.242 -3.152 1 93.31 130 CYS B N 1
ATOM 3510 C CA . CYS B 1 130 ? 4.07 -10.539 -3.18 1 93.31 130 CYS B CA 1
ATOM 3511 C C . CYS B 1 130 ? 3.268 -10.812 -1.914 1 93.31 130 CYS B C 1
ATOM 3513 O O . CYS B 1 130 ? 2.783 -9.891 -1.264 1 93.31 130 CYS B O 1
ATOM 3515 N N . HIS B 1 131 ? 3.162 -12.102 -1.593 1 91.44 131 HIS B N 1
ATOM 3516 C CA . HIS B 1 131 ? 2.402 -12.5 -0.415 1 91.44 131 HIS B CA 1
ATOM 3517 C C . HIS B 1 131 ? 2.998 -11.906 0.856 1 91.44 131 HIS B C 1
ATOM 3519 O O . HIS B 1 131 ? 2.266 -11.508 1.764 1 91.44 131 HIS B O 1
ATOM 3525 N N . GLY B 1 132 ? 4.285 -11.82 0.896 1 90.12 132 GLY B N 1
ATOM 3526 C CA . GLY B 1 132 ? 4.969 -11.227 2.035 1 90.12 132 GLY B CA 1
ATOM 3527 C C . GLY B 1 132 ? 4.672 -9.75 2.209 1 90.12 132 GLY B C 1
ATOM 3528 O O . GLY B 1 132 ? 4.922 -9.18 3.273 1 90.12 132 GLY B O 1
ATOM 3529 N N . HIS B 1 133 ? 4.148 -9.219 1.188 1 88.31 133 HIS B N 1
ATOM 3530 C CA . HIS B 1 133 ? 3.785 -7.809 1.243 1 88.31 133 HIS B CA 1
ATOM 3531 C C . HIS B 1 133 ? 2.271 -7.629 1.206 1 88.31 133 HIS B C 1
ATOM 3533 O O . HIS B 1 133 ? 1.779 -6.527 0.951 1 88.31 133 HIS B O 1
ATOM 3539 N N . GLY B 1 134 ? 1.548 -8.766 1.396 1 84 134 GLY B N 1
ATOM 3540 C CA . GLY B 1 134 ? 0.102 -8.727 1.547 1 84 134 GLY B CA 1
ATOM 3541 C C . GLY B 1 134 ? -0.632 -8.586 0.227 1 84 134 GLY B C 1
ATOM 3542 O O . GLY B 1 134 ? -1.785 -8.148 0.194 1 84 134 GLY B O 1
ATOM 3543 N N . VAL B 1 135 ? 0.002 -8.867 -0.821 1 87.38 135 VAL B N 1
ATOM 3544 C CA . VAL B 1 135 ? -0.61 -8.703 -2.135 1 87.38 135 VAL B CA 1
ATOM 3545 C C . VAL B 1 135 ? -0.891 -10.078 -2.746 1 87.38 135 VAL B C 1
ATOM 3547 O O . VAL B 1 135 ? -0.004 -10.93 -2.803 1 87.38 135 VAL B O 1
ATOM 3550 N N . LEU B 1 136 ? -2.121 -10.273 -3.141 1 87.5 136 LEU B N 1
ATOM 3551 C CA . LEU B 1 136 ? -2.527 -11.445 -3.906 1 87.5 136 LEU B CA 1
ATOM 3552 C C . LEU B 1 136 ? -2.617 -11.125 -5.395 1 87.5 136 LEU B C 1
ATOM 3554 O O . LEU B 1 136 ? -3.146 -10.078 -5.773 1 87.5 136 LEU B O 1
ATOM 3558 N N . HIS B 1 137 ? -2.047 -11.922 -6.207 1 89.12 137 HIS B N 1
ATOM 3559 C CA . HIS B 1 137 ? -2.133 -11.695 -7.645 1 89.12 137 HIS B CA 1
ATOM 3560 C C . HIS B 1 137 ? -3.547 -11.945 -8.156 1 89.12 137 HIS B C 1
ATOM 3562 O O . HIS B 1 137 ? -4.129 -11.094 -8.836 1 89.12 137 HIS B O 1
ATOM 3568 N N . ARG B 1 138 ? -4.109 -13.109 -7.879 1 85.19 138 ARG B N 1
ATOM 3569 C CA . ARG B 1 138 ? -5.492 -13.523 -8.102 1 85.19 138 ARG B CA 1
ATOM 3570 C C . ARG B 1 138 ? -5.727 -13.898 -9.562 1 85.19 138 ARG B C 1
ATOM 3572 O O . ARG B 1 138 ? -6.797 -14.391 -9.914 1 85.19 138 ARG B O 1
ATOM 3579 N N . ASP B 1 139 ? -4.738 -13.727 -10.398 1 87.56 139 ASP B N 1
ATOM 3580 C CA . ASP B 1 139 ? -4.891 -14.07 -11.805 1 87.56 139 ASP B CA 1
ATOM 3581 C C . ASP B 1 139 ? -3.584 -14.617 -12.383 1 87.56 139 ASP B C 1
ATOM 3583 O O . ASP B 1 139 ? -3.148 -14.188 -13.453 1 87.56 139 ASP B O 1
ATOM 3587 N N . LEU B 1 140 ? -2.973 -15.438 -11.656 1 94.12 140 LEU B N 1
ATOM 3588 C CA . LEU B 1 140 ? -1.753 -16.062 -12.148 1 94.12 140 LEU B CA 1
ATOM 3589 C C . LEU B 1 140 ? -2.064 -17.062 -13.266 1 94.12 140 LEU B C 1
ATOM 3591 O O . LEU B 1 140 ? -2.932 -17.922 -13.109 1 94.12 140 LEU B O 1
ATOM 3595 N N . LYS B 1 141 ? -1.464 -16.891 -14.344 1 94.5 141 LYS B N 1
ATOM 3596 C CA . LYS B 1 141 ? -1.54 -17.719 -15.547 1 94.5 141 LYS B CA 1
ATOM 3597 C C . LYS B 1 141 ? -0.329 -17.484 -16.453 1 94.5 141 LYS B C 1
ATOM 3599 O O . LYS B 1 141 ? 0.364 -16.469 -16.328 1 94.5 141 LYS B O 1
ATOM 3604 N N . PRO B 1 142 ? -0.015 -18.422 -17.312 1 95.94 142 PRO B N 1
ATOM 3605 C CA . PRO B 1 142 ? 1.178 -18.297 -18.156 1 95.94 142 PRO B CA 1
ATOM 3606 C C . PRO B 1 142 ? 1.217 -16.984 -18.938 1 95.94 142 PRO B C 1
ATOM 3608 O O . PRO B 1 142 ? 2.295 -16.422 -19.156 1 95.94 142 PRO B O 1
ATOM 3611 N N . HIS B 1 143 ? 0.041 -16.359 -19.25 1 92 143 HIS B N 1
ATOM 3612 C CA . HIS B 1 143 ? -0.033 -15.117 -20.016 1 92 143 HIS B CA 1
ATOM 3613 C C . HIS B 1 143 ? 0.496 -13.938 -19.203 1 92 143 HIS B C 1
ATOM 3615 O O . HIS B 1 143 ? 0.944 -12.938 -19.766 1 92 143 HIS B O 1
ATOM 3621 N N . ASN B 1 144 ? 0.423 -14.117 -17.906 1 91.94 144 ASN B N 1
ATOM 3622 C CA . ASN B 1 144 ? 0.82 -13.023 -17.031 1 91.94 144 ASN B CA 1
ATOM 3623 C C . ASN B 1 144 ? 2.217 -13.25 -16.453 1 91.94 144 ASN B C 1
ATOM 3625 O O . ASN B 1 144 ? 2.623 -12.555 -15.516 1 91.94 144 ASN B O 1
ATOM 3629 N N . LEU B 1 145 ? 2.873 -14.25 -16.938 1 97 145 LEU B N 1
ATOM 3630 C CA . LEU B 1 145 ? 4.262 -14.531 -16.594 1 97 145 LEU B CA 1
ATOM 3631 C C . LEU B 1 145 ? 5.184 -14.258 -17.766 1 97 145 LEU B C 1
ATOM 3633 O O . LEU B 1 145 ? 5.191 -15.016 -18.75 1 97 145 LEU B O 1
ATOM 3637 N N . LEU B 1 146 ? 5.906 -13.156 -17.641 1 96.62 146 LEU B N 1
ATOM 3638 C CA . LEU B 1 146 ? 6.816 -12.758 -18.703 1 96.62 146 LEU B CA 1
ATOM 3639 C C . LEU B 1 146 ? 8.203 -13.359 -18.5 1 96.62 146 LEU B C 1
ATOM 3641 O O . LEU B 1 146 ? 8.539 -13.781 -17.391 1 96.62 146 LEU B O 1
ATOM 3645 N N . MET B 1 147 ? 8.93 -13.484 -19.562 1 94.19 147 MET B N 1
ATOM 3646 C CA . MET B 1 147 ? 10.227 -14.133 -19.422 1 94.19 147 MET B CA 1
ATOM 3647 C C . MET B 1 147 ? 11.219 -13.617 -20.453 1 94.19 147 MET B C 1
ATOM 3649 O O . MET B 1 147 ? 10.812 -13.141 -21.516 1 94.19 147 MET B O 1
ATOM 3653 N N . ASP B 1 148 ? 12.422 -13.609 -20.125 1 91.94 148 ASP B N 1
ATOM 3654 C CA . ASP B 1 148 ? 13.539 -13.422 -21.031 1 91.94 148 ASP B CA 1
ATOM 3655 C C . ASP B 1 148 ? 14.086 -14.758 -21.531 1 91.94 148 ASP B C 1
ATOM 3657 O O . ASP B 1 148 ? 14.617 -15.539 -20.734 1 91.94 148 ASP B O 1
ATOM 3661 N N . ARG B 1 149 ? 14.086 -15.023 -22.781 1 88.12 149 ARG B N 1
ATOM 3662 C CA . ARG B 1 149 ? 14.461 -16.312 -23.328 1 88.12 149 ARG B CA 1
ATOM 3663 C C . ARG B 1 149 ? 15.961 -16.547 -23.188 1 88.12 149 ARG B C 1
ATOM 3665 O O . ARG B 1 149 ? 16.406 -17.703 -23.078 1 88.12 149 ARG B O 1
ATOM 3672 N N . LYS B 1 150 ? 16.656 -15.484 -23.172 1 89 150 LYS B N 1
ATOM 3673 C CA . LYS B 1 150 ? 18.109 -15.609 -23.094 1 89 150 LYS B CA 1
ATOM 3674 C C . LYS B 1 150 ? 18.562 -15.906 -21.672 1 89 150 LYS B C 1
ATOM 3676 O O . LYS B 1 150 ? 19.297 -16.875 -21.438 1 89 150 LYS B O 1
ATOM 3681 N N . THR B 1 151 ? 18.047 -15.234 -20.766 1 90.75 151 THR B N 1
ATOM 3682 C CA . THR B 1 151 ? 18.516 -15.367 -19.375 1 90.75 151 THR B CA 1
ATOM 3683 C C . THR B 1 151 ? 17.609 -16.328 -18.609 1 90.75 151 THR B C 1
ATOM 3685 O O . THR B 1 151 ? 17.953 -16.75 -17.5 1 90.75 151 THR B O 1
ATOM 3688 N N . MET B 1 152 ? 16.406 -16.656 -19.125 1 93 152 MET B N 1
ATOM 3689 C CA . MET B 1 152 ? 15.406 -17.531 -18.5 1 93 152 MET B CA 1
ATOM 3690 C C . MET B 1 152 ? 14.867 -16.906 -17.219 1 93 152 MET B C 1
ATOM 3692 O O . MET B 1 152 ? 14.383 -17.625 -16.344 1 93 152 MET B O 1
ATOM 3696 N N . MET B 1 153 ? 15.039 -15.562 -17.141 1 95.62 153 MET B N 1
ATOM 3697 C CA . MET B 1 153 ? 14.453 -14.852 -16 1 95.62 153 MET B CA 1
ATOM 3698 C C . MET B 1 153 ? 12.938 -14.75 -16.156 1 95.62 153 MET B C 1
ATOM 3700 O O . MET B 1 153 ? 12.438 -14.383 -17.219 1 95.62 153 MET B O 1
ATOM 3704 N N . LEU B 1 154 ? 12.25 -15.133 -15.102 1 97.62 154 LEU B N 1
ATOM 3705 C CA . LEU B 1 154 ? 10.797 -15.086 -15.078 1 97.62 154 LEU B CA 1
ATOM 3706 C C . LEU B 1 154 ? 10.305 -13.906 -14.242 1 97.62 154 LEU B C 1
ATOM 3708 O O . LEU B 1 154 ? 10.797 -13.672 -13.141 1 97.62 154 LEU B O 1
ATOM 3712 N N . LYS B 1 155 ? 9.344 -13.125 -14.797 1 97.44 155 LYS B N 1
ATOM 3713 C CA . LYS B 1 155 ? 8.781 -11.984 -14.07 1 97.44 155 LYS B CA 1
ATOM 3714 C C . LYS B 1 155 ? 7.254 -12.031 -14.078 1 97.44 155 LYS B C 1
ATOM 3716 O O . LYS B 1 155 ? 6.641 -12.328 -15.102 1 97.44 155 LYS B O 1
ATOM 3721 N N . ILE B 1 156 ? 6.695 -11.781 -12.93 1 96.81 156 ILE B N 1
ATOM 3722 C CA . ILE B 1 156 ? 5.242 -11.758 -12.766 1 96.81 156 ILE B CA 1
ATOM 3723 C C . ILE B 1 156 ? 4.695 -10.406 -13.219 1 96.81 156 ILE B C 1
ATOM 3725 O O . ILE B 1 156 ? 5.219 -9.359 -12.836 1 96.81 156 ILE B O 1
ATOM 3729 N N . ALA B 1 157 ? 3.764 -10.383 -14.039 1 93.12 157 ALA B N 1
ATOM 3730 C CA . ALA B 1 157 ? 3.139 -9.164 -14.547 1 93.12 157 ALA B CA 1
ATOM 3731 C C . ALA B 1 157 ? 1.686 -9.062 -14.094 1 93.12 157 ALA B C 1
ATOM 3733 O O . ALA B 1 157 ? 1.168 -9.977 -13.438 1 93.12 157 ALA B O 1
ATOM 3734 N N . ASP B 1 158 ? 1.091 -7.891 -14.359 1 85.44 158 ASP B N 1
ATOM 3735 C CA . ASP B 1 158 ? -0.327 -7.598 -14.172 1 85.44 158 ASP B CA 1
ATOM 3736 C C . ASP B 1 158 ? -0.712 -7.668 -12.695 1 85.44 158 ASP B C 1
ATOM 3738 O O . ASP B 1 158 ? -1.708 -8.297 -12.336 1 85.44 158 ASP B O 1
ATOM 3742 N N . LEU B 1 159 ? 0.241 -7.266 -11.812 1 82.81 159 LEU B N 1
ATOM 3743 C CA . LEU B 1 159 ? -0.094 -7.094 -10.406 1 82.81 159 LEU B CA 1
ATOM 3744 C C . LEU B 1 159 ? -1.058 -5.93 -10.211 1 82.81 159 LEU B C 1
ATOM 3746 O O . LEU B 1 159 ? -1.445 -5.617 -9.078 1 82.81 159 LEU B O 1
ATOM 3750 N N . GLY B 1 160 ? -1.335 -5.379 -11.289 1 59.44 160 GLY B N 1
ATOM 3751 C CA . GLY B 1 160 ? -1.981 -4.078 -11.336 1 59.44 160 GLY B CA 1
ATOM 3752 C C . GLY B 1 160 ? -2.881 -3.812 -10.148 1 59.44 160 GLY B C 1
ATOM 3753 O O . GLY B 1 160 ? -2.881 -4.578 -9.18 1 59.44 160 GLY B O 1
ATOM 3754 N N . LEU B 1 161 ? -3.57 -2.689 -10.391 1 55.12 161 LEU B N 1
ATOM 3755 C CA . LEU B 1 161 ? -4.348 -1.888 -9.453 1 55.12 161 LEU B CA 1
ATOM 3756 C C . LEU B 1 161 ? -5.262 -2.77 -8.609 1 55.12 161 LEU B C 1
ATOM 3758 O O . LEU B 1 161 ? -6.383 -3.078 -9.023 1 55.12 161 LEU B O 1
ATOM 3762 N N . ALA B 1 162 ? -4.363 -3.842 -8.219 1 46.34 162 ALA B N 1
ATOM 3763 C CA . ALA B 1 162 ? -4.871 -4.867 -7.312 1 46.34 162 ALA B CA 1
ATOM 3764 C C . ALA B 1 162 ? -6.07 -4.355 -6.523 1 46.34 162 ALA B C 1
ATOM 3766 O O . ALA B 1 162 ? -6.086 -3.201 -6.082 1 46.34 162 ALA B O 1
ATOM 3767 N N . ARG B 1 163 ? -7.184 -4.707 -7.031 1 43.06 163 ARG B N 1
ATOM 3768 C CA . ARG B 1 163 ? -8.422 -4.504 -6.285 1 43.06 163 ARG B CA 1
ATOM 3769 C C . ARG B 1 163 ? -8.156 -4.484 -4.781 1 43.06 163 ARG B C 1
ATOM 3771 O O . ARG B 1 163 ? -7.801 -5.508 -4.195 1 43.06 163 ARG B O 1
ATOM 3778 N N . ALA B 1 164 ? -7.32 -3.66 -4.387 1 40.41 164 ALA B N 1
ATOM 3779 C CA . ALA B 1 164 ? -7.23 -3.707 -2.93 1 40.41 164 ALA B CA 1
ATOM 3780 C C . ALA B 1 164 ? -8.273 -4.652 -2.344 1 40.41 164 ALA B C 1
ATOM 3782 O O . ALA B 1 164 ? -9.273 -4.965 -2.998 1 40.41 164 ALA B O 1
ATOM 3783 N N . PHE B 1 165 ? -8.188 -4.938 -0.997 1 36.53 165 PHE B N 1
ATOM 3784 C CA . PHE B 1 165 ? -8.914 -5.977 -0.276 1 36.53 165 PHE B CA 1
ATOM 3785 C C . PHE B 1 165 ? -10.352 -6.07 -0.762 1 36.53 165 PHE B C 1
ATOM 3787 O O . PHE B 1 165 ? -10.906 -7.168 -0.887 1 36.53 165 PHE B O 1
ATOM 3794 N N . THR B 1 166 ? -11.047 -5.082 -0.343 1 34.28 166 THR B N 1
ATOM 3795 C CA . THR B 1 166 ? -12.438 -5.258 0.043 1 34.28 166 THR B CA 1
ATOM 3796 C C . THR B 1 166 ? -13.312 -5.516 -1.184 1 34.28 166 THR B C 1
ATOM 3798 O O . THR B 1 166 ? -14.531 -5.664 -1.065 1 34.28 166 THR B O 1
ATOM 3801 N N . LEU B 1 167 ? -12.859 -4.977 -2.328 1 35 167 LEU B N 1
ATOM 3802 C CA . LEU B 1 167 ? -14.023 -5.066 -3.203 1 35 167 LEU B CA 1
ATOM 3803 C C . LEU B 1 167 ? -14.188 -6.488 -3.734 1 35 167 LEU B C 1
ATOM 3805 O O . LEU B 1 167 ? -13.203 -7.172 -4.012 1 35 167 LEU B O 1
ATOM 3809 N N . PRO B 1 168 ? -15.289 -6.969 -3.41 1 39 168 PRO B N 1
ATOM 3810 C CA . PRO B 1 168 ? -15.648 -8.219 -4.086 1 39 168 PRO B CA 1
ATOM 3811 C C . PRO B 1 168 ? -15.164 -8.266 -5.535 1 39 168 PRO B C 1
ATOM 3813 O O . PRO B 1 168 ? -15.234 -7.262 -6.246 1 39 168 PRO B O 1
ATOM 3816 N N . ILE B 1 169 ? -14.047 -8.984 -5.758 1 38.81 169 ILE B N 1
ATOM 3817 C CA . ILE B 1 169 ? -13.742 -9.281 -7.148 1 38.81 169 ILE B CA 1
ATOM 3818 C C . ILE B 1 169 ? -15.016 -9.234 -7.984 1 38.81 169 ILE B C 1
ATOM 3820 O O . ILE B 1 169 ? -15.938 -10.031 -7.777 1 38.81 169 ILE B O 1
ATOM 3824 N N . LYS B 1 170 ? -15.281 -8.141 -8.422 1 40 170 LYS B N 1
ATOM 3825 C CA . LYS B 1 170 ? -16.422 -8.219 -9.32 1 40 170 LYS B CA 1
ATOM 3826 C C . LYS B 1 170 ? -16.297 -9.398 -10.281 1 40 170 LYS B C 1
ATOM 3828 O O . LYS B 1 170 ? -15.188 -9.727 -10.719 1 40 170 LYS B O 1
ATOM 3833 N N . LYS B 1 171 ? -17.266 -10.164 -10.328 1 39.31 171 LYS B N 1
ATOM 3834 C CA . LYS B 1 171 ? -17.656 -11.367 -11.062 1 39.31 171 LYS B CA 1
ATOM 3835 C C . LYS B 1 171 ? -17.109 -11.344 -12.484 1 39.31 171 LYS B C 1
ATOM 3837 O O . LYS B 1 171 ? -17.172 -12.352 -13.195 1 39.31 171 LYS B O 1
ATOM 3842 N N . TYR B 1 172 ? -16.703 -10.18 -12.992 1 35.91 172 TYR B N 1
ATOM 3843 C CA . TYR B 1 172 ? -16.906 -10.148 -14.43 1 35.91 172 TYR B CA 1
ATOM 3844 C C . TYR B 1 172 ? -15.68 -10.656 -15.172 1 35.91 172 TYR B C 1
ATOM 3846 O O . TYR B 1 172 ? -15.492 -10.352 -16.359 1 35.91 172 TYR B O 1
ATOM 3854 N N . THR B 1 173 ? -14.641 -10.93 -14.516 1 41.38 173 THR B N 1
ATOM 3855 C CA . THR B 1 173 ? -13.773 -11.234 -15.641 1 41.38 173 THR B CA 1
ATOM 3856 C C . THR B 1 173 ? -14.242 -12.5 -16.359 1 41.38 173 THR B C 1
ATOM 3858 O O . THR B 1 173 ? -14.305 -13.57 -15.758 1 41.38 173 THR B O 1
ATOM 3861 N N . HIS B 1 174 ? -15.062 -12.328 -17.266 1 39.72 174 HIS B N 1
ATOM 3862 C CA . HIS B 1 174 ? -15.609 -13.352 -18.156 1 39.72 174 HIS B CA 1
ATOM 3863 C C . HIS B 1 174 ? -14.5 -14.062 -18.922 1 39.72 174 HIS B C 1
ATOM 3865 O O . HIS B 1 174 ? -14.773 -14.852 -19.828 1 39.72 174 HIS B O 1
ATOM 3871 N N . GLU B 1 175 ? -13.266 -13.75 -18.75 1 47.16 175 GLU B N 1
ATOM 3872 C CA . GLU B 1 175 ? -12.477 -14.477 -19.734 1 47.16 175 GLU B CA 1
ATOM 3873 C C . GLU B 1 175 ? -12.258 -15.922 -19.297 1 47.16 175 GLU B C 1
ATOM 3875 O O . GLU B 1 175 ? -11.742 -16.188 -18.219 1 47.16 175 GLU B O 1
ATOM 3880 N N . ILE B 1 176 ? -12.852 -16.906 -20.094 1 43.56 176 ILE B N 1
ATOM 3881 C CA . ILE B 1 176 ? -12.805 -18.359 -19.953 1 43.56 176 ILE B CA 1
ATOM 3882 C C . ILE B 1 176 ? -11.398 -18.797 -19.562 1 43.56 176 ILE B C 1
ATOM 3884 O O . ILE B 1 176 ? -11.234 -19.672 -18.703 1 43.56 176 ILE B O 1
ATOM 3888 N N . LEU B 1 177 ? -10.281 -18.219 -20.188 1 50 177 LEU B N 1
ATOM 3889 C CA . LEU B 1 177 ? -8.906 -18.672 -19.984 1 50 177 LEU B CA 1
ATOM 3890 C C . LEU B 1 177 ? -8.461 -18.391 -18.547 1 50 177 LEU B C 1
ATOM 3892 O O . LEU B 1 177 ? -7.641 -19.125 -18 1 50 177 LEU B O 1
ATOM 3896 N N . THR B 1 178 ? -9.086 -17.5 -17.906 1 73.69 178 THR B N 1
ATOM 3897 C CA . THR B 1 178 ? -8.773 -17.203 -16.516 1 73.69 178 THR B CA 1
ATOM 3898 C C . THR B 1 178 ? -9.352 -18.266 -15.578 1 73.69 178 THR B C 1
ATOM 3900 O O . THR B 1 178 ? -8.82 -18.5 -14.492 1 73.69 178 THR B O 1
ATOM 3903 N N . LEU B 1 179 ? -10.062 -19.219 -16.25 1 84.81 179 LEU B N 1
ATOM 3904 C CA . LEU B 1 179 ? -10.766 -20.219 -15.461 1 84.81 179 LEU B CA 1
ATOM 3905 C C . LEU B 1 179 ? -9.836 -21.391 -15.117 1 84.81 179 LEU B C 1
ATOM 3907 O O . LEU B 1 179 ? -9.93 -21.953 -14.031 1 84.81 179 LEU B O 1
ATOM 3911 N N . TRP B 1 180 ? -8.883 -21.688 -16 1 94.44 180 TRP B N 1
ATOM 3912 C CA . TRP B 1 180 ? -8.07 -22.891 -15.945 1 94.44 180 TRP B CA 1
ATOM 3913 C C . TRP B 1 180 ? -7.195 -22.891 -14.695 1 94.44 180 TRP B C 1
ATOM 3915 O O . TRP B 1 180 ? -6.699 -23.938 -14.281 1 94.44 180 TRP B O 1
ATOM 3925 N N . TYR B 1 181 ? -7.07 -21.75 -14.148 1 95.94 181 TYR B N 1
ATOM 3926 C CA . TYR B 1 181 ? -6.117 -21.641 -13.047 1 95.94 181 TYR B CA 1
ATOM 3927 C C . TYR B 1 181 ? -6.812 -21.172 -11.766 1 95.94 181 TYR B C 1
ATOM 3929 O O . TYR B 1 181 ? -6.16 -20.938 -10.75 1 95.94 181 TYR B O 1
ATOM 3937 N N . ARG B 1 182 ? -8.117 -21.062 -11.852 1 93.38 182 ARG B N 1
ATOM 3938 C CA . ARG B 1 182 ? -8.891 -20.609 -10.711 1 93.38 182 ARG B CA 1
ATOM 3939 C C . ARG B 1 182 ? -9.078 -21.734 -9.695 1 93.38 182 ARG B C 1
ATOM 3941 O O . ARG B 1 182 ? -9.336 -22.891 -10.07 1 93.38 182 ARG B O 1
ATOM 3948 N N . SER B 1 183 ? -8.977 -21.422 -8.492 1 95.19 183 SER B N 1
ATOM 3949 C CA . SER B 1 183 ? -9.07 -22.422 -7.422 1 95.19 183 SER B CA 1
ATOM 3950 C C . SER B 1 183 ? -10.523 -22.812 -7.164 1 95.19 183 SER B C 1
ATOM 3952 O O . SER B 1 183 ? -11.438 -22.016 -7.398 1 95.19 183 SER B O 1
ATOM 3954 N N . PRO B 1 184 ? -10.734 -24.031 -6.68 1 95.69 184 PRO B N 1
ATOM 3955 C CA . PRO B 1 184 ? -12.102 -24.516 -6.461 1 95.69 184 PRO B CA 1
ATOM 3956 C C . PRO B 1 184 ? -12.875 -23.656 -5.469 1 95.69 184 PRO B C 1
ATOM 3958 O O . PRO B 1 184 ? -14.086 -23.469 -5.621 1 95.69 184 PRO B O 1
ATOM 3961 N N . GLU B 1 185 ? -12.281 -23.094 -4.391 1 93.81 185 GLU B N 1
ATOM 3962 C CA . GLU B 1 185 ? -13.023 -22.281 -3.438 1 93.81 185 GLU B CA 1
ATOM 3963 C C . GLU B 1 185 ? -13.586 -21.031 -4.105 1 93.81 185 GLU B C 1
ATOM 3965 O O . GLU B 1 185 ? -14.688 -20.578 -3.768 1 93.81 185 GLU B O 1
ATOM 3970 N N . VAL B 1 186 ? -12.797 -20.469 -5.004 1 90.62 186 VAL B N 1
ATOM 3971 C CA . VAL B 1 186 ? -13.281 -19.297 -5.734 1 90.62 186 VAL B CA 1
ATOM 3972 C C . VAL B 1 186 ? -14.43 -19.703 -6.648 1 90.62 186 VAL B C 1
ATOM 3974 O O . VAL B 1 186 ? -15.461 -19.016 -6.699 1 90.62 186 VAL B O 1
ATOM 3977 N N . LEU B 1 187 ? -14.281 -20.812 -7.328 1 92.06 187 LEU B N 1
ATOM 3978 C CA . LEU B 1 187 ? -15.312 -21.312 -8.234 1 92.06 187 LEU B CA 1
ATOM 3979 C C . LEU B 1 187 ? -16.594 -21.641 -7.48 1 92.06 187 LEU B C 1
ATOM 3981 O O . LEU B 1 187 ? -17.703 -21.5 -8.016 1 92.06 187 LEU B O 1
ATOM 3985 N N . LEU B 1 188 ? -16.406 -22.109 -6.289 1 94 188 LEU B N 1
ATOM 3986 C CA . LEU B 1 188 ? -17.562 -22.531 -5.488 1 94 188 LEU B CA 1
ATOM 3987 C C . LEU B 1 188 ? -18.125 -21.359 -4.703 1 94 188 LEU B C 1
ATOM 3989 O O . LEU B 1 188 ? -19.016 -21.531 -3.867 1 94 188 LEU B O 1
ATOM 3993 N N . GLY B 1 189 ? -17.547 -20.156 -4.812 1 87.81 189 GLY B N 1
ATOM 3994 C CA . GLY B 1 189 ? -18.203 -18.938 -4.344 1 87.81 189 GLY B CA 1
ATOM 3995 C C . GLY B 1 189 ? -17.672 -18.453 -3.01 1 87.81 189 GLY B C 1
ATOM 3996 O O . GLY B 1 189 ? -18.375 -17.75 -2.277 1 87.81 189 GLY B O 1
ATOM 3997 N N . ALA B 1 190 ? -16.531 -18.891 -2.691 1 85.31 190 ALA B N 1
ATOM 3998 C CA . ALA B 1 190 ? -15.945 -18.344 -1.465 1 85.31 190 ALA B CA 1
ATOM 3999 C C . ALA B 1 190 ? -15.812 -16.828 -1.54 1 85.31 190 ALA B C 1
ATOM 4001 O O . ALA B 1 190 ? -15.461 -16.281 -2.586 1 85.31 190 ALA B O 1
ATOM 4002 N N . THR B 1 191 ? -16.078 -16.125 -0.458 1 76.38 191 THR B N 1
ATOM 4003 C CA . THR B 1 191 ? -16.047 -14.664 -0.431 1 76.38 191 THR B CA 1
ATOM 4004 C C . THR B 1 191 ? -14.727 -14.164 0.173 1 76.38 191 THR B C 1
ATOM 4006 O O . THR B 1 191 ? -14.375 -12.992 0.015 1 76.38 191 THR B O 1
ATOM 4009 N N . HIS B 1 192 ? -14.164 -15.039 0.881 1 74.38 192 HIS B N 1
ATOM 4010 C CA . HIS B 1 192 ? -12.875 -14.711 1.471 1 74.38 192 HIS B CA 1
ATOM 4011 C C . HIS B 1 192 ? -11.797 -15.688 1.03 1 74.38 192 HIS B C 1
ATOM 4013 O O . HIS B 1 192 ? -12.023 -16.906 1.006 1 74.38 192 HIS B O 1
ATOM 4019 N N . TYR B 1 193 ? -10.914 -15.188 0.521 1 74.88 193 TYR B N 1
ATOM 4020 C CA . TYR B 1 193 ? -9.844 -16.109 0.138 1 74.88 193 TYR B CA 1
ATOM 4021 C C . TYR B 1 193 ? -8.484 -15.57 0.566 1 74.88 193 TYR B C 1
ATOM 4023 O O . TYR B 1 193 ? -8.359 -14.398 0.933 1 74.88 193 TYR B O 1
ATOM 4031 N N . SER B 1 194 ? -7.562 -16.453 0.591 1 83.12 194 SER B N 1
ATOM 4032 C CA . SER B 1 194 ? -6.211 -16.234 1.091 1 83.12 194 SER B CA 1
ATOM 4033 C C . SER B 1 194 ? -5.176 -16.406 -0.014 1 83.12 194 SER B C 1
ATOM 4035 O O . SER B 1 194 ? -5.531 -16.547 -1.188 1 83.12 194 SER B O 1
ATOM 4037 N N . THR B 1 195 ? -3.953 -16.375 0.393 1 89.44 195 THR B N 1
ATOM 4038 C CA . THR B 1 195 ? -2.834 -16.531 -0.529 1 89.44 195 THR B CA 1
ATOM 4039 C C . THR B 1 195 ? -2.891 -17.875 -1.234 1 89.44 195 THR B C 1
ATOM 4041 O O . THR B 1 195 ? -2.283 -18.062 -2.291 1 89.44 195 THR B O 1
ATOM 4044 N N . ALA B 1 196 ? -3.664 -18.75 -0.705 1 93.56 196 ALA B N 1
ATOM 4045 C CA . ALA B 1 196 ? -3.75 -20.109 -1.223 1 93.56 196 ALA B CA 1
ATOM 4046 C C . ALA B 1 196 ? -4.32 -20.125 -2.639 1 93.56 196 ALA B C 1
ATOM 4048 O O . ALA B 1 196 ? -4.059 -21.047 -3.41 1 93.56 196 ALA B O 1
ATOM 4049 N N . VAL B 1 197 ? -5.113 -19.156 -2.98 1 92.88 197 VAL B N 1
ATOM 4050 C CA . VAL B 1 197 ? -5.699 -19.094 -4.316 1 92.88 197 VAL B CA 1
ATOM 4051 C C . VAL B 1 197 ? -4.59 -18.969 -5.359 1 92.88 197 VAL B C 1
ATOM 4053 O O . VAL B 1 197 ? -4.664 -19.578 -6.43 1 92.88 197 VAL B O 1
ATOM 4056 N N . ASP B 1 198 ? -3.584 -18.188 -5.027 1 94.56 198 ASP B N 1
ATOM 4057 C CA . ASP B 1 198 ? -2.449 -18.031 -5.934 1 94.56 198 ASP B CA 1
ATOM 4058 C C . ASP B 1 198 ? -1.656 -19.328 -6.055 1 94.56 198 ASP B C 1
ATOM 4060 O O . ASP B 1 198 ? -1.173 -19.672 -7.137 1 94.56 198 ASP B O 1
ATOM 4064 N N . VAL B 1 199 ? -1.552 -20.047 -4.977 1 98 199 VAL B N 1
ATOM 4065 C CA . VAL B 1 199 ? -0.752 -21.266 -4.965 1 98 199 VAL B CA 1
ATOM 4066 C C . VAL B 1 199 ? -1.424 -22.344 -5.824 1 98 199 VAL B C 1
ATOM 4068 O O . VAL B 1 199 ? -0.747 -23.109 -6.512 1 98 199 VAL B O 1
ATOM 4071 N N . TRP B 1 200 ? -2.717 -22.359 -5.762 1 97.94 200 TRP B N 1
ATOM 4072 C CA . TRP B 1 200 ? -3.428 -23.25 -6.672 1 97.94 200 TRP B CA 1
ATOM 4073 C C . TRP B 1 200 ? -3.055 -22.953 -8.125 1 97.94 200 TRP B C 1
ATOM 4075 O O . TRP B 1 200 ? -2.721 -23.859 -8.883 1 97.94 200 TRP B O 1
ATOM 4085 N N . SER B 1 201 ? -3.102 -21.703 -8.43 1 97.31 201 SER B N 1
ATOM 4086 C CA . SER B 1 201 ? -2.74 -21.297 -9.789 1 97.31 201 SER B CA 1
ATOM 4087 C C . SER B 1 201 ? -1.307 -21.703 -10.117 1 97.31 201 SER B C 1
ATOM 4089 O O . SER B 1 201 ? -1.026 -22.172 -11.227 1 97.31 201 SER B O 1
ATOM 4091 N N . VAL B 1 202 ? -0.435 -21.562 -9.18 1 98.69 202 VAL B N 1
ATOM 4092 C CA . VAL B 1 202 ? 0.959 -21.953 -9.352 1 98.69 202 VAL B CA 1
ATOM 4093 C C . VAL B 1 202 ? 1.043 -23.438 -9.648 1 98.69 202 VAL B C 1
ATOM 4095 O O . VAL B 1 202 ? 1.799 -23.875 -10.523 1 98.69 202 VAL B O 1
ATOM 4098 N N . GLY B 1 203 ? 0.273 -24.219 -8.906 1 98.81 203 GLY B N 1
ATOM 4099 C CA . GLY B 1 203 ? 0.223 -25.656 -9.164 1 98.81 203 GLY B CA 1
ATOM 4100 C C . GLY B 1 203 ? -0.224 -26 -10.57 1 98.81 203 GLY B C 1
ATOM 4101 O O . GLY B 1 203 ? 0.373 -26.859 -11.227 1 98.81 203 GLY B O 1
ATOM 4102 N N . CYS B 1 204 ? -1.238 -25.359 -11.008 1 98.44 204 CYS B N 1
ATOM 4103 C CA . CYS B 1 204 ? -1.728 -25.578 -12.359 1 98.44 204 CYS B CA 1
ATOM 4104 C C . CYS B 1 204 ? -0.66 -25.219 -13.391 1 98.44 204 CYS B C 1
ATOM 4106 O O . CYS B 1 204 ? -0.462 -25.953 -14.359 1 98.44 204 CYS B O 1
ATOM 4108 N N . ILE B 1 205 ? -0.006 -24.141 -13.172 1 98.56 205 ILE B N 1
ATOM 4109 C CA . ILE B 1 205 ? 1.06 -23.719 -14.07 1 98.56 205 ILE B CA 1
ATOM 4110 C C . ILE B 1 205 ? 2.201 -24.734 -14.039 1 98.56 205 ILE B C 1
ATOM 4112 O O . ILE B 1 205 ? 2.781 -25.047 -15.078 1 98.56 205 ILE B O 1
ATOM 4116 N N . PHE B 1 206 ? 2.51 -25.234 -12.883 1 98.69 206 PHE B N 1
ATOM 4117 C CA . PHE B 1 206 ? 3.535 -26.25 -12.695 1 98.69 206 PHE B CA 1
ATOM 4118 C C . PHE B 1 206 ? 3.242 -27.469 -13.562 1 98.69 206 PHE B C 1
ATOM 4120 O O . PHE B 1 206 ? 4.105 -27.922 -14.312 1 98.69 206 PHE B O 1
ATOM 4127 N N . ALA B 1 207 ? 2.033 -27.938 -13.492 1 98.31 207 ALA B N 1
ATOM 4128 C CA . ALA B 1 207 ? 1.616 -29.094 -14.297 1 98.31 207 ALA B CA 1
ATOM 4129 C C . ALA B 1 207 ? 1.729 -28.781 -15.789 1 98.31 207 ALA B C 1
ATOM 4131 O O . ALA B 1 207 ? 2.17 -29.625 -16.562 1 98.31 207 ALA B O 1
ATOM 4132 N N . GLU B 1 208 ? 1.341 -27.625 -16.094 1 97.38 208 GLU B N 1
ATOM 4133 C CA . GLU B 1 208 ? 1.38 -27.219 -17.5 1 97.38 208 GLU B CA 1
ATOM 4134 C C . GLU B 1 208 ? 2.816 -27.125 -18.016 1 97.38 208 GLU B C 1
ATOM 4136 O O . GLU B 1 208 ? 3.107 -27.5 -19.141 1 97.38 208 GLU B O 1
ATOM 4141 N N . LEU B 1 209 ? 3.688 -26.625 -17.219 1 97.75 209 LEU B N 1
ATOM 4142 C CA . LEU B 1 209 ? 5.102 -26.578 -17.562 1 97.75 209 LEU B CA 1
ATOM 4143 C C . LEU B 1 209 ? 5.652 -27.984 -17.797 1 97.75 209 LEU B C 1
ATOM 4145 O O . LEU B 1 209 ? 6.441 -28.203 -18.719 1 97.75 209 LEU B O 1
ATOM 4149 N N . ALA B 1 210 ? 5.207 -28.859 -17 1 97 210 ALA B N 1
ATOM 4150 C CA . ALA B 1 210 ? 5.723 -30.234 -17.047 1 97 210 ALA B CA 1
ATOM 4151 C C . ALA B 1 210 ? 5.148 -31 -18.234 1 97 210 ALA B C 1
ATOM 4153 O O . ALA B 1 210 ? 5.828 -31.844 -18.828 1 97 210 ALA B O 1
ATOM 4154 N N . THR B 1 211 ? 3.945 -30.719 -18.625 1 96.62 211 THR B N 1
ATOM 4155 C CA . THR B 1 211 ? 3.27 -31.562 -19.609 1 96.62 211 THR B CA 1
ATOM 4156 C C . THR B 1 211 ? 3.029 -30.797 -20.906 1 96.62 211 THR B C 1
ATOM 4158 O O . THR B 1 211 ? 2.689 -31.391 -21.938 1 96.62 211 THR B O 1
ATOM 4161 N N . LYS B 1 212 ? 3.123 -29.422 -20.875 1 96.25 212 LYS B N 1
ATOM 4162 C CA . LYS B 1 212 ? 2.867 -28.5 -21.984 1 96.25 212 LYS B CA 1
ATOM 4163 C C . LYS B 1 212 ? 1.371 -28.391 -22.266 1 96.25 212 LYS B C 1
ATOM 4165 O O . LYS B 1 212 ? 0.969 -27.875 -23.312 1 96.25 212 LYS B O 1
ATOM 4170 N N . GLN B 1 213 ? 0.548 -28.906 -21.328 1 94.56 213 GLN B N 1
ATOM 4171 C CA . GLN B 1 213 ? -0.905 -28.828 -21.438 1 94.56 213 GLN B CA 1
ATOM 4172 C C . GLN B 1 213 ? -1.526 -28.375 -20.125 1 94.56 213 GLN B C 1
ATOM 4174 O O . GLN B 1 213 ? -1.072 -28.766 -19.047 1 94.56 213 GLN B O 1
ATOM 4179 N N . ALA B 1 214 ? -2.588 -27.641 -20.281 1 95.69 214 ALA B N 1
ATOM 4180 C CA . ALA B 1 214 ? -3.299 -27.203 -19.094 1 95.69 214 ALA B CA 1
ATOM 4181 C C . ALA B 1 214 ? -3.869 -28.375 -18.312 1 95.69 214 ALA B C 1
ATOM 4183 O O . ALA B 1 214 ? -4.379 -29.328 -18.922 1 95.69 214 ALA B O 1
ATOM 4184 N N . LEU B 1 215 ? -3.84 -28.344 -17.047 1 96.94 215 LEU B N 1
ATOM 4185 C CA . LEU B 1 215 ? -4.27 -29.438 -16.203 1 96.94 215 LEU B CA 1
ATOM 4186 C C . LEU B 1 215 ? -5.789 -29.547 -16.172 1 96.94 215 LEU B C 1
ATOM 4188 O O . LEU B 1 215 ? -6.34 -30.656 -16.234 1 96.94 215 LEU B O 1
ATOM 4192 N N . PHE B 1 216 ? -6.43 -28.391 -16.031 1 96.81 216 PHE B N 1
ATOM 4193 C CA . PHE B 1 216 ? -7.883 -28.359 -15.93 1 96.81 216 PHE B CA 1
ATOM 4194 C C . PHE B 1 216 ? -8.477 -27.406 -16.969 1 96.81 216 PHE B C 1
ATOM 4196 O O . PHE B 1 216 ? -8.945 -26.312 -16.625 1 96.81 216 PHE B O 1
ATOM 4203 N N . PRO B 1 217 ? -8.555 -27.844 -18.203 1 94.5 217 PRO B N 1
ATOM 4204 C CA . PRO B 1 217 ? -9.086 -26.969 -19.234 1 94.5 217 PRO B CA 1
ATOM 4205 C C . PRO B 1 217 ? -10.602 -27.016 -19.359 1 94.5 217 PRO B C 1
ATOM 4207 O O . PRO B 1 217 ? -11.133 -27.625 -20.297 1 94.5 217 PRO B O 1
ATOM 4210 N N . GLY B 1 218 ? -11.273 -26.344 -18.469 1 93.69 218 GLY B N 1
ATOM 4211 C CA . GLY B 1 218 ? -12.727 -26.281 -18.531 1 93.69 218 GLY B CA 1
ATOM 4212 C C . GLY B 1 218 ? -13.242 -25.156 -19.406 1 93.69 218 GLY B C 1
ATOM 4213 O O . GLY B 1 218 ? -12.602 -24.109 -19.531 1 93.69 218 GLY B O 1
ATOM 4214 N N . ASP B 1 219 ? -14.391 -25.359 -19.969 1 90.88 219 ASP B N 1
ATOM 4215 C CA . ASP B 1 219 ? -14.992 -24.359 -20.828 1 90.88 219 ASP B CA 1
ATOM 4216 C C . ASP B 1 219 ? -16.031 -23.516 -20.078 1 90.88 219 ASP B C 1
ATOM 4218 O O . ASP B 1 219 ? -16.594 -22.578 -20.625 1 90.88 219 ASP B O 1
ATOM 4222 N N . SER B 1 220 ? -16.312 -23.875 -18.938 1 89.94 220 SER B N 1
ATOM 4223 C CA . SER B 1 220 ? -17.203 -23.172 -18.016 1 89.94 220 SER B CA 1
ATOM 4224 C C . SER B 1 220 ? -16.797 -23.406 -16.562 1 89.94 220 SER B C 1
ATOM 4226 O O . SER B 1 220 ? -15.969 -24.281 -16.281 1 89.94 220 SER B O 1
ATOM 4228 N N . GLU B 1 221 ? -17.375 -22.609 -15.703 1 90.5 221 GLU B N 1
ATOM 4229 C CA . GLU B 1 221 ? -17.062 -22.797 -14.289 1 90.5 221 GLU B CA 1
ATOM 4230 C C . GLU B 1 221 ? -17.422 -24.203 -13.812 1 90.5 221 GLU B C 1
ATOM 4232 O O . GLU B 1 221 ? -16.672 -24.828 -13.07 1 90.5 221 GLU B O 1
ATOM 4237 N N . LEU B 1 222 ? -18.609 -24.672 -14.25 1 92.44 222 LEU B N 1
ATOM 4238 C CA . LEU B 1 222 ? -19.047 -26 -13.867 1 92.44 222 LEU B CA 1
ATOM 4239 C C . LEU B 1 222 ? -18.109 -27.062 -14.438 1 92.44 222 LEU B C 1
ATOM 4241 O O . LEU B 1 222 ? -17.672 -27.969 -13.719 1 92.44 222 LEU B O 1
ATOM 4245 N N . GLN B 1 223 ? -17.781 -27 -15.711 1 94.31 223 GLN B N 1
ATOM 4246 C CA . GLN B 1 223 ? -16.891 -27.984 -16.328 1 94.31 223 GLN B CA 1
ATOM 4247 C C . GLN B 1 223 ? -15.516 -27.969 -15.672 1 94.31 223 GLN B C 1
ATOM 4249 O O . GLN B 1 223 ? -14.875 -29 -15.539 1 94.31 223 GLN B O 1
ATOM 4254 N N . GLN B 1 224 ? -15.094 -26.734 -15.352 1 95.69 224 GLN B N 1
ATOM 4255 C CA . GLN B 1 224 ? -13.82 -26.609 -14.648 1 95.69 224 GLN B CA 1
ATOM 4256 C C . GLN B 1 224 ? -13.828 -27.406 -13.352 1 95.69 224 GLN B C 1
ATOM 4258 O O . GLN B 1 224 ? -12.891 -28.172 -13.086 1 95.69 224 GLN B O 1
ATOM 4263 N N . LEU B 1 225 ? -14.875 -27.25 -12.586 1 96.25 225 LEU B N 1
ATOM 4264 C CA . LEU B 1 225 ? -15.016 -27.984 -11.336 1 96.25 225 LEU B CA 1
ATOM 4265 C C . LEU B 1 225 ? -15.039 -29.5 -11.586 1 96.25 225 LEU B C 1
ATOM 4267 O O . LEU B 1 225 ? -14.398 -30.266 -10.875 1 96.25 225 LEU B O 1
ATOM 4271 N N . LEU B 1 226 ? -15.75 -29.922 -12.602 1 96.94 226 LEU B N 1
ATOM 4272 C CA . LEU B 1 226 ? -15.875 -31.344 -12.898 1 96.94 226 LEU B CA 1
ATOM 4273 C C . LEU B 1 226 ? -14.523 -31.938 -13.289 1 96.94 226 LEU B C 1
ATOM 4275 O O . LEU B 1 226 ? -14.211 -33.062 -12.914 1 96.94 226 LEU B O 1
ATOM 4279 N N . HIS B 1 227 ? -13.727 -31.141 -14.102 1 97.06 227 HIS B N 1
ATOM 4280 C CA . HIS B 1 227 ? -12.383 -31.609 -14.422 1 97.06 227 HIS B CA 1
ATOM 4281 C C . HIS B 1 227 ? -11.547 -31.797 -13.156 1 97.06 227 HIS B C 1
ATOM 4283 O O . HIS B 1 227 ? -10.836 -32.781 -13.023 1 97.06 227 HIS B O 1
ATOM 4289 N N . ILE B 1 228 ? -11.672 -30.844 -12.258 1 98.12 228 ILE B N 1
ATOM 4290 C CA . ILE B 1 228 ? -10.922 -30.906 -11.008 1 98.12 228 ILE B CA 1
ATOM 4291 C C . ILE B 1 228 ? -11.367 -32.125 -10.195 1 98.12 228 ILE B C 1
ATOM 4293 O O . ILE B 1 228 ? -10.539 -32.906 -9.734 1 98.12 228 ILE B O 1
ATOM 4297 N N . PHE B 1 229 ? -12.648 -32.312 -10.094 1 97.81 229 PHE B N 1
ATOM 4298 C CA . PHE B 1 229 ? -13.211 -33.406 -9.281 1 97.81 229 PHE B CA 1
ATOM 4299 C C . PHE B 1 229 ? -12.875 -34.75 -9.875 1 97.81 229 PHE B C 1
ATOM 4301 O O . PHE B 1 229 ? -12.641 -35.719 -9.141 1 97.81 229 PHE B O 1
ATOM 4308 N N . ARG B 1 230 ? -12.875 -34.844 -11.125 1 97.5 230 ARG B N 1
ATOM 4309 C CA . ARG B 1 230 ? -12.555 -36.094 -11.789 1 97.5 230 ARG B CA 1
ATOM 4310 C C . ARG B 1 230 ? -11.133 -36.531 -11.461 1 97.5 230 ARG B C 1
ATOM 4312 O O . ARG B 1 230 ? -10.883 -37.719 -11.234 1 97.5 230 ARG B O 1
ATOM 4319 N N . LEU B 1 231 ? -10.25 -35.625 -11.461 1 97.81 231 LEU B N 1
ATOM 4320 C CA . LEU B 1 231 ? -8.852 -35.938 -11.242 1 97.81 231 LEU B CA 1
ATOM 4321 C C . LEU B 1 231 ? -8.555 -36.062 -9.75 1 97.81 231 LEU B C 1
ATOM 4323 O O . LEU B 1 231 ? -7.922 -37.031 -9.32 1 97.81 231 LEU B O 1
ATOM 4327 N N . LEU B 1 232 ? -9.039 -35.094 -8.93 1 97.94 232 LEU B N 1
ATOM 4328 C CA . LEU B 1 232 ? -8.609 -35.031 -7.539 1 97.94 232 LEU B CA 1
ATOM 4329 C C . LEU B 1 232 ? -9.641 -35.656 -6.613 1 97.94 232 LEU B C 1
ATOM 4331 O O . LEU B 1 232 ? -9.43 -35.719 -5.398 1 97.94 232 LEU B O 1
ATOM 4335 N N . GLY B 1 233 ? -10.688 -36.156 -7.184 1 97.75 233 GLY B N 1
ATOM 4336 C CA . GLY B 1 233 ? -11.781 -36.688 -6.391 1 97.75 233 GLY B CA 1
ATOM 4337 C C . GLY B 1 233 ? -12.781 -35.625 -5.977 1 97.75 233 GLY B C 1
ATOM 4338 O O . GLY B 1 233 ? -12.414 -34.469 -5.711 1 97.75 233 GLY B O 1
ATOM 4339 N N . THR B 1 234 ? -14.039 -36 -5.934 1 97.81 234 THR B N 1
ATOM 4340 C CA . THR B 1 234 ? -15.07 -35.062 -5.477 1 97.81 234 THR B CA 1
ATOM 4341 C C . THR B 1 234 ? -14.891 -34.75 -3.996 1 97.81 234 THR B C 1
ATOM 4343 O O . THR B 1 234 ? -14.797 -35.656 -3.164 1 97.81 234 THR B O 1
ATOM 4346 N N . PRO B 1 235 ? -14.789 -33.469 -3.727 1 97.06 235 PRO B N 1
ATOM 4347 C CA . PRO B 1 235 ? -14.531 -33.125 -2.326 1 97.06 235 PRO B CA 1
ATOM 4348 C C . PRO B 1 235 ? -15.711 -33.469 -1.41 1 97.06 235 PRO B C 1
ATOM 4350 O O . PRO B 1 235 ? -16.859 -33.531 -1.866 1 97.06 235 PRO B O 1
ATOM 4353 N N . ASN B 1 236 ? -15.445 -33.781 -0.206 1 95.56 236 ASN B N 1
ATOM 4354 C CA . ASN B 1 236 ? -16.406 -33.969 0.87 1 95.56 236 ASN B CA 1
ATOM 4355 C C . ASN B 1 236 ? -15.938 -33.344 2.174 1 95.56 236 ASN B C 1
ATOM 4357 O O . ASN B 1 236 ? -14.875 -32.719 2.217 1 95.56 236 ASN B O 1
ATOM 4361 N N . GLU B 1 237 ? -16.688 -33.5 3.189 1 95.75 237 GLU B N 1
ATOM 4362 C CA . GLU B 1 237 ? -16.422 -32.781 4.441 1 95.75 237 GLU B CA 1
ATOM 4363 C C . GLU B 1 237 ? -15.18 -33.312 5.133 1 95.75 237 GLU B C 1
ATOM 4365 O O . GLU B 1 237 ? -14.578 -32.656 5.965 1 95.75 237 GLU B O 1
ATOM 4370 N N . GLU B 1 238 ? -14.812 -34.5 4.77 1 94.5 238 GLU B N 1
ATOM 4371 C CA . GLU B 1 238 ? -13.586 -35.062 5.332 1 94.5 238 GLU B CA 1
ATOM 4372 C C . GLU B 1 238 ? -12.352 -34.438 4.676 1 94.5 238 GLU B C 1
ATOM 4374 O O . GLU B 1 238 ? -11.406 -34.031 5.367 1 94.5 238 GLU B O 1
ATOM 4379 N N . MET B 1 239 ? -12.414 -34.344 3.346 1 93.25 239 MET B N 1
ATOM 4380 C CA . MET B 1 239 ? -11.312 -33.812 2.553 1 93.25 239 MET B CA 1
ATOM 4381 C C . MET B 1 239 ? -11.227 -32.281 2.695 1 93.25 239 MET B C 1
ATOM 4383 O O . MET B 1 239 ? -10.133 -31.719 2.707 1 93.25 239 MET B O 1
ATOM 4387 N N . TRP B 1 240 ? -12.359 -31.656 2.807 1 96.56 240 TRP B N 1
ATOM 4388 C CA . TRP B 1 240 ? -12.484 -30.203 2.791 1 96.56 240 TRP B CA 1
ATOM 4389 C C . TRP B 1 240 ? -13.617 -29.734 3.699 1 96.56 240 TRP B C 1
ATOM 4391 O O . TRP B 1 240 ? -14.719 -29.438 3.229 1 96.56 240 TRP B O 1
ATOM 4401 N N . PRO B 1 241 ? -13.234 -29.672 5.008 1 95.94 241 PRO B N 1
ATOM 4402 C CA . PRO B 1 241 ? -14.266 -29.25 5.953 1 95.94 241 PRO B CA 1
ATOM 4403 C C . PRO B 1 241 ? -14.906 -27.906 5.582 1 95.94 241 PRO B C 1
ATOM 4405 O O . PRO B 1 241 ? -14.195 -26.922 5.387 1 95.94 241 PRO B O 1
ATOM 4408 N N . GLY B 1 242 ? -16.25 -27.906 5.469 1 94.62 242 GLY B N 1
ATOM 4409 C CA . GLY B 1 242 ? -16.984 -26.672 5.188 1 94.62 242 GLY B CA 1
ATOM 4410 C C . GLY B 1 242 ? -17.312 -26.5 3.717 1 94.62 242 GLY B C 1
ATOM 4411 O O . GLY B 1 242 ? -17.953 -25.531 3.33 1 94.62 242 GLY B O 1
ATOM 4412 N N . VAL B 1 243 ? -16.891 -27.438 2.896 1 95.62 243 VAL B N 1
ATOM 4413 C CA . VAL B 1 243 ? -17.094 -27.312 1.457 1 95.62 243 VAL B CA 1
ATOM 4414 C C . VAL B 1 243 ? -18.594 -27.203 1.148 1 95.62 243 VAL B C 1
ATOM 4416 O O . VAL B 1 243 ? -18.984 -26.453 0.256 1 95.62 243 VAL B O 1
ATOM 4419 N N . SER B 1 244 ? -19.438 -27.875 1.878 1 95 244 SER B N 1
ATOM 4420 C CA . SER B 1 244 ? -20.875 -27.906 1.621 1 95 244 SER B CA 1
ATOM 4421 C C . SER B 1 244 ? -21.531 -26.578 1.979 1 95 244 SER B C 1
ATOM 4423 O O . SER B 1 244 ? -22.672 -26.328 1.611 1 95 244 SER B O 1
ATOM 4425 N N . ASN B 1 245 ? -20.828 -25.688 2.662 1 94.12 245 ASN B N 1
ATOM 4426 C CA . ASN B 1 245 ? -21.359 -24.406 3.072 1 94.12 245 ASN B CA 1
ATOM 4427 C C . ASN B 1 245 ? -21.078 -23.328 2.031 1 94.12 245 ASN B C 1
ATOM 4429 O O . ASN B 1 245 ? -21.562 -22.203 2.145 1 94.12 245 ASN B O 1
ATOM 4433 N N . LEU B 1 246 ? -20.281 -23.641 1.041 1 92.81 246 LEU B N 1
ATOM 4434 C CA . LEU B 1 246 ? -19.953 -22.656 0.017 1 92.81 246 LEU B CA 1
ATOM 4435 C C . LEU B 1 246 ? -21.156 -22.359 -0.859 1 92.81 246 LEU B C 1
ATOM 4437 O O . LEU B 1 246 ? -21.969 -23.25 -1.148 1 92.81 246 LEU B O 1
ATOM 4441 N N . MET B 1 247 ? -21.234 -21.125 -1.231 1 90.5 247 MET B N 1
ATOM 4442 C CA . MET B 1 247 ? -22.422 -20.562 -1.871 1 90.5 247 MET B CA 1
ATOM 4443 C C . MET B 1 247 ? -22.812 -21.375 -3.104 1 90.5 247 MET B C 1
ATOM 4445 O O . MET B 1 247 ? -24 -21.609 -3.352 1 90.5 247 MET B O 1
ATOM 4449 N N . ASN B 1 248 ? -21.875 -21.844 -3.914 1 90.88 248 ASN B N 1
ATOM 4450 C CA . ASN B 1 248 ? -22.156 -22.5 -5.184 1 90.88 248 ASN B CA 1
ATOM 4451 C C . ASN B 1 248 ? -22 -24.016 -5.074 1 90.88 248 ASN B C 1
ATOM 4453 O O . ASN B 1 248 ? -21.766 -24.688 -6.078 1 90.88 248 ASN B O 1
ATOM 4457 N N . TRP B 1 249 ? -22.031 -24.516 -3.824 1 94 249 TRP B N 1
ATOM 4458 C CA . TRP B 1 249 ? -21.953 -25.953 -3.646 1 94 249 TRP B CA 1
ATOM 4459 C C . TRP B 1 249 ? -23.266 -26.625 -4.082 1 94 249 TRP B C 1
ATOM 4461 O O . TRP B 1 249 ? -24.344 -26.125 -3.799 1 94 249 TRP B O 1
ATOM 4471 N N . HIS B 1 250 ? -23.125 -27.641 -4.875 1 92.31 250 HIS B N 1
ATOM 4472 C CA . HIS B 1 250 ? -24.25 -28.516 -5.25 1 92.31 250 HIS B CA 1
ATOM 4473 C C . HIS B 1 250 ? -23.812 -29.969 -5.309 1 92.31 250 HIS B C 1
ATOM 4475 O O . HIS B 1 250 ? -22.641 -30.281 -5.09 1 92.31 250 HIS B O 1
ATOM 4481 N N . GLU B 1 251 ? -24.828 -30.812 -5.434 1 91.5 251 GLU B N 1
ATOM 4482 C CA . GLU B 1 251 ? -24.469 -32.219 -5.562 1 91.5 251 GLU B CA 1
ATOM 4483 C C . GLU B 1 251 ? -23.734 -32.5 -6.871 1 91.5 251 GLU B C 1
ATOM 4485 O O . GLU B 1 251 ? -24.156 -32.031 -7.934 1 91.5 251 GLU B O 1
ATOM 4490 N N . TYR B 1 252 ? -22.625 -33.156 -6.727 1 95.31 252 TYR B N 1
ATOM 4491 C CA . TYR B 1 252 ? -21.797 -33.469 -7.879 1 95.31 252 TYR B CA 1
ATOM 4492 C C . TYR B 1 252 ? -21.625 -34.969 -8.039 1 95.31 252 TYR B C 1
ATOM 4494 O O . TYR B 1 252 ? -21.812 -35.75 -7.082 1 95.31 252 TYR B O 1
ATOM 4502 N N . PRO B 1 253 ? -21.359 -35.344 -9.336 1 95.88 253 PRO B N 1
ATOM 4503 C CA . PRO B 1 253 ? -20.953 -36.75 -9.477 1 95.88 253 PRO B CA 1
ATOM 4504 C C . PRO B 1 253 ? -19.797 -37.094 -8.555 1 95.88 253 PRO B C 1
ATOM 4506 O O . PRO B 1 253 ? -18.922 -36.281 -8.312 1 95.88 253 PRO B O 1
ATOM 4509 N N . GLN B 1 254 ? -19.828 -38.281 -8.039 1 96.69 254 GLN B N 1
ATOM 4510 C CA . GLN B 1 254 ? -18.828 -38.719 -7.074 1 96.69 254 GLN B CA 1
ATOM 4511 C C . GLN B 1 254 ? -17.672 -39.469 -7.762 1 96.69 254 GLN B C 1
ATOM 4513 O O . GLN B 1 254 ? -17.891 -40.469 -8.453 1 96.69 254 GLN B O 1
ATOM 4518 N N . TRP B 1 255 ? -16.5 -38.969 -7.664 1 97.38 255 TRP B N 1
ATOM 4519 C CA . TRP B 1 255 ? -15.297 -39.594 -8.195 1 97.38 255 TRP B CA 1
ATOM 4520 C C . TRP B 1 255 ? -14.266 -39.812 -7.094 1 97.38 255 TRP B C 1
ATOM 4522 O O . TRP B 1 255 ? -14.156 -39 -6.164 1 97.38 255 TRP B O 1
ATOM 4532 N N . LYS B 1 256 ? -13.477 -40.906 -7.168 1 96.44 256 LYS B N 1
ATOM 4533 C CA . LYS B 1 256 ? -12.305 -41.125 -6.32 1 96.44 256 LYS B CA 1
ATOM 4534 C C . LYS B 1 256 ? -11.07 -40.438 -6.898 1 96.44 256 LYS B C 1
ATOM 4536 O O . LYS B 1 256 ? -10.906 -40.375 -8.117 1 96.44 256 LYS B O 1
ATOM 4541 N N . PRO B 1 257 ? -10.289 -39.938 -6.02 1 96.19 257 PRO B N 1
ATOM 4542 C CA . PRO B 1 257 ? -9.078 -39.281 -6.516 1 96.19 257 PRO B CA 1
ATOM 4543 C C . PRO B 1 257 ? -8.211 -40.188 -7.371 1 96.19 257 PRO B C 1
ATOM 4545 O O . PRO B 1 257 ? -8.078 -41.375 -7.07 1 96.19 257 PRO B O 1
ATOM 4548 N N . GLN B 1 258 ? -7.711 -39.688 -8.469 1 95.62 258 GLN B N 1
ATOM 4549 C CA . GLN B 1 258 ? -6.719 -40.375 -9.289 1 95.62 258 GLN B CA 1
ATOM 4550 C C . GLN B 1 258 ? -5.305 -39.938 -8.922 1 95.62 258 GLN B C 1
ATOM 4552 O O . GLN B 1 258 ? -5.117 -38.906 -8.289 1 95.62 258 GLN B O 1
ATOM 4557 N N . SER B 1 259 ? -4.375 -40.812 -9.312 1 94.44 259 SER B N 1
ATOM 4558 C CA . SER B 1 259 ? -2.984 -40.406 -9.109 1 94.44 259 SER B CA 1
ATOM 4559 C C . SER B 1 259 ? -2.604 -39.25 -10.008 1 94.44 259 SER B C 1
ATOM 4561 O O . SER B 1 259 ? -2.914 -39.25 -11.203 1 94.44 259 SER B O 1
ATOM 4563 N N . LEU B 1 260 ? -1.95 -38.281 -9.445 1 96.12 260 LEU B N 1
ATOM 4564 C CA . LEU B 1 260 ? -1.506 -37.125 -10.219 1 96.12 260 LEU B CA 1
ATOM 4565 C C . LEU B 1 260 ? -0.533 -37.531 -11.312 1 96.12 260 LEU B C 1
ATOM 4567 O O . LEU B 1 260 ? -0.438 -36.875 -12.359 1 96.12 260 LEU B O 1
ATOM 4571 N N . SER B 1 261 ? 0.173 -38.656 -11.07 1 95.25 261 SER B N 1
ATOM 4572 C CA . SER B 1 261 ? 1.153 -39.156 -12.023 1 95.25 261 SER B CA 1
ATOM 4573 C C . SER B 1 261 ? 0.484 -39.594 -13.328 1 95.25 261 SER B C 1
ATOM 4575 O O . SER B 1 261 ? 1.132 -39.656 -14.375 1 95.25 261 SER B O 1
ATOM 4577 N N . SER B 1 262 ? -0.798 -39.906 -13.25 1 94.12 262 SER B N 1
ATOM 4578 C CA . SER B 1 262 ? -1.531 -40.281 -14.453 1 94.12 262 SER B CA 1
ATOM 4579 C C . SER B 1 262 ? -1.786 -39.062 -15.352 1 94.12 262 SER B C 1
ATOM 4581 O O . SER B 1 262 ? -1.867 -39.219 -16.578 1 94.12 262 SER B O 1
ATOM 4583 N N . ALA B 1 263 ? -1.917 -37.938 -14.703 1 94.69 263 ALA B N 1
ATOM 4584 C CA . ALA B 1 263 ? -2.213 -36.688 -15.438 1 94.69 263 ALA B CA 1
ATOM 4585 C C . ALA B 1 263 ? -0.934 -35.938 -15.758 1 94.69 263 ALA B C 1
ATOM 4587 O O . ALA B 1 263 ? -0.859 -35.219 -16.766 1 94.69 263 ALA B O 1
ATOM 4588 N N . VAL B 1 264 ? 0.013 -36 -14.867 1 96.12 264 VAL B N 1
ATOM 4589 C CA . VAL B 1 264 ? 1.275 -35.281 -15.023 1 96.12 264 VAL B CA 1
ATOM 4590 C C . VAL B 1 264 ? 2.434 -36.281 -15.055 1 96.12 264 VAL B C 1
ATOM 4592 O O . VAL B 1 264 ? 2.988 -36.625 -14.008 1 96.12 264 VAL B O 1
ATOM 4595 N N . THR B 1 265 ? 2.918 -36.688 -16.203 1 90.19 265 THR B N 1
ATOM 4596 C CA . THR B 1 265 ? 3.805 -37.844 -16.375 1 90.19 265 THR B CA 1
ATOM 4597 C C . THR B 1 265 ? 5.266 -37.375 -16.375 1 90.19 265 THR B C 1
ATOM 4599 O O . THR B 1 265 ? 6.172 -38.219 -16.266 1 90.19 265 THR B O 1
ATOM 4602 N N . ASN B 1 266 ? 5.617 -36.188 -16.469 1 92.19 266 ASN B N 1
ATOM 4603 C CA . ASN B 1 266 ? 6.988 -35.719 -16.656 1 92.19 266 ASN B CA 1
ATOM 4604 C C . ASN B 1 266 ? 7.547 -35.094 -15.367 1 92.19 266 ASN B C 1
ATOM 4606 O O . ASN B 1 266 ? 8.445 -34.25 -15.414 1 92.19 266 ASN B O 1
ATOM 4610 N N . LEU B 1 267 ? 6.992 -35.469 -14.242 1 96.31 267 LEU B N 1
ATOM 4611 C CA . LEU B 1 267 ? 7.5 -35.031 -12.945 1 96.31 267 LEU B CA 1
ATOM 4612 C C . LEU B 1 267 ? 8.016 -36.219 -12.133 1 96.31 267 LEU B C 1
ATOM 4614 O O . LEU B 1 267 ? 7.441 -37.281 -12.188 1 96.31 267 LEU B O 1
ATOM 4618 N N . ASP B 1 268 ? 9.094 -36.094 -11.422 1 96.19 268 ASP B N 1
ATOM 4619 C CA . ASP B 1 268 ? 9.594 -37.125 -10.523 1 96.19 268 ASP B CA 1
ATOM 4620 C C . ASP B 1 268 ? 8.773 -37.156 -9.234 1 96.19 268 ASP B C 1
ATOM 4622 O O . ASP B 1 268 ? 7.789 -36.438 -9.094 1 96.19 268 ASP B O 1
ATOM 4626 N N . LYS B 1 269 ? 9.141 -38 -8.344 1 97.06 269 LYS B N 1
ATOM 4627 C CA . LYS B 1 269 ? 8.391 -38.219 -7.113 1 97.06 269 LYS B CA 1
ATOM 4628 C C . LYS B 1 269 ? 8.266 -36.938 -6.289 1 97.06 269 LYS B C 1
ATOM 4630 O O . LYS B 1 269 ? 7.191 -36.625 -5.789 1 97.06 269 LYS B O 1
ATOM 4635 N N . ASP B 1 270 ? 9.352 -36.219 -6.191 1 98.25 270 ASP 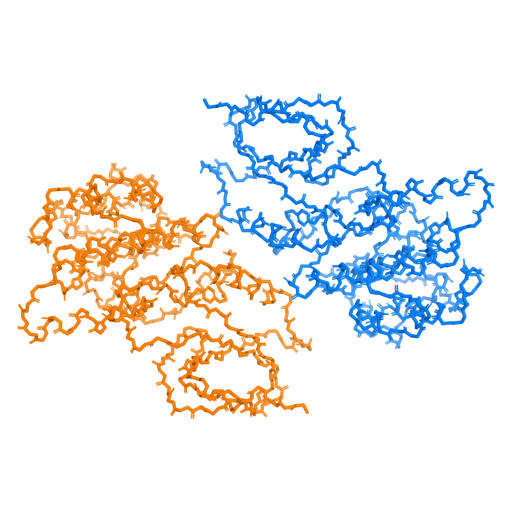B N 1
ATOM 4636 C CA . ASP B 1 270 ? 9.344 -34.969 -5.434 1 98.25 270 ASP B CA 1
ATOM 4637 C C . ASP B 1 270 ? 8.469 -33.906 -6.125 1 98.25 270 ASP B C 1
ATOM 4639 O O . ASP B 1 270 ? 7.77 -33.156 -5.461 1 98.25 270 ASP B O 1
ATOM 4643 N N . GLY B 1 271 ? 8.594 -33.875 -7.422 1 98.38 271 GLY B N 1
ATOM 4644 C CA . GLY B 1 271 ? 7.75 -32.938 -8.164 1 98.38 271 GLY B CA 1
ATOM 4645 C C . GLY B 1 271 ? 6.27 -33.219 -7.973 1 98.38 271 GLY B C 1
ATOM 4646 O O . GLY B 1 271 ? 5.484 -32.281 -7.777 1 98.38 271 GLY B O 1
ATOM 4647 N N . LEU B 1 272 ? 5.934 -34.5 -8.023 1 98.44 272 LEU B N 1
ATOM 4648 C CA . LEU B 1 272 ? 4.543 -34.875 -7.824 1 98.44 272 LEU B CA 1
ATOM 4649 C C . LEU B 1 272 ? 4.086 -34.562 -6.406 1 98.44 272 LEU B C 1
ATOM 4651 O O . LEU B 1 272 ? 2.938 -34.156 -6.191 1 98.44 272 LEU B O 1
ATOM 4655 N N . ASP B 1 273 ? 4.945 -34.719 -5.512 1 98.62 273 ASP B N 1
ATOM 4656 C CA . ASP B 1 273 ? 4.625 -34.406 -4.125 1 98.62 273 ASP B CA 1
ATOM 4657 C C . ASP B 1 273 ? 4.355 -32.906 -3.957 1 98.62 273 ASP B C 1
ATOM 4659 O O . ASP B 1 273 ? 3.361 -32.5 -3.346 1 98.62 273 ASP B O 1
ATOM 4663 N N . LEU B 1 274 ? 5.258 -32.094 -4.484 1 98.81 274 LEU B N 1
ATOM 4664 C CA . LEU B 1 274 ? 5.074 -30.641 -4.422 1 98.81 274 LEU B CA 1
ATOM 4665 C C . LEU B 1 274 ? 3.762 -30.234 -5.086 1 98.81 274 LEU B C 1
ATOM 4667 O O . LEU B 1 274 ? 2.992 -29.453 -4.516 1 98.81 274 LEU B O 1
ATOM 4671 N N . LEU B 1 275 ? 3.516 -30.781 -6.211 1 98.75 275 LEU B N 1
ATOM 4672 C CA . LEU B 1 275 ? 2.283 -30.484 -6.938 1 98.75 275 LEU B CA 1
ATOM 4673 C C . LEU B 1 275 ? 1.061 -30.844 -6.102 1 98.75 275 LEU B C 1
ATOM 4675 O O . LEU B 1 275 ? 0.1 -30.078 -6.031 1 98.75 275 LEU B O 1
ATOM 4679 N N . SER B 1 276 ? 1.1 -31.984 -5.508 1 98.62 276 SER B N 1
ATOM 4680 C CA . SER B 1 276 ? -0.014 -32.438 -4.684 1 98.62 276 SER B CA 1
ATOM 4681 C C . SER B 1 276 ? -0.269 -31.5 -3.518 1 98.62 276 SER B C 1
ATOM 4683 O O . SER B 1 276 ? -1.419 -31.266 -3.145 1 98.62 276 SER B O 1
ATOM 4685 N N . GLN B 1 277 ? 0.769 -30.969 -2.986 1 98.75 277 GLN B N 1
ATOM 4686 C CA . GLN B 1 277 ? 0.636 -30.031 -1.872 1 98.75 277 GLN B CA 1
ATOM 4687 C C . GLN B 1 277 ? 0.035 -28.703 -2.334 1 98.75 277 GLN B C 1
ATOM 4689 O O . GLN B 1 277 ? -0.656 -28.031 -1.567 1 98.75 277 GLN B O 1
ATOM 4694 N N . MET B 1 278 ? 0.295 -28.328 -3.545 1 98.81 278 MET B N 1
ATOM 4695 C CA . MET B 1 278 ? -0.218 -27.078 -4.102 1 98.81 278 MET B CA 1
ATOM 4696 C C . MET B 1 278 ? -1.689 -27.219 -4.477 1 98.81 278 MET B C 1
ATOM 4698 O O . MET B 1 278 ? -2.426 -26.219 -4.484 1 98.81 278 MET B O 1
ATOM 4702 N N . LEU B 1 279 ? -2.135 -28.438 -4.723 1 98.5 279 LEU B N 1
ATOM 4703 C CA . LEU B 1 279 ? -3.473 -28.656 -5.258 1 98.5 279 LEU B CA 1
ATOM 4704 C C . LEU B 1 279 ? -4.391 -29.25 -4.195 1 98.5 279 LEU B C 1
ATOM 4706 O O . LEU B 1 279 ? -5.344 -29.969 -4.523 1 98.5 279 LEU B O 1
ATOM 4710 N N . GLN B 1 280 ? -4.086 -28.984 -2.994 1 98.12 280 GLN B N 1
ATOM 4711 C CA . GLN B 1 280 ? -4.996 -29.375 -1.928 1 98.12 280 GLN B CA 1
ATOM 4712 C C . GLN B 1 280 ? -6.32 -28.625 -2.025 1 98.12 280 GLN B C 1
ATOM 4714 O O . GLN B 1 280 ? -6.34 -27.422 -2.303 1 98.12 280 GLN B O 1
ATOM 4719 N N . TYR B 1 281 ? -7.434 -29.328 -1.782 1 97.56 281 TYR B N 1
ATOM 4720 C CA . TYR B 1 281 ? -8.75 -28.703 -1.813 1 97.56 281 TYR B CA 1
ATOM 4721 C C . TYR B 1 281 ? -8.875 -27.656 -0.72 1 97.56 281 TYR B C 1
ATOM 4723 O O . TYR B 1 281 ? -9.25 -26.516 -0.991 1 97.56 281 TYR B O 1
ATOM 4731 N N . ASP B 1 282 ? -8.555 -28.125 0.483 1 96.06 282 ASP B N 1
ATOM 4732 C CA . ASP B 1 282 ? -8.602 -27.203 1.619 1 96.06 282 ASP B CA 1
ATOM 4733 C C . ASP B 1 282 ? -7.496 -26.156 1.525 1 96.06 282 ASP B C 1
ATOM 4735 O O . ASP B 1 282 ? -6.312 -26.484 1.649 1 96.06 282 ASP B O 1
ATOM 4739 N N . PRO B 1 283 ? -7.898 -24.922 1.347 1 94.62 283 PRO B N 1
ATOM 4740 C CA . PRO B 1 283 ? -6.879 -23.891 1.178 1 94.62 283 PRO B CA 1
ATOM 4741 C C . PRO B 1 283 ? -5.922 -23.797 2.365 1 94.62 283 PRO B C 1
ATOM 4743 O O . PRO B 1 283 ? -4.746 -23.469 2.191 1 94.62 283 PRO B O 1
ATOM 4746 N N . SER B 1 284 ? -6.359 -24.141 3.512 1 91.94 284 SER B N 1
ATOM 4747 C CA . SER B 1 284 ? -5.531 -24.031 4.711 1 91.94 284 SER B CA 1
ATOM 4748 C C . SER B 1 284 ? -4.441 -25.109 4.727 1 91.94 284 SER B C 1
ATOM 4750 O O . SER B 1 284 ? -3.469 -24.984 5.473 1 91.94 284 SER B O 1
ATOM 4752 N N . LYS B 1 285 ? -4.621 -26.094 3.902 1 96.5 285 LYS B N 1
ATOM 4753 C CA . LYS B 1 285 ? -3.668 -27.203 3.875 1 96.5 285 LYS B CA 1
ATOM 4754 C C . LYS B 1 285 ? -2.691 -27.062 2.713 1 96.5 285 LYS B C 1
ATOM 4756 O O . LYS B 1 285 ? -1.736 -27.828 2.596 1 96.5 285 LYS B O 1
ATOM 4761 N N . ARG B 1 286 ? -2.93 -26.094 1.882 1 97.12 286 ARG B N 1
ATOM 4762 C CA . ARG B 1 286 ? -2.047 -25.906 0.738 1 97.12 286 ARG B CA 1
ATOM 4763 C C . ARG B 1 286 ? -0.701 -25.328 1.176 1 97.12 286 ARG B C 1
ATOM 4765 O O . ARG B 1 286 ? -0.641 -24.469 2.059 1 97.12 286 ARG B O 1
ATOM 4772 N N . ILE B 1 287 ? 0.295 -25.828 0.594 1 98.31 287 ILE B N 1
ATOM 4773 C CA . ILE B 1 287 ? 1.639 -25.328 0.878 1 98.31 287 ILE B CA 1
ATOM 4774 C C . ILE B 1 287 ? 1.741 -23.859 0.494 1 98.31 287 ILE B C 1
ATOM 4776 O O . ILE B 1 287 ? 1.129 -23.422 -0.483 1 98.31 287 ILE B O 1
ATOM 4780 N N . SER B 1 288 ? 2.445 -23.047 1.281 1 97.12 288 SER B N 1
ATOM 4781 C CA . SER B 1 288 ? 2.68 -21.656 0.922 1 97.12 288 SER B CA 1
ATOM 4782 C C . SER B 1 288 ? 3.777 -21.531 -0.127 1 97.12 288 SER B C 1
ATOM 4784 O O . SER B 1 288 ? 4.602 -22.422 -0.283 1 97.12 288 SER B O 1
ATOM 4786 N N . ALA B 1 289 ? 3.77 -20.406 -0.805 1 98 289 ALA B N 1
ATOM 4787 C CA . ALA B 1 289 ? 4.836 -20.172 -1.777 1 98 289 ALA B CA 1
ATOM 4788 C C . ALA B 1 289 ? 6.203 -20.172 -1.104 1 98 289 ALA B C 1
ATOM 4790 O O . ALA B 1 289 ? 7.168 -20.719 -1.652 1 98 289 ALA B O 1
ATOM 4791 N N . LYS B 1 290 ? 6.301 -19.594 0.033 1 96.81 290 LYS B N 1
ATOM 4792 C CA . LYS B 1 290 ? 7.547 -19.562 0.786 1 96.81 290 LYS B CA 1
ATOM 4793 C C . LYS B 1 290 ? 8.031 -20.969 1.125 1 96.81 290 LYS B C 1
ATOM 4795 O O . LYS B 1 290 ? 9.195 -21.297 0.898 1 96.81 290 LYS B O 1
ATOM 4800 N N . LYS B 1 291 ? 7.18 -21.766 1.654 1 98.19 291 LYS B N 1
ATOM 4801 C CA . LYS B 1 291 ? 7.535 -23.125 2.018 1 98.19 291 LYS B CA 1
ATOM 4802 C C . LYS B 1 291 ? 7.852 -23.953 0.778 1 98.19 291 LYS B C 1
ATOM 4804 O O . LYS B 1 291 ? 8.711 -24.844 0.821 1 98.19 291 LYS B O 1
ATOM 4809 N N . ALA B 1 292 ? 7.121 -23.703 -0.294 1 98.75 292 ALA B N 1
ATOM 4810 C CA . ALA B 1 292 ? 7.355 -24.422 -1.541 1 98.75 292 ALA B CA 1
ATOM 4811 C C . ALA B 1 292 ? 8.805 -24.281 -1.99 1 98.75 292 ALA B C 1
ATOM 4813 O O . ALA B 1 292 ? 9.398 -25.234 -2.504 1 98.75 292 ALA B O 1
ATOM 4814 N N . MET B 1 293 ? 9.43 -23.141 -1.761 1 97.88 293 MET B N 1
ATOM 4815 C CA . MET B 1 293 ? 10.797 -22.891 -2.184 1 97.88 293 MET B CA 1
ATOM 4816 C C . MET B 1 293 ? 11.773 -23.797 -1.447 1 97.88 293 MET B C 1
ATOM 4818 O O . MET B 1 293 ? 12.867 -24.094 -1.948 1 97.88 293 MET B O 1
ATOM 4822 N N . GLU B 1 294 ? 11.328 -24.234 -0.283 1 97.88 294 GLU B N 1
ATOM 4823 C CA . GLU B 1 294 ? 12.188 -25.078 0.544 1 97.88 294 GLU B CA 1
ATOM 4824 C C . GLU B 1 294 ? 11.922 -26.562 0.289 1 97.88 294 GLU B C 1
ATOM 4826 O O . GLU B 1 294 ? 12.547 -27.422 0.905 1 97.88 294 GLU B O 1
ATOM 4831 N N . HIS B 1 295 ? 11.062 -26.891 -0.512 1 98.5 295 HIS B N 1
ATOM 4832 C CA . HIS B 1 295 ? 10.695 -28.281 -0.809 1 98.5 295 HIS B CA 1
ATOM 4833 C C . HIS B 1 295 ? 11.859 -29.031 -1.437 1 98.5 295 HIS B C 1
ATOM 4835 O O . HIS B 1 295 ? 12.617 -28.469 -2.232 1 98.5 295 HIS B O 1
ATOM 4841 N N . PRO B 1 296 ? 11.938 -30.328 -1.249 1 98.38 296 PRO B N 1
ATOM 4842 C CA . PRO B 1 296 ? 13.039 -31.141 -1.776 1 98.38 296 PRO B CA 1
ATOM 4843 C C . PRO B 1 296 ? 13.102 -31.125 -3.303 1 98.38 296 PRO B C 1
ATOM 4845 O O . PRO B 1 296 ? 14.156 -31.406 -3.883 1 98.38 296 PRO B O 1
ATOM 4848 N N . TYR B 1 297 ? 12.078 -30.859 -3.936 1 98.31 297 TYR B N 1
ATOM 4849 C CA . TYR B 1 297 ? 12.047 -30.766 -5.391 1 98.31 297 TYR B CA 1
ATOM 4850 C C . TYR B 1 297 ? 13.117 -29.812 -5.906 1 98.31 297 TYR B C 1
ATOM 4852 O O . TYR B 1 297 ? 13.68 -30.016 -6.988 1 98.31 297 TYR B O 1
ATOM 4860 N N . PHE B 1 298 ? 13.492 -28.812 -5.098 1 98.06 298 PHE B N 1
ATOM 4861 C CA . PHE B 1 298 ? 14.398 -27.766 -5.562 1 98.06 298 PHE B CA 1
ATOM 4862 C C . PHE B 1 298 ? 15.797 -27.969 -4.988 1 98.06 298 PHE B C 1
ATOM 4864 O O . PHE B 1 298 ? 16.656 -27.109 -5.121 1 98.06 298 PHE B O 1
ATOM 4871 N N . ASP B 1 299 ? 16.094 -29.062 -4.398 1 96.31 299 ASP B N 1
ATOM 4872 C CA . ASP B 1 299 ? 17.344 -29.266 -3.676 1 96.31 299 ASP B CA 1
ATOM 4873 C C . ASP B 1 299 ? 18.547 -29.266 -4.629 1 96.31 299 ASP B C 1
ATOM 4875 O O . ASP B 1 299 ? 19.625 -28.781 -4.273 1 96.31 299 ASP B O 1
ATOM 4879 N N . ASP B 1 300 ? 18.406 -29.75 -5.805 1 94 300 ASP B N 1
ATOM 4880 C CA . ASP B 1 300 ? 19.531 -29.875 -6.738 1 94 300 ASP B CA 1
ATOM 4881 C C . ASP B 1 300 ? 19.625 -28.656 -7.645 1 94 300 ASP B C 1
ATOM 4883 O O . ASP B 1 300 ? 20.438 -28.625 -8.57 1 94 300 ASP B O 1
ATOM 4887 N N . LEU B 1 301 ? 18.781 -27.688 -7.398 1 93.94 301 LEU B N 1
ATOM 4888 C CA . LEU B 1 301 ? 18.781 -26.469 -8.203 1 93.94 301 LEU B CA 1
ATOM 4889 C C . LEU B 1 301 ? 19.812 -25.469 -7.684 1 93.94 301 LEU B C 1
ATOM 4891 O O . LEU B 1 301 ? 19.906 -25.25 -6.477 1 93.94 301 LEU B O 1
ATOM 4895 N N . GLU B 1 302 ? 20.656 -24.953 -8.516 1 87.81 302 GLU B N 1
ATOM 4896 C CA . GLU B 1 302 ? 21.531 -23.844 -8.148 1 87.81 302 GLU B CA 1
ATOM 4897 C C . GLU B 1 302 ? 20.766 -22.547 -8.023 1 87.81 302 GLU B C 1
ATOM 4899 O O . GLU B 1 302 ? 20.281 -22 -9.023 1 87.81 302 GLU B O 1
ATOM 4904 N N . LYS B 1 303 ? 20.656 -22.047 -6.879 1 85.44 303 LYS B N 1
ATOM 4905 C CA . LYS B 1 303 ? 19.719 -20.953 -6.586 1 85.44 303 LYS B CA 1
ATOM 4906 C C . LYS B 1 303 ? 20.438 -19.609 -6.527 1 85.44 303 LYS B C 1
ATOM 4908 O O . LYS B 1 303 ? 19.797 -18.562 -6.469 1 85.44 303 LYS B O 1
ATOM 4913 N N . ASP B 1 304 ? 21.734 -19.469 -6.582 1 82.88 304 ASP B N 1
ATOM 4914 C CA . ASP B 1 304 ? 22.516 -18.25 -6.348 1 82.88 304 ASP B CA 1
ATOM 4915 C C . ASP B 1 304 ? 22.156 -17.172 -7.355 1 82.88 304 ASP B C 1
ATOM 4917 O O . ASP B 1 304 ? 22.156 -15.977 -7.027 1 82.88 304 ASP B O 1
ATOM 4921 N N . HIS B 1 305 ? 21.828 -17.562 -8.57 1 79.06 305 HIS B N 1
ATOM 4922 C CA . HIS B 1 305 ? 21.562 -16.562 -9.594 1 79.06 305 HIS B CA 1
ATOM 4923 C C . HIS B 1 305 ? 20.062 -16.312 -9.75 1 79.06 305 HIS B C 1
ATOM 4925 O O . HIS B 1 305 ? 19.656 -15.547 -10.633 1 79.06 305 HIS B O 1
ATOM 4931 N N . LEU B 1 306 ? 19.328 -16.953 -8.812 1 81.12 306 LEU B N 1
ATOM 4932 C CA . LEU B 1 306 ? 17.875 -16.844 -8.945 1 81.12 306 LEU B CA 1
ATOM 4933 C C . LEU B 1 306 ? 17.312 -15.914 -7.879 1 81.12 306 LEU B C 1
ATOM 4935 O O . LEU B 1 306 ? 17.75 -15.938 -6.727 1 81.12 306 LEU B O 1
#

pLDDT: mean 87.08, std 15.29, range [33.66, 98.81]

Radius of gyration: 27.8 Å; Cα contacts (8 Å, |Δi|>4): 1068; chains: 2; bounding box: 51×80×62 Å

Nearest PDB structures (foldseek):
  8r9b-assembly2_B  TM=8.823E-01  e=9.410E-28  Homo sapiens
  8r9a-assembly1_A  TM=9.046E-01  e=3.281E-25  Homo sapiens
  8r99-assembly1_A  TM=8.970E-01  e=7.216E-25  Homo sapiens
  2jld-assembly1_B  TM=8.378E-01  e=8.076E-25  Homo sapiens
  8pyr-assembly2_E  TM=8.384E-01  e=1.287E-21  Homo sapiens

Foldseek 3Di:
DCFPPNQWAFDAFDDADPFATWTFIAGPVPRATWIKGKGADPDQDDDHDPLQVVQVVVLQVLLVDQQAWHFDDKDWHADPVRGIMIITITHDFDFFQLVVLVVCVVVVHADDLLLLLVLLLSVLVSLLSCVVVVQAQQQDDRRQWGADPVVSRIHGHDSPSGCVDLDQPPPPPPPLRSQLQAAVLVLLAPRDDGSLRVLSSSLQVSLCNQPSDGQQRASDSVSSVVSLCQAAWDDDCVQENCSCVRPNDDDDDTHHHDQVCVRRVRDDPQSSVLSCLSRRNHSVSRDHSVVSSVGPSNVPHDDVVD/DCFPPNQKAFDAFDDADPFATWTFIAGPVPRATWIKGKGAAPDQDDDHDPLQVVQVVVLQVLLVDQQAWHFPDKDWGADPVRGIMIITITHDFDFFQLVVLVVCVVVVHADDLLLLLVLLLSVLVSLLSCVVVVQAQLQDDRVQWGADPVVSRIHGHDSPSRPPPPDQPPPPPPPLRSQLQAAVLVLLAPRDDGSLRVLSSSLQVSLCNQPSDGQQRARDSVSSVVSLCQAAWDDDCVQENCSCVRPNDDDDDTHHHDQVCVRRVRDDPQSSVLSCLSRRNHSVSRDHSVVSSVGPSCVPHDDVVD

Secondary structure (DSSP, 8-state):
---HHHHEEEEEEEEEETTEEEEEEEETTT--EEEEEEEE----SSS--HHHHHHHHHHHHHTTSTTB--EEEEEEEE-TTS-EEEEEEEE--SEEHHHHHHHHHHHTPPPPHHHHHHHHHHHHHHHHHHHHTT---S---GGGEEE-TTT--EEE---TT---SS----TT---GGGGGG--HHHHTT-S---THHHHHHHHHHHHHHHHSS-S---SSHHHHHHHHHHHH----TTTSTTGGGSTT-------PPPPHHHH-TT--HHHHHHHHHHT-SSGGGSPPHHHHHTSGGGTTS--TT-/---HHHHEEEEEEEEEETTEEEEEEEETTT--EEEEEEEE----SSS--HHHHHHHHHHHHHTTSTTB--EEEEEEEE-TTS-EEEEEEEE--SEEHHHHHHHHHHHTPPPPHHHHHHHHHHHHHHHHHHHHTT---S---GGGEEE-TTT--EEE---TT---TTS---TT---GGGGGG--HHHHTT-S---THHHHHHHHHHHHHHHHSS-S---SSHHHHHHHHHHHH----TTTSTTGGGSTT-------PPPPHHHH-TT--HHHHHHHHHHT-SSGGGSPPHHHHHTSGGGTTS--TT-

Solvent-accessible surface area (backbone atoms only — not comparable to full-atom values): 33837 Å² total; per-residue (Å²): 126,81,41,46,67,70,50,39,44,80,72,42,80,72,46,73,53,99,64,31,48,28,25,36,24,30,32,66,90,78,61,47,66,27,27,37,33,43,33,78,59,82,68,86,56,94,62,78,52,42,68,54,32,30,37,51,43,50,49,48,58,53,21,69,40,84,29,27,51,37,61,74,48,75,36,67,32,61,46,97,85,68,43,61,29,39,34,41,31,26,62,56,66,92,39,30,42,44,58,56,42,48,56,30,57,74,70,68,49,78,69,54,67,68,56,48,53,52,50,49,46,42,50,28,50,34,51,26,53,36,47,68,38,28,44,70,67,80,65,59,46,46,79,35,25,31,31,40,85,86,79,61,48,49,21,45,43,81,65,52,77,49,70,71,63,83,62,67,76,66,82,63,75,70,56,54,79,64,50,43,28,54,31,67,55,59,72,25,47,50,88,73,82,61,70,42,46,46,32,25,12,49,28,35,49,50,42,18,56,52,64,62,42,73,74,32,78,28,85,43,73,67,48,27,49,50,48,45,21,54,44,63,17,43,80,43,59,85,71,21,73,62,50,83,71,32,75,59,51,70,94,65,81,83,38,67,58,49,65,62,59,81,78,39,73,69,53,55,72,50,46,49,49,55,40,52,34,22,61,39,81,32,53,87,68,27,51,48,40,62,58,54,63,68,35,75,63,49,66,86,54,84,55,89,90,102,127,78,41,45,65,68,48,39,44,78,72,43,82,72,46,74,54,98,63,31,47,29,26,35,22,31,32,65,90,78,62,47,68,27,27,37,32,44,33,78,60,82,67,86,57,95,62,79,53,41,69,56,34,30,38,51,42,50,48,48,58,52,21,69,39,84,28,27,51,36,60,74,48,75,36,66,32,61,46,99,85,67,43,60,28,39,36,40,33,26,62,57,66,91,40,31,42,45,58,56,41,47,56,30,57,74,71,68,48,76,67,54,67,68,55,49,52,51,47,50,46,43,49,28,50,35,51,26,54,36,47,69,37,27,43,69,68,82,65,59,47,46,79,34,25,32,31,40,86,85,79,60,47,50,21,44,45,82,65,52,78,50,72,54,86,78,56,70,76,68,80,64,75,72,56,56,79,63,50,43,29,54,32,68,56,60,72,26,47,50,87,71,82,60,70,42,48,45,31,26,11,49,28,34,49,50,42,17,55,51,63,60,42,74,74,32,78,29,86,41,73,67,47,28,49,50,49,45,22,53,44,63,16,42,81,44,61,86,72,21,73,64,52,81,70,29,73,59,51,69,94,65,82,83,38,67,58,50,65,62,59,79,78,38,70,68,51,56,72,49,45,49,49,54,40,52,35,22,61,39,80,32,54,90,68,28,51,48,42,62,57,54,63,69,36,74,63,49,67,87,55,84,55,89,90,103